Protein AF-A0A1Y4HUT2-F1 (afdb_monomer_lite)

Structure (mmCIF, N/CA/C/O backbone):
data_AF-A0A1Y4HUT2-F1
#
_entry.id   AF-A0A1Y4HUT2-F1
#
loop_
_atom_site.group_PDB
_atom_site.id
_atom_site.type_symbol
_atom_site.label_atom_id
_atom_site.label_alt_id
_atom_site.label_comp_id
_atom_site.label_asym_id
_atom_site.label_entity_id
_atom_site.label_seq_id
_atom_site.pdbx_PDB_ins_code
_atom_site.Cartn_x
_atom_site.Cartn_y
_atom_site.Cartn_z
_atom_site.occupancy
_atom_site.B_iso_or_equiv
_atom_site.auth_seq_id
_atom_site.auth_comp_id
_atom_site.auth_asym_id
_atom_site.auth_atom_id
_atom_site.pdbx_PDB_model_num
ATOM 1 N N . MET A 1 1 ? 17.834 -13.101 -10.497 1.00 25.61 1 MET A N 1
ATOM 2 C CA . MET A 1 1 ? 18.180 -12.150 -9.428 1.00 25.61 1 MET A CA 1
ATOM 3 C C . MET A 1 1 ? 16.867 -11.781 -8.777 1.00 25.61 1 MET A C 1
ATOM 5 O O . MET A 1 1 ? 16.123 -10.978 -9.315 1.00 25.61 1 MET A O 1
ATOM 9 N N . GLN A 1 2 ? 16.482 -12.537 -7.757 1.00 24.77 2 GLN A N 1
ATOM 10 C CA . GLN A 1 2 ? 15.304 -12.237 -6.957 1.00 24.77 2 GLN A CA 1
ATOM 11 C C . GLN A 1 2 ? 15.896 -11.644 -5.687 1.00 24.77 2 GLN A C 1
ATOM 13 O O . GLN A 1 2 ? 16.557 -12.371 -4.952 1.00 24.77 2 GLN A O 1
ATOM 18 N N . LEU A 1 3 ? 15.750 -10.333 -5.500 1.00 26.56 3 LEU A N 1
ATOM 19 C CA . LEU A 1 3 ? 16.031 -9.687 -4.223 1.00 26.56 3 LEU A CA 1
ATOM 20 C C . LEU A 1 3 ? 15.040 -10.287 -3.221 1.00 26.56 3 LEU A C 1
ATOM 22 O O . LEU A 1 3 ? 13.863 -9.916 -3.184 1.00 26.56 3 LEU A O 1
ATOM 26 N N . SER A 1 4 ? 15.479 -11.312 -2.495 1.00 36.34 4 SER A N 1
ATOM 27 C CA . SER A 1 4 ? 14.809 -11.744 -1.278 1.00 36.34 4 SER A CA 1
ATOM 28 C C . SER A 1 4 ? 14.797 -10.556 -0.323 1.00 36.34 4 SER A C 1
ATOM 30 O O . SER A 1 4 ? 15.809 -9.887 -0.209 1.00 36.34 4 SER A O 1
ATOM 32 N N . HIS A 1 5 ? 13.668 -10.321 0.351 1.00 37.75 5 HIS A N 1
ATOM 33 C CA . HIS A 1 5 ? 13.479 -9.338 1.439 1.00 37.75 5 HIS A CA 1
ATOM 34 C C . HIS A 1 5 ? 12.772 -8.011 1.106 1.00 37.75 5 HIS A C 1
ATOM 36 O O . HIS A 1 5 ? 12.715 -7.122 1.947 1.00 37.75 5 HIS A O 1
ATOM 42 N N . ARG A 1 6 ? 12.054 -7.915 -0.023 1.00 39.50 6 ARG A N 1
ATOM 43 C CA . ARG A 1 6 ? 10.987 -6.900 -0.171 1.00 39.50 6 ARG A CA 1
ATOM 44 C C . ARG A 1 6 ? 9.661 -7.387 0.423 1.00 39.50 6 ARG A C 1
ATOM 46 O O . ARG A 1 6 ? 9.277 -8.543 0.241 1.00 39.50 6 ARG A O 1
ATOM 53 N N . ALA A 1 7 ? 8.973 -6.500 1.140 1.00 28.34 7 ALA A N 1
ATOM 54 C CA . ALA A 1 7 ? 7.736 -6.771 1.875 1.00 28.34 7 ALA A CA 1
ATOM 55 C C . ALA A 1 7 ? 6.661 -7.510 1.052 1.00 28.34 7 ALA A C 1
ATOM 57 O O . ALA A 1 7 ? 6.226 -7.020 0.009 1.00 28.34 7 ALA A O 1
ATOM 58 N N . VAL A 1 8 ? 6.165 -8.640 1.568 1.00 28.67 8 VAL A N 1
ATOM 59 C CA . VAL A 1 8 ? 4.956 -9.315 1.073 1.00 28.67 8 VAL A CA 1
ATOM 60 C C . VAL A 1 8 ? 3.809 -9.043 2.051 1.00 28.67 8 VAL A C 1
ATOM 62 O O . VAL A 1 8 ? 3.862 -9.433 3.215 1.00 28.67 8 VAL A O 1
ATOM 65 N N . VAL A 1 9 ? 2.751 -8.395 1.559 1.00 27.23 9 VAL A N 1
ATOM 66 C CA . VAL A 1 9 ? 1.479 -8.165 2.266 1.00 27.23 9 VAL A CA 1
ATOM 67 C C . VAL A 1 9 ? 0.695 -9.486 2.306 1.00 27.23 9 VAL A C 1
ATOM 69 O O . VAL A 1 9 ? 0.026 -9.820 1.333 1.00 27.23 9 VAL A O 1
ATOM 72 N N . VAL A 1 10 ? 0.788 -10.271 3.388 1.00 28.12 10 VAL A N 1
ATOM 73 C CA . VAL A 1 10 ? 0.080 -11.565 3.528 1.00 28.12 10 VAL A CA 1
ATOM 74 C C . VAL A 1 10 ? -1.111 -11.431 4.487 1.00 28.12 10 VAL A C 1
ATOM 76 O O . VAL A 1 10 ? -0.903 -11.340 5.693 1.00 28.12 10 VAL A O 1
ATOM 79 N N . GLY A 1 11 ? -2.356 -11.541 4.012 1.00 28.66 11 GLY A N 1
ATOM 80 C CA . GLY A 1 11 ? -3.557 -11.725 4.851 1.00 28.66 11 GLY A CA 1
ATOM 81 C C . GLY A 1 11 ? -3.939 -13.209 5.013 1.00 28.66 11 GLY A C 1
ATOM 82 O O . GLY A 1 11 ? -3.971 -13.935 4.025 1.00 28.66 11 GLY A O 1
ATOM 83 N N . CYS A 1 12 ? -4.217 -13.682 6.237 1.00 27.45 12 CYS A N 1
ATOM 84 C CA . CYS A 1 12 ? -4.906 -14.966 6.488 1.00 27.45 12 CYS A CA 1
ATOM 85 C C . CYS A 1 12 ? -6.101 -14.757 7.422 1.00 27.45 12 CYS A C 1
ATOM 87 O O . CYS A 1 12 ? -6.011 -13.982 8.370 1.00 27.45 12 CYS A O 1
ATOM 89 N N . ALA A 1 13 ? -7.099 -15.619 7.233 1.00 28.33 13 ALA A N 1
ATOM 90 C CA . ALA A 1 13 ? -8.134 -16.080 8.163 1.00 28.33 13 ALA A CA 1
ATOM 91 C C . ALA A 1 13 ? -8.248 -17.619 7.954 1.00 28.33 13 ALA A C 1
ATOM 93 O O . ALA A 1 13 ? -7.832 -18.094 6.899 1.00 28.33 13 ALA A O 1
ATOM 94 N N . LEU A 1 14 ? -8.751 -18.520 8.807 1.00 27.50 14 LEU A N 1
ATOM 95 C CA . LEU A 1 14 ? -9.272 -18.583 10.182 1.00 27.50 14 LEU A CA 1
ATOM 96 C C . LEU A 1 14 ? -9.327 -20.103 10.516 1.00 27.50 14 LEU A C 1
ATOM 98 O O . LEU A 1 14 ? -9.553 -20.902 9.605 1.00 27.50 14 LEU A O 1
ATOM 102 N N . ALA A 1 15 ? -9.180 -20.537 11.775 1.00 25.48 15 ALA A N 1
ATOM 103 C CA . ALA A 1 15 ? -9.504 -21.918 12.174 1.00 25.48 15 ALA A CA 1
ATOM 104 C C . ALA A 1 15 ? -10.110 -21.999 13.587 1.00 25.48 15 ALA A C 1
ATOM 106 O O . ALA A 1 15 ? -9.739 -21.260 14.494 1.00 25.48 15 ALA A O 1
ATOM 107 N N . VAL A 1 16 ? -11.075 -22.913 13.717 1.00 27.19 16 VAL A N 1
ATOM 108 C CA . VAL A 1 16 ? -12.040 -23.108 14.812 1.00 27.19 16 VAL A CA 1
ATOM 109 C C . VAL A 1 16 ? -11.444 -23.865 16.013 1.00 27.19 16 VAL A C 1
ATOM 111 O O . VAL A 1 16 ? -10.549 -24.693 15.871 1.00 27.19 16 VAL A O 1
ATOM 114 N N . SER A 1 17 ? -11.979 -23.570 17.201 1.00 32.59 17 SER A N 1
ATOM 115 C CA . SER A 1 17 ? -11.564 -24.014 18.537 1.00 32.59 17 SER A CA 1
ATOM 116 C C . SER A 1 17 ? -11.907 -25.468 18.906 1.00 32.59 17 SER A C 1
ATOM 118 O O . SER A 1 17 ? -12.881 -26.027 18.412 1.00 32.59 17 SER A O 1
ATOM 120 N N . LEU A 1 18 ? -11.160 -26.030 19.874 1.00 25.08 18 LEU A N 1
ATOM 121 C CA . LEU A 1 18 ? -11.608 -27.007 20.891 1.00 25.08 18 LEU A CA 1
ATOM 122 C C . LEU A 1 18 ? -10.559 -27.081 22.026 1.00 25.08 18 LEU A C 1
ATOM 124 O O . LEU A 1 18 ? -9.363 -27.154 21.761 1.00 25.08 18 LEU A O 1
ATOM 128 N N . GLY A 1 19 ? -10.998 -26.993 23.289 1.00 29.31 19 GLY A N 1
ATOM 129 C CA . GLY A 1 19 ? -10.130 -26.751 24.454 1.00 29.31 19 GLY A CA 1
ATOM 130 C C . GLY A 1 19 ? -9.732 -27.967 25.300 1.00 29.31 19 GLY A C 1
ATOM 131 O O . GLY A 1 19 ? -10.271 -29.054 25.124 1.00 29.31 19 GLY A O 1
ATOM 132 N N . ALA A 1 20 ? -8.828 -27.731 26.264 1.00 24.36 20 ALA A N 1
ATOM 133 C CA . ALA A 1 20 ? -8.750 -28.349 27.601 1.00 24.36 20 ALA A CA 1
ATOM 134 C C . ALA A 1 20 ? -7.567 -27.750 28.408 1.00 24.36 20 ALA A C 1
ATOM 136 O O . ALA A 1 20 ? -6.464 -27.628 27.886 1.00 24.36 20 ALA A O 1
ATOM 137 N N . ALA A 1 21 ? -7.785 -27.412 29.686 1.00 30.42 21 ALA A N 1
ATOM 138 C CA . ALA A 1 21 ? -6.740 -27.153 30.699 1.00 30.42 21 ALA A CA 1
ATOM 139 C C . ALA A 1 21 ? -6.359 -28.486 31.398 1.00 30.42 21 ALA A C 1
ATOM 141 O O . ALA A 1 21 ? -7.206 -29.388 31.363 1.00 30.42 21 ALA A O 1
ATOM 142 N N . PRO A 1 22 ? -5.180 -28.664 32.061 1.00 34.25 22 PRO A N 1
ATOM 143 C CA . PRO A 1 22 ? -4.940 -28.060 33.393 1.00 34.25 22 PRO A CA 1
ATOM 144 C C . PRO A 1 22 ? -3.466 -27.835 33.883 1.00 34.25 22 PRO A C 1
ATOM 146 O O . PRO A 1 22 ? -2.511 -28.414 33.386 1.00 34.25 22 PRO A O 1
ATOM 149 N N . GLN A 1 23 ? -3.374 -27.049 34.974 1.00 24.48 23 GLN A N 1
ATOM 150 C CA . GLN A 1 23 ? -2.530 -27.144 36.198 1.00 24.48 23 GLN A CA 1
ATOM 151 C C . GLN A 1 23 ? -1.000 -26.864 36.262 1.00 24.48 23 GLN A C 1
ATOM 153 O O . GLN A 1 23 ? -0.159 -27.696 35.955 1.00 24.48 23 GLN A O 1
ATOM 158 N N . VAL A 1 24 ? -0.708 -25.689 36.854 1.00 30.91 24 VAL A N 1
ATOM 159 C CA . VAL A 1 24 ? 0.171 -25.322 38.003 1.00 30.91 24 VAL A CA 1
ATOM 160 C C . VAL A 1 24 ? 1.192 -26.339 38.549 1.00 30.91 24 VAL A C 1
ATOM 162 O O . VAL A 1 24 ? 0.812 -27.394 39.049 1.00 30.91 24 VAL A O 1
ATOM 165 N N . VAL A 1 25 ? 2.450 -25.885 38.698 1.00 25.12 25 VAL A N 1
ATOM 166 C CA . VAL A 1 25 ? 3.366 -26.299 39.782 1.00 25.12 25 VAL A CA 1
ATOM 167 C C . VAL A 1 25 ? 4.079 -25.071 40.377 1.00 25.12 25 VAL A C 1
ATOM 169 O O . VAL A 1 25 ? 4.685 -24.280 39.661 1.00 25.12 25 VAL A O 1
ATOM 172 N N . LEU A 1 26 ? 3.973 -24.942 41.703 1.00 29.33 26 LEU A N 1
ATOM 173 C CA . LEU A 1 26 ? 4.619 -23.980 42.610 1.00 29.33 26 LEU A CA 1
ATOM 174 C C . LEU A 1 26 ? 5.878 -24.597 43.252 1.00 29.33 26 LEU A C 1
ATOM 176 O O . LEU A 1 26 ? 5.838 -25.776 43.597 1.00 29.33 26 LEU A O 1
ATOM 180 N N . ALA A 1 27 ? 6.910 -23.784 43.523 1.00 25.78 27 ALA A N 1
ATOM 181 C CA . ALA A 1 27 ? 7.812 -23.867 44.697 1.00 25.78 27 ALA A CA 1
ATOM 182 C C . ALA A 1 27 ? 8.773 -22.647 44.687 1.00 25.78 27 ALA A C 1
ATOM 184 O O . ALA A 1 27 ? 9.523 -22.490 43.729 1.00 25.78 27 ALA A O 1
ATOM 185 N N . ALA A 1 28 ? 8.605 -21.647 45.568 1.00 27.11 28 ALA A N 1
ATOM 186 C CA . ALA A 1 28 ? 9.080 -21.523 46.971 1.00 27.11 28 ALA A CA 1
ATOM 187 C C . ALA A 1 28 ? 10.530 -20.970 47.047 1.00 27.11 28 ALA A C 1
ATOM 189 O O . ALA A 1 28 ? 11.456 -21.647 46.618 1.00 27.11 28 ALA A O 1
ATOM 190 N N . GLU A 1 29 ? 10.775 -19.680 47.329 1.00 31.41 29 GLU A N 1
ATOM 191 C CA . GLU A 1 29 ? 10.650 -18.870 48.577 1.00 31.41 29 GLU A CA 1
ATOM 192 C C . GLU A 1 29 ? 11.920 -18.850 49.461 1.00 31.41 29 GLU A C 1
ATOM 194 O O . GLU A 1 29 ? 12.423 -19.905 49.838 1.00 31.41 29 GLU A O 1
ATOM 199 N N . ALA A 1 30 ? 12.389 -17.635 49.809 1.00 29.50 30 ALA A N 1
ATOM 200 C CA . ALA A 1 30 ? 12.899 -17.201 51.132 1.00 29.50 30 ALA A CA 1
ATOM 201 C C . ALA A 1 30 ? 13.419 -15.736 51.032 1.00 29.50 30 ALA A C 1
ATOM 203 O O . ALA A 1 30 ? 14.393 -15.477 50.331 1.00 29.50 30 ALA A O 1
ATOM 204 N N . ASP A 1 31 ? 12.672 -14.715 51.468 1.00 28.00 31 ASP A N 1
ATOM 205 C CA . ASP A 1 31 ? 12.528 -14.135 52.826 1.00 28.00 31 ASP A CA 1
ATOM 206 C C . ASP A 1 31 ? 13.682 -13.226 53.311 1.00 28.00 31 ASP A C 1
ATOM 208 O O . ASP A 1 31 ? 14.716 -13.713 53.765 1.00 28.00 31 ASP A O 1
ATOM 212 N N . VAL A 1 32 ? 13.436 -11.902 53.343 1.00 29.91 32 VAL A N 1
ATOM 213 C CA . VAL A 1 32 ? 13.848 -11.009 54.449 1.00 29.91 32 VAL A CA 1
ATOM 214 C C . VAL A 1 32 ? 12.791 -9.908 54.630 1.00 29.91 32 VAL A C 1
ATOM 216 O O . VAL A 1 32 ? 12.411 -9.216 53.688 1.00 29.91 32 VAL A O 1
ATOM 219 N N . ALA A 1 33 ? 12.307 -9.779 55.863 1.00 29.16 33 ALA A N 1
ATOM 220 C CA . ALA A 1 33 ? 11.096 -9.070 56.249 1.00 29.16 33 ALA A CA 1
ATOM 221 C C . ALA A 1 33 ? 11.241 -7.553 56.501 1.00 29.16 33 ALA A C 1
ATOM 223 O O . ALA A 1 33 ? 12.286 -7.061 56.923 1.00 29.16 33 ALA A O 1
ATOM 224 N N . ALA A 1 34 ? 10.070 -6.905 56.410 1.00 29.66 34 ALA A N 1
ATOM 225 C CA . ALA A 1 34 ? 9.607 -5.720 57.145 1.00 29.66 34 ALA A CA 1
ATOM 226 C C . ALA A 1 34 ? 10.001 -4.316 56.636 1.00 29.66 34 ALA A C 1
ATOM 228 O O . ALA A 1 34 ? 10.805 -3.628 57.257 1.00 29.66 34 ALA A O 1
ATOM 229 N N . ALA A 1 35 ? 9.316 -3.858 55.575 1.00 30.78 35 ALA A N 1
ATOM 230 C CA . ALA A 1 35 ? 8.480 -2.639 55.558 1.00 30.78 35 ALA A CA 1
ATOM 231 C C . ALA A 1 35 ? 8.067 -2.279 54.113 1.00 30.78 35 ALA A C 1
ATOM 233 O O . ALA A 1 35 ? 8.762 -1.514 53.460 1.00 30.78 35 ALA A O 1
ATOM 234 N N . ALA A 1 36 ? 6.949 -2.815 53.614 1.00 31.30 36 ALA A N 1
ATOM 235 C CA . ALA A 1 36 ? 6.174 -2.240 52.504 1.00 31.30 36 ALA A CA 1
ATOM 236 C C . ALA A 1 36 ? 4.910 -3.086 52.303 1.00 31.30 36 ALA A C 1
ATOM 238 O O . ALA A 1 36 ? 4.941 -4.128 51.652 1.00 31.30 36 ALA A O 1
ATOM 239 N N . GLN A 1 37 ? 3.794 -2.670 52.896 1.00 34.47 37 GLN A N 1
ATOM 240 C CA . GLN A 1 37 ? 2.512 -3.010 52.291 1.00 34.47 37 GLN A CA 1
ATOM 241 C C . GLN A 1 37 ? 2.370 -2.117 51.050 1.00 34.47 37 GLN A C 1
ATOM 243 O O . GLN A 1 37 ? 2.613 -0.918 51.147 1.00 34.47 37 GLN A O 1
ATOM 248 N N . ASP A 1 38 ? 1.966 -2.729 49.935 1.00 38.62 38 ASP A N 1
ATOM 249 C CA . ASP A 1 38 ? 1.354 -2.085 48.761 1.00 38.62 38 ASP A CA 1
ATOM 250 C C . ASP A 1 38 ? 2.267 -1.554 47.629 1.00 38.62 38 ASP A C 1
ATOM 252 O O . ASP A 1 38 ? 2.276 -0.367 47.323 1.00 38.62 38 ASP A O 1
ATOM 256 N N . GLN A 1 39 ? 3.010 -2.435 46.940 1.00 48.25 39 GLN A N 1
ATOM 257 C CA . GLN A 1 39 ? 3.573 -2.121 45.605 1.00 48.25 39 GLN A CA 1
ATOM 258 C C . GLN A 1 39 ? 3.443 -3.266 44.580 1.00 48.25 39 GLN A C 1
ATOM 260 O O . GLN A 1 39 ? 4.261 -3.406 43.676 1.00 48.25 39 GLN A O 1
ATOM 265 N N . ALA A 1 40 ? 2.401 -4.094 44.677 1.00 52.31 40 ALA A N 1
ATOM 266 C CA . ALA A 1 40 ? 2.046 -5.008 43.590 1.00 52.31 40 ALA A CA 1
ATOM 267 C C . ALA A 1 40 ? 1.025 -4.308 42.675 1.00 52.31 40 ALA A C 1
ATOM 269 O O . ALA A 1 40 ? -0.161 -4.280 42.987 1.00 52.31 40 ALA A O 1
ATOM 270 N N . GLY A 1 41 ? 1.495 -3.704 41.576 1.00 66.19 41 GLY A N 1
ATOM 271 C CA . GLY A 1 41 ? 0.633 -3.081 40.555 1.00 66.19 41 GLY A CA 1
ATOM 272 C C . GLY A 1 41 ? 0.763 -1.563 40.381 1.00 66.19 41 GLY A C 1
ATOM 273 O O . GLY A 1 41 ? -0.117 -0.962 39.770 1.00 66.19 41 GLY A O 1
ATOM 274 N N . ARG A 1 42 ? 1.827 -0.937 40.908 1.00 87.06 42 ARG A N 1
ATOM 275 C CA . ARG A 1 42 ? 2.159 0.468 40.621 1.00 87.06 42 ARG A CA 1
ATOM 276 C C . ARG A 1 42 ? 2.942 0.553 39.306 1.00 87.06 42 ARG A C 1
ATOM 278 O O . ARG A 1 42 ? 3.944 -0.144 39.150 1.00 87.06 42 ARG A O 1
ATOM 285 N N . LEU A 1 43 ? 2.495 1.398 38.386 1.00 87.94 43 LEU A N 1
ATOM 286 C CA . LEU A 1 43 ? 3.197 1.716 37.148 1.00 87.94 43 LEU A CA 1
ATOM 287 C C . LEU A 1 43 ? 4.408 2.635 37.418 1.00 87.94 43 LEU A C 1
ATOM 289 O O . LEU A 1 43 ? 4.403 3.379 38.405 1.00 87.94 43 LEU A O 1
ATOM 293 N N . PRO A 1 44 ? 5.454 2.602 36.569 1.00 88.56 44 PRO A N 1
ATOM 294 C CA . PRO A 1 44 ? 6.577 3.534 36.657 1.00 88.56 44 PRO A CA 1
ATOM 295 C C . PRO A 1 44 ? 6.128 4.997 36.577 1.00 88.56 44 PRO A C 1
ATOM 297 O O . PRO A 1 44 ? 5.175 5.322 35.870 1.00 88.56 44 PRO A O 1
ATOM 300 N N . GLU A 1 45 ? 6.844 5.901 37.244 1.00 86.56 45 GLU A N 1
ATOM 301 C CA . GLU A 1 45 ? 6.579 7.328 37.054 1.00 86.56 45 GLU A CA 1
ATOM 302 C C . GLU A 1 45 ? 6.881 7.756 35.604 1.00 86.56 45 GLU A C 1
ATOM 304 O O . GLU A 1 45 ? 7.844 7.256 35.010 1.00 86.56 45 GLU A O 1
ATOM 309 N N . PRO A 1 46 ? 6.072 8.671 35.034 1.00 84.06 46 PRO A N 1
ATOM 310 C CA . PRO A 1 46 ? 6.296 9.236 33.713 1.00 84.06 46 PRO A CA 1
ATOM 311 C C . PRO A 1 46 ? 7.720 9.770 33.587 1.00 84.06 46 PRO A C 1
ATOM 313 O O . PRO A 1 46 ? 8.189 10.535 34.436 1.00 84.06 46 PRO A O 1
ATOM 316 N N . ALA A 1 47 ? 8.411 9.402 32.511 1.00 75.38 47 ALA A N 1
ATOM 317 C CA . ALA A 1 47 ? 9.642 10.085 32.166 1.00 75.38 47 ALA A CA 1
ATOM 318 C C . ALA A 1 47 ? 9.329 11.560 31.873 1.00 75.38 47 ALA A C 1
ATOM 320 O O . ALA A 1 47 ? 8.282 11.891 31.324 1.00 75.38 47 ALA A O 1
ATOM 321 N N . ALA A 1 48 ? 10.272 12.456 32.168 1.00 61.31 48 ALA A N 1
ATOM 322 C CA . ALA A 1 48 ? 10.150 13.879 31.833 1.00 61.31 48 ALA A CA 1
ATOM 323 C C . ALA A 1 48 ? 10.209 14.160 30.312 1.00 61.31 48 ALA A C 1
ATOM 325 O O . ALA A 1 48 ? 10.388 15.305 29.908 1.00 61.31 48 ALA A O 1
ATOM 326 N N . TYR A 1 49 ? 10.155 13.118 29.479 1.00 54.28 49 TYR A N 1
ATOM 327 C CA . TYR A 1 49 ? 10.209 13.195 28.028 1.00 54.28 49 TYR A CA 1
ATOM 328 C C . TYR A 1 49 ? 8.803 13.276 27.450 1.00 54.28 49 TYR A C 1
ATOM 330 O O . TYR A 1 49 ? 7.996 12.368 27.625 1.00 54.28 49 TYR A O 1
ATOM 338 N N . ASP A 1 50 ? 8.540 14.385 26.761 1.00 60.03 50 ASP A N 1
ATOM 339 C CA . ASP A 1 50 ? 7.299 14.642 26.052 1.00 60.03 50 ASP A CA 1
ATOM 340 C C . ASP A 1 50 ? 7.602 14.901 24.564 1.00 60.03 50 ASP A C 1
ATOM 342 O O . ASP A 1 50 ? 8.359 15.808 24.223 1.00 60.03 50 ASP A O 1
ATOM 346 N N . LYS A 1 51 ? 7.013 14.091 23.675 1.00 57.72 51 LYS A N 1
ATOM 347 C CA . LYS A 1 51 ? 7.120 14.225 22.213 1.00 57.72 51 LYS A CA 1
ATOM 348 C C . LYS A 1 51 ? 6.254 15.363 21.626 1.00 57.72 51 LYS A C 1
ATOM 350 O O . LYS A 1 51 ? 6.247 15.523 20.408 1.00 57.72 51 LYS A O 1
ATOM 355 N N . ALA A 1 52 ? 5.542 16.153 22.440 1.00 51.03 52 ALA A N 1
ATOM 356 C CA . ALA A 1 52 ? 4.642 17.222 21.968 1.00 51.03 52 ALA A CA 1
ATOM 357 C C . ALA A 1 52 ? 5.317 18.205 21.000 1.00 51.03 52 ALA A C 1
ATOM 359 O O . ALA A 1 52 ? 4.729 18.590 19.991 1.00 51.03 52 ALA A O 1
ATOM 360 N N . ASP A 1 53 ? 6.572 18.558 21.291 1.00 46.38 53 ASP A N 1
ATOM 361 C CA . ASP A 1 53 ? 7.343 19.579 20.575 1.00 46.38 53 ASP A CA 1
ATOM 362 C C . ASP A 1 53 ? 7.590 19.250 19.082 1.00 46.38 53 ASP A C 1
ATOM 364 O O . ASP A 1 53 ? 8.015 20.123 18.331 1.00 46.38 53 ASP A O 1
ATOM 368 N N . PHE A 1 54 ? 7.350 18.011 18.624 1.00 47.22 54 PHE A N 1
ATOM 369 C CA . PHE A 1 54 ? 7.653 17.570 17.247 1.00 47.22 54 PHE A CA 1
ATOM 370 C C . PHE A 1 54 ? 6.448 17.563 16.295 1.00 47.22 54 PHE A C 1
ATOM 372 O O . PHE A 1 54 ? 6.618 17.424 15.082 1.00 47.22 54 PHE A O 1
ATOM 379 N N . TYR A 1 55 ? 5.227 17.701 16.815 1.00 45.97 55 TYR A N 1
ATOM 380 C CA . TYR A 1 55 ? 3.990 17.508 16.047 1.00 45.97 55 TYR A CA 1
ATOM 381 C C . TYR A 1 55 ? 3.251 18.810 15.700 1.00 45.97 55 TYR A C 1
ATOM 383 O O . TYR A 1 55 ? 2.141 18.735 15.175 1.00 45.97 55 TYR A O 1
ATOM 391 N N . GLU A 1 56 ? 3.843 19.992 15.926 1.00 40.22 56 GLU A N 1
ATOM 392 C CA . GLU A 1 56 ? 3.152 21.291 15.766 1.00 40.22 56 GLU A CA 1
ATOM 393 C C . GLU A 1 56 ? 2.550 21.546 14.361 1.00 40.22 56 GLU A C 1
ATOM 395 O O . GLU A 1 56 ? 1.621 22.340 14.247 1.00 40.22 56 GLU A O 1
ATOM 400 N N . ASP A 1 57 ? 2.965 20.809 13.320 1.00 39.62 57 ASP A N 1
ATOM 401 C CA . ASP A 1 57 ? 2.415 20.906 11.953 1.00 39.62 57 ASP A CA 1
ATOM 402 C C . ASP A 1 57 ? 1.610 19.672 11.480 1.00 39.62 57 ASP A C 1
ATOM 404 O O . ASP A 1 57 ? 1.155 19.613 10.332 1.00 39.62 57 ASP A O 1
ATOM 408 N N . ALA A 1 58 ? 1.420 18.658 12.327 1.00 39.19 58 ALA A N 1
ATOM 409 C CA . ALA A 1 58 ? 0.727 17.420 11.965 1.00 39.19 58 ALA A CA 1
ATOM 410 C C . ALA A 1 58 ? -0.783 17.492 12.245 1.00 39.19 58 ALA A C 1
ATOM 412 O O . ALA A 1 58 ? -1.315 16.666 12.973 1.00 39.19 58 ALA A O 1
ATOM 413 N N . ALA A 1 59 ? -1.457 18.496 11.680 1.00 36.19 59 ALA A N 1
ATOM 414 C CA . ALA A 1 59 ? -2.856 18.463 11.238 1.00 36.19 59 ALA A CA 1
ATOM 415 C C . ALA A 1 59 ? -3.312 19.902 10.985 1.00 36.19 59 ALA A C 1
ATOM 417 O O . ALA A 1 59 ? -3.820 20.580 11.877 1.00 36.19 59 ALA A O 1
ATOM 418 N N . ASP A 1 60 ? -3.218 20.355 9.735 1.00 31.09 60 ASP A N 1
ATOM 419 C CA . ASP A 1 60 ? -4.198 21.330 9.272 1.00 31.09 60 ASP A CA 1
ATOM 420 C C . ASP A 1 60 ? -5.552 20.617 9.384 1.00 31.09 60 ASP A C 1
ATOM 422 O O . ASP A 1 60 ? -5.835 19.669 8.644 1.00 31.09 60 ASP A O 1
ATOM 426 N N . GLY A 1 61 ? -6.302 20.976 10.427 1.00 32.09 61 GLY A N 1
ATOM 427 C CA . GLY A 1 61 ? -7.543 20.347 10.840 1.00 32.09 61 GLY A CA 1
ATOM 428 C C . GLY A 1 61 ? -8.589 20.429 9.741 1.00 32.09 61 GLY A C 1
ATOM 429 O O . GLY A 1 61 ? -9.465 21.291 9.752 1.00 32.09 61 GLY A O 1
ATOM 430 N N . ARG A 1 62 ? -8.539 19.493 8.798 1.00 28.69 62 ARG A N 1
ATOM 431 C CA . ARG A 1 62 ? -9.713 19.111 8.033 1.00 28.69 62 ARG A CA 1
ATOM 432 C C . ARG A 1 62 ? -10.419 18.028 8.818 1.00 28.69 62 ARG A C 1
ATOM 434 O O . ARG A 1 62 ? -10.110 16.848 8.708 1.00 28.69 62 ARG A O 1
ATOM 441 N N . SER A 1 63 ? -11.420 18.467 9.567 1.00 29.02 63 SER A N 1
ATOM 442 C CA . SER A 1 63 ? -12.661 17.724 9.709 1.00 29.02 63 SER A CA 1
ATOM 443 C C . SER A 1 63 ? -13.160 17.342 8.311 1.00 29.02 63 SER A C 1
ATOM 445 O O . SER A 1 63 ? -13.876 18.093 7.652 1.00 29.02 63 SER A O 1
ATOM 447 N N . ILE A 1 64 ? -12.730 16.182 7.818 1.00 28.56 64 ILE A N 1
ATOM 448 C CA . ILE A 1 64 ? -13.422 15.525 6.720 1.00 28.56 64 ILE A CA 1
ATOM 449 C C . ILE A 1 64 ? -14.589 14.786 7.365 1.00 28.56 64 ILE A C 1
ATOM 451 O O . ILE A 1 64 ? -14.424 13.774 8.041 1.00 28.56 64 ILE A O 1
ATOM 455 N N . GLU A 1 65 ? -15.763 15.395 7.220 1.00 24.77 65 GLU A N 1
ATOM 456 C CA . GLU A 1 65 ? -17.074 14.787 7.417 1.00 24.77 65 GLU A CA 1
ATOM 457 C C . GLU A 1 65 ? -17.088 13.331 6.936 1.00 24.77 65 GLU A C 1
ATOM 459 O O . GLU A 1 65 ? -16.539 13.055 5.873 1.00 24.77 65 GLU A O 1
ATOM 464 N N . LEU A 1 66 ? -17.747 12.451 7.708 1.00 29.19 66 LEU A N 1
ATOM 465 C CA . LEU A 1 66 ? -18.180 11.086 7.364 1.00 29.19 66 LEU A CA 1
ATOM 466 C C . LEU A 1 66 ? -17.961 10.703 5.882 1.00 29.19 66 LEU A C 1
ATOM 468 O O . LEU A 1 66 ? -18.878 10.717 5.061 1.00 29.19 66 LEU A O 1
ATOM 472 N N . LEU A 1 67 ? -16.737 10.315 5.547 1.00 26.67 67 LEU A N 1
ATOM 473 C CA . LEU A 1 67 ? -16.409 9.581 4.337 1.00 26.67 67 LEU A CA 1
ATOM 474 C C . LEU A 1 67 ? -15.819 8.276 4.845 1.00 26.67 67 LEU A C 1
ATOM 476 O O . LEU A 1 67 ? -14.826 8.295 5.566 1.00 26.67 67 LEU A O 1
ATOM 480 N N . ALA A 1 68 ? -16.506 7.170 4.556 1.00 29.45 68 ALA A N 1
ATOM 481 C CA . ALA A 1 68 ? -16.135 5.831 4.996 1.00 29.45 68 ALA A CA 1
ATOM 482 C C . ALA A 1 68 ? -14.619 5.611 4.848 1.00 29.45 68 ALA A C 1
ATOM 484 O O . ALA A 1 68 ? -14.066 5.785 3.760 1.00 29.45 68 ALA A O 1
ATOM 485 N N . SER A 1 69 ? -13.953 5.289 5.958 1.00 38.62 69 SER A N 1
ATOM 486 C CA . SER A 1 69 ? -12.508 5.084 6.023 1.00 38.62 69 SER A CA 1
ATOM 487 C C . SER A 1 69 ? -12.075 4.000 5.036 1.00 38.62 69 SER A C 1
ATOM 489 O O . SER A 1 69 ? -12.509 2.855 5.128 1.00 38.62 69 SER A O 1
ATOM 491 N N . SER A 1 70 ? -11.177 4.348 4.115 1.00 53.12 70 SER A N 1
ATOM 492 C CA . SER A 1 70 ? -10.530 3.428 3.173 1.00 53.12 70 SER A CA 1
ATOM 493 C C . SER A 1 70 ? -9.319 2.709 3.789 1.00 53.12 70 SER A C 1
ATOM 495 O O . SER A 1 70 ? -8.348 2.433 3.082 1.00 53.12 70 SER A O 1
ATOM 497 N N . LEU A 1 71 ? -9.311 2.497 5.113 1.00 69.19 71 LEU A N 1
ATOM 498 C CA . LEU A 1 71 ? -8.220 1.794 5.786 1.00 69.19 71 LEU A CA 1
ATOM 499 C C . LEU A 1 71 ? -8.251 0.331 5.330 1.00 69.19 71 LEU A C 1
ATOM 501 O O . LEU A 1 71 ? -9.310 -0.285 5.263 1.00 69.19 71 LEU A O 1
ATOM 505 N N . SER A 1 72 ? -7.104 -0.217 4.949 1.00 64.81 72 SER A N 1
ATOM 506 C CA . SER A 1 72 ? -6.984 -1.618 4.540 1.00 64.81 72 SER A CA 1
ATOM 507 C C . SER A 1 72 ? -5.670 -2.177 5.073 1.00 64.81 72 SER A C 1
ATOM 509 O O . SER A 1 72 ? -4.672 -1.455 5.010 1.00 64.81 72 SER A O 1
ATOM 511 N N . PRO A 1 73 ? -5.640 -3.419 5.588 1.00 61.84 73 PRO A N 1
ATOM 512 C CA . PRO A 1 73 ? -4.435 -4.026 6.144 1.00 61.84 73 PRO A CA 1
ATOM 513 C C . PRO A 1 73 ? -3.236 -3.993 5.181 1.00 61.84 73 PRO A C 1
ATOM 515 O O . PRO A 1 73 ? -3.348 -4.348 4.005 1.00 61.84 73 PRO A O 1
ATOM 518 N N . VAL A 1 74 ? -2.064 -3.613 5.692 1.00 58.16 74 VAL A N 1
ATOM 519 C CA . VAL A 1 74 ? -0.781 -3.642 4.971 1.00 58.16 74 VAL A CA 1
ATOM 520 C C . VAL A 1 74 ? 0.208 -4.447 5.808 1.00 58.16 74 VAL A C 1
ATOM 522 O O . VAL A 1 74 ? 0.267 -4.260 7.013 1.00 58.16 74 VAL A O 1
ATOM 525 N N . TYR A 1 75 ? 1.005 -5.323 5.189 1.00 67.56 75 TYR A N 1
ATOM 526 C CA . TYR A 1 75 ? 2.133 -5.968 5.868 1.00 67.56 75 TYR A CA 1
ATOM 527 C C . TYR A 1 75 ? 3.438 -5.515 5.237 1.00 67.56 75 TYR A C 1
ATOM 529 O O . TYR A 1 75 ? 3.674 -5.687 4.040 1.00 67.56 75 TYR A O 1
ATOM 537 N N . LEU A 1 76 ? 4.272 -4.906 6.065 1.00 74.62 76 LEU A N 1
ATOM 538 C CA . LEU A 1 76 ? 5.551 -4.343 5.667 1.00 74.62 76 LEU A CA 1
ATOM 539 C C . LEU A 1 76 ? 6.682 -5.308 6.026 1.00 74.62 76 LEU A C 1
ATOM 541 O O . LEU A 1 76 ? 6.556 -6.096 6.963 1.00 74.62 76 LEU A O 1
ATOM 545 N N . SER A 1 77 ? 7.797 -5.223 5.303 1.00 78.81 77 SER A N 1
ATOM 546 C CA . SER A 1 77 ? 9.011 -5.993 5.583 1.00 78.81 77 SER A CA 1
ATOM 547 C C . SER A 1 77 ? 9.578 -5.608 6.943 1.00 78.81 77 SER A C 1
ATOM 549 O O . SER A 1 77 ? 9.449 -4.451 7.360 1.00 78.81 77 SER A O 1
ATOM 551 N N . ASP A 1 78 ? 10.318 -6.524 7.552 1.00 78.25 78 ASP A N 1
ATOM 552 C CA . ASP A 1 78 ? 11.074 -6.238 8.769 1.00 78.25 78 ASP A CA 1
ATOM 553 C C . ASP A 1 78 ? 12.126 -5.136 8.547 1.00 78.25 78 ASP A C 1
ATOM 555 O O . ASP A 1 78 ? 12.360 -4.329 9.442 1.00 78.25 78 ASP A O 1
ATOM 559 N N . GLU A 1 79 ? 12.683 -5.020 7.336 1.00 85.19 79 GLU A N 1
ATOM 560 C CA . GLU A 1 79 ? 13.617 -3.948 6.965 1.00 85.19 79 GLU A CA 1
ATOM 561 C C . GLU A 1 79 ? 12.974 -2.568 6.984 1.00 85.19 79 GLU A C 1
ATOM 563 O O . GLU A 1 79 ? 13.511 -1.657 7.591 1.00 85.19 79 GLU A O 1
ATOM 568 N N . MET A 1 80 ? 11.796 -2.406 6.383 1.00 86.44 80 MET A N 1
ATOM 569 C CA . MET A 1 80 ? 11.022 -1.159 6.446 1.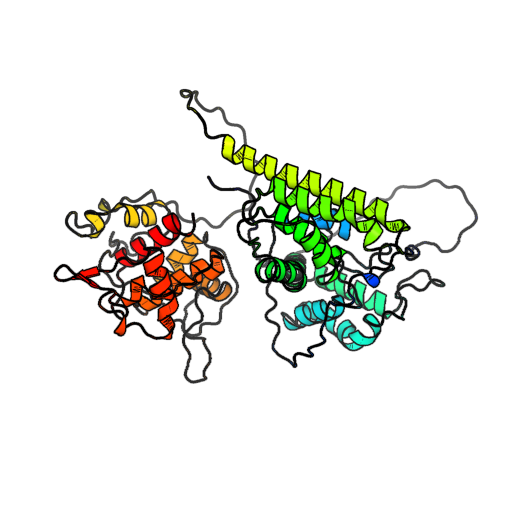00 86.44 80 MET A CA 1
ATOM 570 C C . MET A 1 80 ? 10.672 -0.755 7.887 1.00 86.44 80 MET A C 1
ATOM 572 O O . MET A 1 80 ? 10.539 0.430 8.193 1.00 86.44 80 MET A O 1
ATOM 576 N N . LYS A 1 81 ? 10.504 -1.739 8.776 1.00 88.12 81 LYS A N 1
ATOM 577 C CA . LYS A 1 81 ? 10.059 -1.540 10.161 1.00 88.12 81 LYS A CA 1
ATOM 578 C C . LYS A 1 81 ? 11.187 -1.600 11.188 1.00 88.12 81 LYS A C 1
ATOM 580 O O . LYS A 1 81 ? 10.921 -1.437 12.370 1.00 88.12 81 LYS A O 1
ATOM 585 N N . TYR A 1 82 ? 12.445 -1.783 10.787 1.00 87.12 82 TYR A N 1
ATOM 586 C CA . TYR A 1 82 ? 13.541 -2.073 11.723 1.00 87.12 82 TYR A CA 1
ATOM 587 C C . TYR A 1 82 ? 13.698 -1.041 12.852 1.00 87.12 82 TYR A C 1
ATOM 589 O O . TYR A 1 82 ? 14.141 -1.381 13.952 1.00 87.12 82 TYR A O 1
ATOM 597 N N . PHE A 1 83 ? 13.319 0.212 12.593 1.00 93.25 83 PHE A N 1
ATOM 598 C CA . PHE A 1 83 ? 13.391 1.309 13.548 1.00 93.25 83 PHE A CA 1
ATOM 599 C C . PHE A 1 83 ? 12.453 1.137 14.750 1.00 93.25 83 PHE A C 1
ATOM 601 O O . PHE A 1 83 ? 12.726 1.685 15.818 1.00 93.25 83 PHE A O 1
ATOM 608 N N . THR A 1 84 ? 11.385 0.339 14.641 1.00 90.50 84 THR A N 1
ATOM 609 C CA . THR A 1 84 ? 10.404 0.164 15.725 1.00 90.50 84 THR A CA 1
ATOM 610 C C . THR A 1 84 ? 10.976 -0.555 16.940 1.00 90.50 84 THR A C 1
ATOM 612 O O . THR A 1 84 ? 10.407 -0.463 18.030 1.00 90.50 84 THR A O 1
ATOM 615 N N . LYS A 1 85 ? 12.155 -1.183 16.817 1.00 85.94 85 LYS A N 1
ATOM 616 C CA . LYS A 1 85 ? 12.919 -1.678 17.972 1.00 85.94 85 LYS A CA 1
ATOM 617 C C . LYS A 1 85 ? 13.328 -0.558 18.940 1.00 85.94 85 LYS A C 1
ATOM 619 O O . LYS A 1 85 ? 13.580 -0.838 20.107 1.00 85.94 85 LYS A O 1
ATOM 624 N N . TYR A 1 86 ? 13.380 0.689 18.463 1.00 82.06 86 TYR A N 1
ATOM 625 C CA . TYR A 1 86 ? 13.646 1.891 19.258 1.00 82.06 86 TYR A CA 1
ATOM 626 C C . TYR A 1 86 ? 12.381 2.646 19.684 1.00 82.06 86 TYR A C 1
ATOM 628 O O . TYR A 1 86 ? 12.500 3.598 20.450 1.00 82.06 86 TYR A O 1
ATOM 636 N N . GLU A 1 87 ? 11.203 2.242 19.198 1.00 79.94 87 GLU A N 1
ATOM 637 C CA . GLU A 1 87 ? 9.917 2.859 19.548 1.00 79.94 87 GLU A CA 1
ATOM 638 C C . GLU A 1 87 ? 9.154 1.994 20.554 1.00 79.94 87 GLU A C 1
ATOM 640 O O . GLU A 1 87 ? 8.942 2.391 21.693 1.00 79.94 87 GLU A O 1
ATOM 645 N N . SER A 1 88 ? 8.787 0.777 20.156 1.00 86.25 88 SER A N 1
ATOM 646 C CA . SER A 1 88 ? 7.948 -0.142 20.938 1.00 86.25 88 SER A CA 1
ATOM 647 C C . SER A 1 88 ? 8.652 -1.455 21.273 1.00 86.25 88 SER A C 1
ATOM 649 O O . SER A 1 88 ? 8.014 -2.391 21.742 1.00 86.25 88 SER A O 1
ATOM 651 N N . HIS A 1 89 ? 9.957 -1.566 20.996 1.00 85.00 89 HIS A N 1
ATOM 652 C CA . HIS A 1 89 ? 10.668 -2.852 20.962 1.00 85.00 89 HIS A CA 1
ATOM 653 C C . HIS A 1 89 ? 10.020 -3.843 19.978 1.00 85.00 89 HIS A C 1
ATOM 655 O O . HIS A 1 89 ? 10.049 -5.054 20.191 1.00 85.00 89 HIS A O 1
ATOM 661 N N . SER A 1 90 ? 9.431 -3.310 18.900 1.00 86.75 90 SER A N 1
ATOM 662 C CA . SER A 1 90 ? 8.678 -4.062 17.893 1.00 86.75 90 SER A CA 1
ATOM 663 C C . SER A 1 90 ? 7.485 -4.841 18.468 1.00 86.75 90 SER A C 1
ATOM 665 O O . SER A 1 90 ? 7.206 -5.960 18.039 1.00 86.75 90 SER A O 1
ATOM 667 N N . ASN A 1 91 ? 6.770 -4.251 19.430 1.00 91.19 91 ASN A N 1
ATOM 668 C CA . ASN A 1 91 ? 5.606 -4.856 20.073 1.00 91.19 91 ASN A CA 1
ATOM 669 C C . ASN A 1 91 ? 4.294 -4.201 19.603 1.00 91.19 91 ASN A C 1
ATOM 671 O O . ASN A 1 91 ? 4.019 -3.043 19.913 1.00 91.19 91 ASN A O 1
ATOM 675 N N . TYR A 1 92 ? 3.464 -4.953 18.873 1.00 93.00 92 TYR A N 1
ATOM 676 C CA . TYR A 1 92 ? 2.163 -4.470 18.382 1.00 93.00 92 TYR A CA 1
ATOM 677 C C . TYR A 1 92 ? 1.116 -4.311 19.486 1.00 93.00 92 TYR A C 1
ATOM 679 O O . TYR A 1 92 ? 0.198 -3.499 19.353 1.00 93.00 92 TYR A O 1
ATOM 687 N N . ASP A 1 93 ? 1.289 -5.037 20.586 1.00 96.81 93 ASP A N 1
ATOM 688 C CA . ASP A 1 93 ? 0.429 -4.999 21.765 1.00 96.81 93 ASP A CA 1
ATOM 689 C C . ASP A 1 93 ? 1.025 -4.118 22.873 1.00 96.81 93 ASP A C 1
ATOM 691 O O . ASP A 1 93 ? 0.842 -4.351 24.064 1.00 96.81 93 ASP A O 1
ATOM 695 N N . GLN A 1 94 ? 1.842 -3.133 22.496 1.00 94.62 94 GLN A N 1
ATOM 696 C CA . GLN A 1 94 ? 2.460 -2.219 23.446 1.00 94.62 94 GLN A CA 1
ATOM 697 C C . GLN A 1 94 ? 1.404 -1.275 24.036 1.00 94.62 94 GLN A C 1
ATOM 699 O O . GLN A 1 94 ? 0.832 -0.464 23.309 1.00 94.62 94 GLN A O 1
ATOM 704 N N . GLY A 1 95 ? 1.197 -1.346 25.354 1.00 95.38 95 GLY A N 1
ATOM 705 C CA . GLY A 1 95 ? 0.426 -0.357 26.116 1.00 95.38 95 GLY A CA 1
ATOM 706 C C . GLY A 1 95 ? 1.130 1.003 26.194 1.00 95.38 95 GLY A C 1
ATOM 707 O O . GLY A 1 95 ? 2.181 1.209 25.571 1.00 95.38 95 GLY A O 1
ATOM 708 N N . PHE A 1 96 ? 0.582 1.936 26.970 1.00 95.12 96 PHE A N 1
ATOM 709 C CA . PHE A 1 96 ? 1.139 3.281 27.075 1.00 95.12 96 PHE A CA 1
ATOM 710 C C . PHE A 1 96 ? 2.588 3.263 27.580 1.00 95.12 96 PHE A C 1
ATOM 712 O O . PHE A 1 96 ? 2.927 2.672 28.607 1.00 95.12 96 PHE A O 1
ATOM 719 N N . SER A 1 97 ? 3.463 3.955 26.855 1.00 90.12 97 SER A N 1
ATOM 720 C CA . SER A 1 97 ? 4.883 4.047 27.183 1.00 90.12 97 SER A CA 1
ATOM 721 C C . SER A 1 97 ? 5.128 5.067 28.292 1.00 90.12 97 SER A C 1
ATOM 723 O O . SER A 1 97 ? 4.918 6.268 28.111 1.00 90.12 97 SER A O 1
ATOM 725 N N . TYR A 1 98 ? 5.659 4.611 29.432 1.00 86.12 98 TYR A N 1
ATOM 726 C CA . TYR A 1 98 ? 6.127 5.504 30.502 1.00 86.12 98 TYR A CA 1
ATOM 727 C C . TYR A 1 98 ? 7.240 6.449 30.017 1.00 86.12 98 TYR A C 1
ATOM 729 O O . TYR A 1 98 ? 7.381 7.558 30.534 1.00 86.12 98 TYR A O 1
ATOM 737 N N . GLY A 1 99 ? 8.023 6.010 29.022 1.00 82.12 99 GLY A N 1
ATOM 738 C CA . GLY A 1 99 ? 9.094 6.785 28.403 1.00 82.12 99 GLY A CA 1
ATOM 739 C C . GLY A 1 99 ? 8.575 8.016 27.670 1.00 82.12 99 GLY A C 1
ATOM 740 O O . GLY A 1 99 ? 9.256 9.029 27.670 1.00 82.12 99 GLY A O 1
ATOM 741 N N . ASP A 1 100 ? 7.357 7.955 27.136 1.00 80.69 100 ASP A N 1
ATOM 742 C CA . ASP A 1 100 ? 6.679 9.063 26.453 1.00 80.69 100 ASP A CA 1
ATOM 743 C C . ASP A 1 100 ? 5.688 9.787 27.381 1.00 80.69 100 ASP A C 1
ATOM 745 O O . ASP A 1 100 ? 4.734 10.423 26.933 1.00 80.69 100 ASP A O 1
ATOM 749 N N . GLY A 1 101 ? 5.849 9.624 28.696 1.00 88.50 101 GLY A N 1
ATOM 750 C CA . GLY A 1 101 ? 4.958 10.202 29.697 1.00 88.50 101 GLY A CA 1
ATOM 751 C C . GLY A 1 101 ? 3.537 9.626 29.675 1.00 88.50 101 GLY A C 1
ATOM 752 O O . GLY A 1 101 ? 2.594 10.308 30.068 1.00 88.50 101 GLY A O 1
ATOM 753 N N . TYR A 1 102 ? 3.384 8.386 29.201 1.00 92.38 102 TYR A N 1
ATOM 754 C CA . TYR A 1 102 ? 2.105 7.737 28.893 1.00 92.38 102 TYR A CA 1
ATOM 755 C C . TYR A 1 102 ? 1.304 8.452 27.796 1.00 92.38 102 TYR A C 1
ATOM 757 O O . TYR A 1 102 ? 0.078 8.416 27.797 1.00 92.38 102 TYR A O 1
ATOM 765 N N . ASN A 1 103 ? 1.979 9.103 26.842 1.00 92.56 103 ASN A N 1
ATOM 766 C CA . ASN A 1 103 ? 1.313 9.730 25.696 1.00 92.56 103 ASN A CA 1
ATOM 767 C C . ASN A 1 103 ? 1.235 8.848 24.454 1.00 92.56 103 ASN A C 1
ATOM 769 O O . ASN A 1 103 ? 0.432 9.141 23.574 1.00 92.56 103 ASN A O 1
ATOM 773 N N . ALA A 1 104 ? 2.039 7.792 24.369 1.00 92.25 104 ALA A N 1
ATOM 774 C CA . ALA A 1 104 ? 2.183 7.009 23.152 1.00 92.25 104 ALA A CA 1
ATOM 775 C C . ALA A 1 104 ? 1.888 5.528 23.381 1.00 92.25 104 ALA A C 1
ATOM 777 O O . ALA A 1 104 ? 2.229 4.980 24.431 1.00 92.25 104 ALA A O 1
ATOM 778 N N . LEU A 1 105 ? 1.242 4.898 22.399 1.00 93.81 105 LEU A N 1
ATOM 779 C CA . LEU A 1 105 ? 0.713 3.542 22.511 1.00 93.81 105 LEU A CA 1
ATOM 780 C C . LEU A 1 105 ? 0.879 2.771 21.184 1.00 93.81 105 LEU A C 1
ATOM 782 O O . LEU A 1 105 ? 0.817 3.360 20.104 1.00 93.81 105 LEU A O 1
ATOM 786 N N . GLY A 1 106 ? 1.102 1.456 21.243 1.00 95.44 106 GLY A N 1
ATOM 787 C CA . GLY A 1 106 ? 1.177 0.589 20.061 1.00 95.44 106 GLY A CA 1
ATOM 788 C C . GLY A 1 106 ? 2.539 0.511 19.363 1.00 95.44 106 GLY A C 1
ATOM 789 O O . GLY A 1 106 ? 3.521 1.118 19.798 1.00 95.44 106 GLY A O 1
ATOM 790 N N . TYR A 1 107 ? 2.601 -0.225 18.245 1.00 94.12 107 TYR A N 1
ATOM 791 C CA . TYR A 1 107 ? 3.850 -0.553 17.536 1.00 94.12 107 TYR A CA 1
ATOM 792 C C . TYR A 1 107 ? 4.644 0.679 17.097 1.00 94.12 107 TYR A C 1
ATOM 794 O O . TYR A 1 107 ? 5.869 0.718 17.224 1.00 94.12 107 TYR A O 1
ATOM 802 N N . TYR A 1 108 ? 3.926 1.693 16.616 1.00 93.94 108 TYR A N 1
ATOM 803 C CA . TYR A 1 108 ? 4.481 2.947 16.108 1.00 93.94 108 TYR A CA 1
ATOM 804 C C . TYR A 1 108 ? 4.455 4.081 17.133 1.00 93.94 108 TYR A C 1
ATOM 806 O O . TYR A 1 108 ? 4.842 5.199 16.797 1.00 93.94 108 TYR A O 1
ATOM 814 N N . GLN A 1 109 ? 4.027 3.795 18.371 1.00 92.44 109 GLN A N 1
ATOM 815 C CA . GLN A 1 109 ? 3.907 4.785 19.442 1.00 92.44 109 GLN A CA 1
ATOM 816 C C . GLN A 1 109 ? 2.975 5.943 19.035 1.00 92.44 109 GLN A C 1
ATOM 818 O O . GLN A 1 109 ? 3.363 7.109 19.043 1.00 92.44 109 GLN A O 1
ATOM 823 N N . PHE A 1 110 ? 1.731 5.606 18.670 1.00 94.12 110 PHE A N 1
ATOM 824 C CA . PHE A 1 110 ? 0.690 6.568 18.308 1.00 94.12 110 PHE A CA 1
ATOM 825 C C . PHE A 1 110 ? 0.424 7.522 19.472 1.00 94.12 110 PHE A C 1
ATOM 827 O O . PHE A 1 110 ? -0.094 7.120 20.516 1.00 94.12 110 PHE A O 1
ATOM 834 N N . ASP A 1 111 ? 0.788 8.790 19.289 1.00 92.62 111 ASP A N 1
ATOM 835 C CA . ASP A 1 111 ? 0.578 9.826 20.289 1.00 92.62 111 ASP A CA 1
ATOM 836 C C . ASP A 1 111 ? -0.912 10.153 20.426 1.00 92.62 111 ASP A C 1
ATOM 838 O O . ASP A 1 111 ? -1.607 10.418 19.434 1.00 92.62 111 ASP A O 1
ATOM 842 N N . ARG A 1 112 ? -1.399 10.160 21.667 1.00 94.06 112 ARG A N 1
ATOM 843 C CA . ARG A 1 112 ? -2.801 10.402 22.013 1.00 94.06 112 ARG A CA 1
ATOM 844 C C . ARG A 1 112 ? -3.336 11.764 21.583 1.00 94.06 112 ARG A C 1
ATOM 846 O O . ARG A 1 112 ? -4.530 11.879 21.324 1.00 94.06 112 ARG A O 1
ATOM 853 N N . ARG A 1 113 ? -2.475 12.775 21.475 1.00 91.06 113 ARG A N 1
ATOM 854 C CA . ARG A 1 113 ? -2.857 14.153 21.133 1.00 91.06 113 ARG A CA 1
ATOM 855 C C . ARG A 1 113 ? -3.054 14.352 19.637 1.00 91.06 113 ARG A C 1
ATOM 857 O O . ARG A 1 113 ? -3.799 15.243 19.245 1.00 91.06 113 ARG A O 1
ATOM 864 N N . TYR A 1 114 ? -2.403 13.525 18.816 1.00 87.31 114 TYR A N 1
ATOM 865 C CA . TYR A 1 114 ? -2.306 13.760 17.372 1.00 87.31 114 TYR A CA 1
ATOM 866 C C . TYR A 1 114 ? -2.836 12.606 16.519 1.00 87.31 114 TYR A C 1
ATOM 868 O O . TYR A 1 114 ? -3.431 12.844 15.473 1.00 87.31 114 TYR A O 1
ATOM 876 N N . SER A 1 115 ? -2.631 11.354 16.938 1.00 91.44 115 SER A N 1
ATOM 877 C CA . SER A 1 115 ? -2.797 10.194 16.047 1.00 91.44 115 SER A CA 1
ATOM 878 C C . SER A 1 115 ? -3.659 9.071 16.614 1.00 91.44 115 SER A C 1
ATOM 880 O O . SER A 1 115 ? -4.423 8.471 15.863 1.00 91.44 115 SER A O 1
ATOM 882 N N . LEU A 1 116 ? -3.604 8.807 17.924 1.00 95.81 116 LEU A N 1
ATOM 883 C CA . LEU A 1 116 ? -4.240 7.626 18.520 1.00 95.81 116 LEU A CA 1
ATOM 884 C C . LEU A 1 116 ? -5.758 7.596 18.310 1.00 95.81 116 LEU A C 1
ATOM 886 O O . LEU A 1 116 ? -6.306 6.569 17.921 1.00 95.81 116 LEU A O 1
ATOM 890 N N . VAL A 1 117 ? -6.437 8.725 18.543 1.00 95.56 117 VAL A N 1
ATOM 891 C CA . VAL A 1 117 ? -7.899 8.818 18.394 1.00 95.56 117 VAL A CA 1
ATOM 892 C C . VAL A 1 117 ? -8.306 8.633 16.931 1.00 95.56 117 VAL A C 1
ATOM 894 O O . VAL A 1 117 ? -9.274 7.924 16.653 1.00 95.56 117 VAL A O 1
ATOM 897 N N . GLY A 1 118 ? -7.552 9.221 15.995 1.00 92.44 118 GLY A N 1
ATOM 898 C CA . GLY A 1 118 ? -7.768 9.042 14.557 1.00 92.44 118 GLY A CA 1
ATOM 899 C C . GLY A 1 118 ? -7.585 7.584 14.136 1.00 92.44 118 GLY A C 1
ATOM 900 O O . GLY A 1 118 ? -8.483 7.006 13.532 1.00 92.44 118 GLY A O 1
ATOM 901 N N . PHE A 1 119 ? -6.482 6.960 14.557 1.00 95.88 119 PHE A N 1
ATOM 902 C CA . PHE A 1 119 ? -6.212 5.543 14.327 1.00 95.88 119 PHE A CA 1
ATOM 903 C C . PHE A 1 119 ? -7.336 4.638 14.852 1.00 95.88 119 PHE A C 1
ATOM 905 O O . PHE A 1 119 ? -7.885 3.839 14.096 1.00 95.88 119 PHE A O 1
ATOM 912 N N . MET A 1 120 ? -7.724 4.784 16.124 1.00 97.88 120 MET A N 1
ATOM 913 C CA . MET A 1 120 ? -8.791 3.974 16.726 1.00 97.88 120 MET A CA 1
ATOM 914 C C . MET A 1 120 ? -10.127 4.167 16.003 1.00 97.88 120 MET A C 1
ATOM 916 O O . MET A 1 120 ? -10.874 3.207 15.826 1.00 97.88 120 MET A O 1
ATOM 920 N N . THR A 1 121 ? -10.412 5.392 15.552 1.00 96.12 121 THR A N 1
ATOM 921 C CA . THR A 1 121 ? -11.616 5.708 14.773 1.00 96.12 121 THR A CA 1
ATOM 922 C C . THR A 1 121 ? -11.611 5.002 13.420 1.00 96.12 121 THR A C 1
ATOM 924 O O . THR A 1 121 ? -12.614 4.391 13.055 1.00 96.12 121 THR A O 1
ATOM 927 N N . ASP A 1 122 ? -10.494 5.032 12.692 1.00 86.56 122 ASP A N 1
ATOM 928 C CA . ASP A 1 122 ? -10.387 4.380 11.383 1.00 86.56 122 ASP A CA 1
ATOM 929 C C . ASP A 1 122 ? -10.434 2.850 11.491 1.00 86.56 122 ASP A C 1
ATOM 931 O O . ASP A 1 122 ? -11.066 2.198 10.662 1.00 86.56 122 ASP A O 1
ATOM 935 N N . VAL A 1 123 ? -9.833 2.265 12.533 1.00 93.06 123 VAL A N 1
ATOM 936 C CA . VAL A 1 123 ? -9.922 0.819 12.799 1.00 93.06 123 VAL A CA 1
ATOM 937 C C . VAL A 1 123 ? -11.342 0.404 13.184 1.00 93.06 123 VAL A C 1
ATOM 939 O O . VAL A 1 123 ? -11.853 -0.591 12.673 1.00 93.06 123 VAL A O 1
ATOM 942 N N . TYR A 1 124 ? -12.010 1.183 14.039 1.00 94.25 124 TYR A N 1
ATOM 943 C CA . TYR A 1 124 ? -13.414 0.948 14.371 1.00 94.25 124 TYR A CA 1
ATOM 944 C C . TYR A 1 124 ? -14.311 1.033 13.131 1.00 94.25 124 TYR A C 1
ATOM 946 O O . TYR A 1 124 ? -15.189 0.199 12.962 1.00 94.25 124 TYR A O 1
ATOM 954 N N . ASN A 1 125 ? -14.093 2.010 12.250 1.00 86.44 125 ASN A N 1
ATOM 955 C CA . ASN A 1 125 ? -14.895 2.167 11.036 1.00 86.44 125 ASN A CA 1
ATOM 956 C C . ASN A 1 125 ? -14.611 1.089 9.976 1.00 86.44 125 ASN A C 1
ATOM 958 O O . ASN A 1 125 ? -15.505 0.788 9.185 1.00 86.44 125 ASN A O 1
ATOM 962 N N . TYR A 1 126 ? -13.402 0.518 9.958 1.00 86.38 126 TYR A N 1
ATOM 963 C CA . TYR A 1 126 ? -13.033 -0.604 9.089 1.00 86.38 126 TYR A CA 1
ATOM 964 C C . TYR A 1 126 ? -13.854 -1.864 9.404 1.00 86.38 126 TYR A C 1
ATOM 966 O O . TYR A 1 126 ? -14.475 -2.426 8.504 1.00 86.38 126 TYR A O 1
ATOM 974 N N . ASP A 1 127 ? -13.915 -2.269 10.677 1.00 89.25 127 ASP A N 1
ATOM 975 C CA . ASP A 1 127 ? -14.772 -3.367 11.139 1.00 89.25 127 ASP A CA 1
ATOM 976 C C . ASP A 1 127 ? -15.326 -3.069 12.547 1.00 89.25 127 ASP A C 1
ATOM 978 O O . ASP A 1 127 ? -14.716 -3.432 13.562 1.00 89.25 127 ASP A O 1
ATOM 982 N N . PRO A 1 128 ? -16.515 -2.440 12.634 1.00 91.50 128 PRO A N 1
ATOM 983 C CA . PRO A 1 128 ? -17.125 -2.096 13.914 1.00 91.50 128 PRO A CA 1
ATOM 984 C C . PRO A 1 128 ? -17.520 -3.310 14.756 1.00 91.50 128 PRO A C 1
ATOM 986 O O . PRO A 1 128 ? -17.716 -3.170 15.964 1.00 91.50 128 PRO A O 1
ATOM 989 N N . ALA A 1 129 ? -17.697 -4.486 14.141 1.00 91.81 129 ALA A N 1
ATOM 990 C CA . ALA A 1 129 ? -18.079 -5.695 14.860 1.00 91.81 129 ALA A CA 1
ATOM 991 C C . ALA A 1 129 ? -16.876 -6.256 15.623 1.00 91.81 129 ALA A C 1
ATOM 993 O O . ALA A 1 129 ? -16.969 -6.483 16.833 1.00 91.81 129 ALA A O 1
ATOM 994 N N . THR A 1 130 ? -15.741 -6.409 14.938 1.00 92.62 130 THR A N 1
ATOM 995 C CA . THR A 1 130 ? -14.494 -6.898 15.541 1.00 92.62 130 THR A CA 1
ATOM 996 C C . THR A 1 130 ? -13.898 -5.871 16.501 1.00 92.62 130 THR A C 1
ATOM 998 O O . THR A 1 130 ? -13.535 -6.222 17.623 1.00 92.62 130 THR A O 1
ATOM 1001 N N . TYR A 1 131 ? -13.869 -4.591 16.114 1.00 97.12 131 TYR A N 1
ATOM 1002 C CA . TYR A 1 131 ? -13.184 -3.531 16.862 1.00 97.12 131 TYR A CA 1
ATOM 1003 C C . TYR A 1 131 ? -14.101 -2.668 17.739 1.00 97.12 131 TYR A C 1
ATOM 1005 O O . TYR A 1 131 ? -13.783 -1.527 18.087 1.00 97.12 131 TYR A O 1
ATOM 1013 N N . SER A 1 132 ? -15.245 -3.221 18.147 1.00 97.69 132 SER A N 1
ATOM 1014 C CA . SER A 1 132 ? -16.251 -2.529 18.967 1.00 97.69 132 SER A CA 1
ATOM 1015 C C . SER A 1 132 ? -15.723 -1.977 20.300 1.00 97.69 132 SER A C 1
ATOM 1017 O O . SER A 1 132 ? -16.280 -1.006 20.817 1.00 97.69 132 SER A O 1
ATOM 1019 N N . MET A 1 133 ? -14.632 -2.531 20.846 1.00 98.38 133 MET A N 1
ATOM 1020 C CA . MET A 1 133 ? -13.999 -2.047 22.080 1.00 98.38 133 MET A CA 1
ATOM 1021 C C . MET A 1 133 ? -13.512 -0.593 21.985 1.00 98.38 133 MET A C 1
ATOM 1023 O O . MET A 1 133 ? -13.480 0.101 23.001 1.00 98.38 133 MET A O 1
ATOM 1027 N N . PHE A 1 134 ? -13.212 -0.086 20.784 1.00 98.56 134 PHE A N 1
ATOM 1028 C CA . PHE A 1 134 ? -12.820 1.314 20.612 1.00 98.56 134 PHE A CA 1
ATOM 1029 C C . PHE A 1 134 ? -13.982 2.300 20.724 1.00 98.56 134 PHE A C 1
ATOM 1031 O O . PHE A 1 134 ? -13.739 3.477 20.978 1.00 98.56 134 PHE A O 1
ATOM 1038 N N . ALA A 1 135 ? -15.241 1.862 20.618 1.00 97.75 135 ALA A N 1
ATOM 1039 C CA . ALA A 1 135 ? -16.392 2.767 20.629 1.00 97.75 135 ALA A CA 1
ATOM 1040 C C . ALA A 1 135 ? -16.448 3.649 21.894 1.00 97.75 135 ALA A C 1
ATOM 1042 O O . ALA A 1 135 ? -16.713 4.850 21.809 1.00 97.75 135 ALA A O 1
ATOM 1043 N N . ALA A 1 136 ? -16.154 3.072 23.066 1.00 97.62 136 ALA A N 1
ATOM 1044 C CA . ALA A 1 136 ? -16.145 3.804 24.334 1.00 97.62 136 ALA A CA 1
ATOM 1045 C C . ALA A 1 136 ? -14.975 4.798 24.436 1.00 97.62 136 ALA A C 1
ATOM 1047 O O . ALA A 1 136 ? -15.141 5.884 24.994 1.00 97.62 136 ALA A O 1
ATOM 1048 N N . VAL A 1 137 ? -13.817 4.445 23.869 1.00 98.25 137 VAL A N 1
ATOM 1049 C CA . VAL A 1 137 ? -12.640 5.322 23.812 1.00 98.25 137 VAL A CA 1
ATOM 1050 C C . VAL A 1 137 ? -12.911 6.502 22.879 1.00 98.25 137 VAL A C 1
ATOM 1052 O O . VAL A 1 137 ? -12.730 7.650 23.273 1.00 98.25 137 VAL A O 1
ATOM 1055 N N . ILE A 1 138 ? -13.430 6.234 21.674 1.00 97.75 138 ILE A N 1
ATOM 1056 C CA . ILE A 1 138 ? -13.749 7.243 20.651 1.00 97.75 138 ILE A CA 1
ATOM 1057 C C . ILE A 1 138 ? -14.775 8.252 21.180 1.00 97.75 138 ILE A C 1
ATOM 1059 O O . ILE A 1 138 ? -14.613 9.457 20.989 1.00 97.75 138 ILE A O 1
ATOM 1063 N N . ALA A 1 139 ? -15.797 7.795 21.911 1.00 97.56 139 ALA A N 1
ATOM 1064 C CA . ALA A 1 139 ? -16.790 8.679 22.525 1.00 97.56 139 ALA A CA 1
ATOM 1065 C C . ALA A 1 139 ? -16.179 9.684 23.525 1.00 97.56 139 ALA A C 1
ATOM 1067 O O . ALA A 1 139 ? -16.726 10.770 23.720 1.00 97.56 139 ALA A O 1
ATOM 1068 N N . ARG A 1 140 ? -15.037 9.338 24.134 1.00 97.75 140 ARG A N 1
ATOM 1069 C CA . ARG A 1 140 ? -14.243 10.190 25.035 1.00 97.75 140 ARG A CA 1
ATOM 1070 C C . ARG A 1 140 ? -12.959 10.702 24.371 1.00 97.75 140 ARG A C 1
ATOM 1072 O O . ARG A 1 140 ? -12.053 11.159 25.062 1.00 97.75 140 ARG A O 1
ATOM 1079 N N . GLY A 1 141 ? -12.886 10.680 23.038 1.00 96.00 141 GLY A N 1
ATOM 1080 C CA . GLY A 1 141 ? -11.677 11.018 22.283 1.00 96.00 141 GLY A CA 1
ATOM 1081 C C . GLY A 1 141 ? -11.105 12.392 22.635 1.00 96.00 141 GLY A C 1
ATOM 1082 O O . GLY A 1 141 ? -9.902 12.506 22.822 1.00 96.00 141 GLY A O 1
ATOM 1083 N N . ASN A 1 142 ? -11.962 13.401 22.839 1.00 95.00 142 ASN A N 1
ATOM 1084 C CA . ASN A 1 142 ? -11.529 14.751 23.225 1.00 95.00 142 ASN A CA 1
ATOM 1085 C C . ASN A 1 142 ? -10.820 14.795 24.589 1.00 95.00 142 ASN A C 1
ATOM 1087 O O . ASN A 1 142 ? -9.890 15.574 24.761 1.00 95.00 142 ASN A O 1
ATOM 1091 N N . GLU A 1 143 ? -11.261 13.982 25.554 1.00 96.44 143 GLU A N 1
ATOM 1092 C CA . GLU A 1 143 ? -10.619 13.867 26.871 1.00 96.44 143 GLU A CA 1
ATOM 1093 C C . GLU A 1 143 ? -9.266 13.162 26.741 1.00 96.44 143 GLU A C 1
ATOM 1095 O O . GLU A 1 143 ? -8.271 13.616 27.301 1.00 96.44 143 GLU A O 1
ATOM 1100 N N . LEU A 1 144 ? -9.214 12.084 25.950 1.00 96.06 144 LEU A N 1
ATOM 1101 C CA . LEU A 1 144 ? -7.982 11.342 25.695 1.00 96.06 144 LEU A CA 1
ATOM 1102 C C . LEU A 1 144 ? -6.931 12.203 24.975 1.00 96.06 144 LEU A C 1
ATOM 1104 O O . LEU A 1 144 ? -5.751 12.141 25.318 1.00 96.06 144 LEU A O 1
ATOM 1108 N N . SER A 1 145 ? -7.340 13.025 24.005 1.00 94.75 145 SER A N 1
ATOM 1109 C CA . SER A 1 145 ? -6.430 13.865 23.217 1.00 94.75 145 SER A CA 1
ATOM 1110 C C . SER A 1 145 ? -6.016 15.172 23.897 1.00 94.75 145 SER A C 1
ATOM 1112 O O . SER A 1 145 ? -5.129 15.858 23.394 1.00 94.75 145 SER A O 1
ATOM 1114 N N . ASP A 1 146 ? -6.635 15.553 25.018 1.00 92.38 146 ASP A N 1
ATOM 1115 C CA . ASP A 1 146 ? -6.309 16.801 25.714 1.00 92.38 146 ASP A CA 1
ATOM 1116 C C . ASP A 1 146 ? -4.939 16.699 26.394 1.00 92.38 146 ASP A C 1
ATOM 1118 O O . ASP A 1 146 ? -4.807 16.111 27.465 1.00 92.38 146 ASP A O 1
ATOM 1122 N N . GLY A 1 147 ? -3.910 17.298 25.789 1.00 87.44 147 GLY A N 1
ATOM 1123 C CA . GLY A 1 147 ? -2.536 17.284 26.302 1.00 87.44 147 GLY A CA 1
ATOM 1124 C C . GLY A 1 147 ? -2.344 17.941 27.674 1.00 87.44 147 GLY A C 1
ATOM 1125 O O . GLY A 1 147 ? -1.287 17.770 28.275 1.00 87.44 147 GLY A O 1
ATOM 1126 N N . THR A 1 148 ? -3.340 18.661 28.200 1.00 88.00 148 THR A N 1
ATOM 1127 C CA . THR A 1 148 ? -3.291 19.227 29.558 1.00 88.00 148 THR A CA 1
ATOM 1128 C C . THR A 1 148 ? -3.666 18.216 30.645 1.00 88.00 148 THR A C 1
ATOM 1130 O O . THR A 1 148 ? -3.399 18.448 31.826 1.00 88.00 148 THR A O 1
ATOM 1133 N N . VAL A 1 149 ? -4.245 17.075 30.260 1.00 86.25 149 VAL A N 1
ATOM 1134 C CA . VAL A 1 149 ? -4.633 15.989 31.166 1.00 86.25 149 VAL A CA 1
ATOM 1135 C C . VAL A 1 149 ? -3.483 14.983 31.292 1.00 86.25 149 VAL A C 1
ATOM 1137 O O . VAL A 1 149 ? -2.922 14.535 30.295 1.00 86.25 149 VAL A O 1
ATOM 1140 N N . SER A 1 150 ? -3.106 14.592 32.510 1.00 90.94 150 SER A N 1
ATOM 1141 C CA . SER A 1 150 ? -2.154 13.486 32.710 1.00 90.94 150 SER A CA 1
ATOM 1142 C C . SER A 1 150 ? -2.881 12.150 32.597 1.00 90.94 150 SER A C 1
ATOM 1144 O O . SER A 1 150 ? -3.903 11.969 33.255 1.00 90.94 150 SER A O 1
ATOM 1146 N N . LEU A 1 151 ? -2.341 11.193 31.831 1.00 94.44 151 LEU A N 1
ATOM 1147 C CA . LEU A 1 151 ? -2.848 9.816 31.859 1.00 94.44 151 LEU A CA 1
ATOM 1148 C C . LEU A 1 151 ? -2.341 9.015 33.055 1.00 94.44 151 LEU A C 1
ATOM 1150 O O . LEU A 1 151 ? -2.922 7.978 33.346 1.00 94.44 151 LEU A O 1
ATOM 1154 N N . TYR A 1 152 ? -1.325 9.498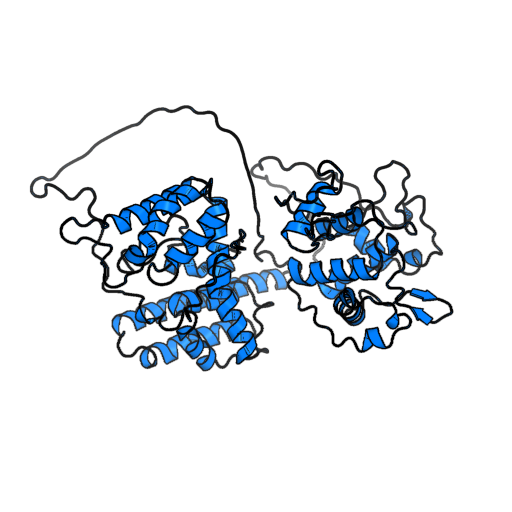 33.766 1.00 94.56 152 TYR A N 1
ATOM 1155 C CA . TYR A 1 152 ? -0.796 8.868 34.970 1.00 94.56 152 TYR A CA 1
ATOM 1156 C C . TYR A 1 152 ? -1.247 9.621 36.222 1.00 94.56 152 TYR A C 1
ATOM 1158 O O . TYR A 1 152 ? -1.052 10.835 36.338 1.00 94.56 152 TYR A O 1
ATOM 1166 N N . ASP A 1 153 ? -1.816 8.888 37.170 1.00 93.19 153 ASP A N 1
ATOM 1167 C CA . ASP A 1 153 ? -2.136 9.364 38.509 1.00 93.19 153 ASP A CA 1
ATOM 1168 C C . ASP A 1 153 ? -0.953 9.070 39.441 1.00 93.19 153 ASP A C 1
ATOM 1170 O O . ASP A 1 153 ? -0.626 7.915 39.707 1.00 93.19 153 ASP A O 1
ATOM 1174 N N . SER A 1 154 ? -0.297 10.117 39.945 1.00 90.38 154 SER A N 1
ATOM 1175 C CA . SER A 1 154 ? 0.884 9.993 40.805 1.00 90.38 154 SER A CA 1
ATOM 1176 C C . SER A 1 154 ? 0.574 9.546 42.234 1.00 90.38 154 SER A C 1
ATOM 1178 O O . SER A 1 154 ? 1.454 8.982 42.900 1.00 90.38 154 SER A O 1
ATOM 1180 N N . GLU A 1 155 ? -0.659 9.747 42.704 1.00 90.50 155 GLU A N 1
ATOM 1181 C CA . GLU A 1 155 ? -1.091 9.317 44.031 1.00 90.50 155 GLU A CA 1
ATOM 1182 C C . GLU A 1 155 ? -1.253 7.798 44.048 1.00 90.50 155 GLU A C 1
ATOM 1184 O O . GLU A 1 155 ? -0.657 7.110 44.883 1.00 90.50 155 GLU A O 1
ATOM 1189 N N . THR A 1 156 ? -1.991 7.265 43.073 1.00 91.88 156 THR A N 1
ATOM 1190 C CA . THR A 1 156 ? -2.252 5.822 42.965 1.00 91.88 156 THR A CA 1
ATOM 1191 C C . THR A 1 156 ? -1.156 5.065 42.212 1.00 91.88 156 THR A C 1
ATOM 1193 O O . THR A 1 156 ? -1.001 3.857 42.395 1.00 91.88 156 THR A O 1
ATOM 1196 N N . GLY A 1 157 ? -0.364 5.772 41.403 1.00 93.25 157 GLY A N 1
ATOM 1197 C CA . GLY A 1 157 ? 0.631 5.223 40.487 1.00 93.25 157 GLY A CA 1
ATOM 1198 C C . GLY A 1 157 ? 0.020 4.293 39.442 1.00 93.25 157 GLY A C 1
ATOM 1199 O O . GLY A 1 157 ? 0.552 3.215 39.186 1.00 93.25 157 GLY A O 1
ATOM 1200 N N . LYS A 1 158 ? -1.130 4.680 38.889 1.00 95.31 158 LYS A N 1
ATOM 1201 C CA . LYS A 1 158 ? -1.882 3.934 37.871 1.00 95.31 158 LYS A CA 1
ATOM 1202 C C . LYS A 1 158 ? -2.234 4.843 36.702 1.00 95.31 158 LYS A C 1
ATOM 1204 O O . LYS A 1 158 ? -2.113 6.064 36.800 1.00 95.31 158 LYS A O 1
ATOM 1209 N N . LEU A 1 159 ? -2.704 4.246 35.610 1.00 96.06 159 LEU A N 1
ATOM 1210 C CA . LEU A 1 159 ? -3.392 5.020 34.590 1.00 96.06 159 LEU A CA 1
ATOM 1211 C C . LEU A 1 159 ? -4.690 5.596 35.168 1.00 96.06 159 LEU A C 1
ATOM 1213 O O . LEU A 1 159 ? -5.386 4.958 35.961 1.00 96.06 159 LEU A O 1
ATOM 1217 N N . THR A 1 160 ? -5.014 6.813 34.751 1.00 96.12 160 THR A N 1
ATOM 1218 C CA . THR A 1 160 ? -6.341 7.404 34.929 1.00 96.12 160 THR A CA 1
ATOM 1219 C C . THR A 1 160 ? -7.401 6.549 34.242 1.00 96.12 160 THR A C 1
ATOM 1221 O O . THR A 1 160 ? -7.094 5.717 33.391 1.00 96.12 160 THR A O 1
ATOM 1224 N N . GLU A 1 161 ? -8.673 6.779 34.565 1.00 96.62 161 GLU A N 1
ATOM 1225 C CA . GLU A 1 161 ? -9.782 6.012 33.991 1.00 96.62 161 GLU A CA 1
ATOM 1226 C C . GLU A 1 161 ? -9.782 6.020 32.451 1.00 96.62 161 GLU A C 1
ATOM 1228 O O . GLU A 1 161 ? -9.944 4.971 31.834 1.00 96.62 161 GLU A O 1
ATOM 1233 N N . ILE A 1 162 ? -9.556 7.182 31.825 1.00 97.06 162 ILE A N 1
ATOM 1234 C CA . ILE A 1 162 ? -9.498 7.292 30.361 1.00 97.06 162 ILE A CA 1
ATOM 1235 C C . ILE A 1 162 ? -8.253 6.609 29.776 1.00 97.06 162 ILE A C 1
ATOM 1237 O O . ILE A 1 162 ? -8.344 5.982 28.722 1.00 97.06 162 ILE A O 1
ATOM 1241 N N . GLY A 1 163 ? -7.114 6.666 30.477 1.00 96.94 163 GLY A N 1
ATOM 1242 C CA . GLY A 1 163 ? -5.898 5.957 30.077 1.00 96.94 163 GLY A CA 1
ATOM 1243 C C . GLY A 1 163 ? -6.075 4.441 30.138 1.00 96.94 163 GLY A C 1
ATOM 1244 O O . GLY A 1 163 ? -5.774 3.752 29.168 1.00 96.94 163 GLY A O 1
ATOM 1245 N N . GLN A 1 164 ? -6.642 3.928 31.233 1.00 98.00 164 GLN A N 1
ATOM 1246 C CA . GLN A 1 164 ? -6.907 2.498 31.387 1.00 98.00 164 GLN A CA 1
ATOM 1247 C C . GLN A 1 164 ? -7.929 2.007 30.357 1.00 98.00 164 GLN A C 1
ATOM 1249 O O . GLN A 1 164 ? -7.727 0.961 29.755 1.00 98.00 164 GLN A O 1
ATOM 1254 N N . LEU A 1 165 ? -8.989 2.780 30.095 1.00 98.38 165 LEU A N 1
ATOM 1255 C CA . LEU A 1 165 ? -9.983 2.443 29.074 1.00 98.38 165 LEU A CA 1
ATOM 1256 C C . LEU A 1 165 ? -9.350 2.299 27.680 1.00 98.38 165 LEU A C 1
ATOM 1258 O O . LEU A 1 165 ? -9.692 1.374 26.946 1.00 98.38 165 LEU A O 1
ATOM 1262 N N . ALA A 1 166 ? -8.445 3.209 27.311 1.00 98.31 166 ALA A N 1
ATOM 1263 C CA . ALA A 1 166 ? -7.755 3.165 26.026 1.00 98.31 166 ALA A CA 1
ATOM 1264 C C . ALA A 1 166 ? -6.754 1.999 25.935 1.00 98.31 166 ALA A C 1
ATOM 1266 O O . ALA A 1 166 ? -6.706 1.327 24.904 1.00 98.31 166 ALA A O 1
ATOM 1267 N N . GLU A 1 167 ? -5.999 1.730 27.003 1.00 98.31 167 GLU A N 1
ATOM 1268 C CA . GLU A 1 167 ? -5.055 0.607 27.064 1.00 98.31 167 GLU A CA 1
ATOM 1269 C C . GLU A 1 167 ? -5.774 -0.750 27.026 1.00 98.31 167 GLU A C 1
ATOM 1271 O O . GLU A 1 167 ? -5.433 -1.609 26.213 1.00 98.31 167 GLU A O 1
ATOM 1276 N N . ASP A 1 168 ? -6.842 -0.917 27.809 1.00 98.50 168 ASP A N 1
ATOM 1277 C CA . ASP A 1 168 ? -7.662 -2.133 27.809 1.00 98.50 168 ASP A CA 1
ATOM 1278 C C . ASP A 1 168 ? -8.294 -2.381 26.433 1.00 98.50 168 ASP A C 1
ATOM 1280 O O . ASP A 1 168 ? -8.300 -3.512 25.941 1.00 98.50 168 ASP A O 1
ATOM 1284 N N . ALA A 1 169 ? -8.810 -1.330 25.785 1.00 98.69 169 ALA A N 1
ATOM 1285 C CA . ALA A 1 169 ? -9.368 -1.433 24.441 1.00 98.69 169 ALA A CA 1
ATOM 1286 C C . ALA A 1 169 ? -8.303 -1.823 23.408 1.00 98.69 169 ALA A C 1
ATOM 1288 O O . ALA A 1 169 ? -8.597 -2.603 22.504 1.00 98.69 169 ALA A O 1
ATOM 1289 N N . TRP A 1 170 ? -7.070 -1.330 23.548 1.00 98.75 170 TRP A N 1
ATOM 1290 C CA . TRP A 1 170 ? -5.970 -1.716 22.669 1.00 98.75 170 TRP A CA 1
ATOM 1291 C C . TRP A 1 170 ? -5.623 -3.195 22.788 1.00 98.75 170 TRP A C 1
ATOM 1293 O O . TRP A 1 170 ? -5.607 -3.908 21.784 1.00 98.75 170 TRP A O 1
ATOM 1303 N N . HIS A 1 171 ? -5.417 -3.670 24.017 1.00 98.62 171 HIS A N 1
ATOM 1304 C CA . HIS A 1 171 ? -5.125 -5.075 24.281 1.00 98.62 171 HIS A CA 1
ATOM 1305 C C . HIS A 1 171 ? -6.273 -5.981 23.835 1.00 98.62 171 HIS A C 1
ATOM 1307 O O . HIS A 1 171 ? -6.046 -7.047 23.263 1.00 98.62 171 HIS A O 1
ATOM 1313 N N . ALA A 1 172 ? -7.522 -5.551 24.030 1.00 98.50 172 ALA A N 1
ATOM 1314 C CA . ALA A 1 172 ? -8.685 -6.275 23.536 1.00 98.50 172 ALA A CA 1
ATOM 1315 C C . ALA A 1 172 ? -8.730 -6.325 21.998 1.00 98.50 172 ALA A C 1
ATOM 1317 O O . ALA A 1 172 ? -9.047 -7.376 21.442 1.00 98.50 172 ALA A O 1
ATOM 1318 N N . ALA A 1 173 ? -8.393 -5.232 21.305 1.00 98.31 173 ALA A N 1
ATOM 1319 C CA . ALA A 1 173 ? -8.330 -5.194 19.844 1.00 98.31 173 ALA A CA 1
ATOM 1320 C C . ALA A 1 173 ? -7.221 -6.102 19.295 1.00 98.31 173 ALA A C 1
ATOM 1322 O O . ALA A 1 173 ? -7.460 -6.873 18.361 1.00 98.31 173 ALA A O 1
ATOM 1323 N N . TYR A 1 174 ? -6.033 -6.075 19.910 1.00 97.94 174 TYR A N 1
ATOM 1324 C CA . TYR A 1 174 ? -4.951 -6.991 19.560 1.00 97.94 174 TYR A CA 1
ATOM 1325 C C . TYR A 1 174 ? -5.351 -8.443 19.828 1.00 97.94 174 TYR A C 1
ATOM 1327 O O . TYR A 1 174 ? -5.184 -9.284 18.955 1.00 97.94 174 TYR A O 1
ATOM 1335 N N . ALA A 1 175 ? -5.956 -8.750 20.978 1.00 97.75 175 ALA A N 1
ATOM 1336 C CA . ALA A 1 175 ? -6.411 -10.101 21.301 1.00 97.75 175 ALA A CA 1
ATOM 1337 C C . ALA A 1 175 ? -7.525 -10.615 20.368 1.00 97.75 175 ALA A C 1
ATOM 1339 O O . ALA A 1 175 ? -7.591 -11.819 20.117 1.00 97.75 175 ALA A O 1
ATOM 1340 N N . ALA A 1 176 ? -8.388 -9.732 19.853 1.00 95.25 176 ALA A N 1
ATOM 1341 C CA . ALA A 1 176 ? -9.475 -10.098 18.946 1.00 95.25 176 ALA A CA 1
ATOM 1342 C C . ALA A 1 176 ? -8.954 -10.603 17.592 1.00 95.25 176 ALA A C 1
ATOM 1344 O O . ALA A 1 176 ? -9.415 -11.636 17.103 1.00 95.25 176 ALA A O 1
ATOM 1345 N N . ASN A 1 177 ? -7.977 -9.90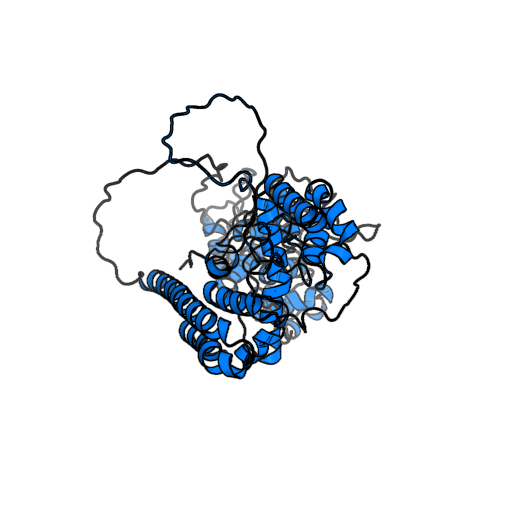5 17.002 1.00 92.88 177 ASN A N 1
ATOM 1346 C CA . ASN A 1 177 ? -7.321 -10.335 15.767 1.00 92.88 177 ASN A CA 1
ATOM 1347 C C . ASN A 1 177 ? -5.879 -9.793 15.683 1.00 92.88 177 ASN A C 1
ATOM 1349 O O . ASN A 1 177 ? -5.653 -8.759 15.046 1.00 92.88 177 ASN A O 1
ATOM 1353 N N . PRO A 1 178 ? -4.880 -10.484 16.275 1.00 89.44 178 PRO A N 1
ATOM 1354 C CA . PRO A 1 178 ? -3.515 -9.961 16.388 1.00 89.44 178 PRO A CA 1
ATOM 1355 C C . PRO A 1 178 ? -2.891 -9.623 15.038 1.00 89.44 178 PRO A C 1
ATOM 1357 O O . PRO A 1 178 ? -2.220 -8.604 14.881 1.00 89.44 178 PRO A O 1
ATOM 1360 N N . ARG A 1 179 ? -3.130 -10.472 14.034 1.00 83.44 179 ARG A N 1
ATOM 1361 C CA . ARG A 1 179 ? -2.545 -10.325 12.702 1.00 83.44 179 ARG A CA 1
ATOM 1362 C C . ARG A 1 179 ? -3.136 -9.142 11.947 1.00 83.44 179 ARG A C 1
ATOM 1364 O O . ARG A 1 179 ? -2.390 -8.384 11.336 1.00 83.44 179 ARG A O 1
ATOM 1371 N N . GLU A 1 180 ? -4.458 -9.022 11.940 1.00 90.75 180 GLU A N 1
ATOM 1372 C CA . GLU A 1 180 ? -5.135 -7.926 11.249 1.00 90.75 180 GLU A CA 1
ATOM 1373 C C . GLU A 1 180 ? -4.893 -6.604 11.961 1.00 90.75 180 GLU A C 1
ATOM 1375 O O . GLU A 1 180 ? -4.512 -5.635 11.316 1.00 90.75 180 GLU A O 1
ATOM 1380 N N . PHE A 1 181 ? -5.003 -6.576 13.291 1.00 94.94 181 PHE A N 1
ATOM 1381 C CA . PHE A 1 181 ? -4.786 -5.351 14.045 1.00 94.94 181 PHE A CA 1
ATOM 1382 C C . PHE A 1 181 ? -3.348 -4.837 13.887 1.00 94.94 181 PHE A C 1
ATOM 1384 O O . PHE A 1 181 ? -3.148 -3.641 13.690 1.00 94.94 181 PHE A O 1
ATOM 1391 N N . SER A 1 182 ? -2.351 -5.731 13.855 1.00 90.56 182 SER A N 1
ATOM 1392 C CA . SER A 1 182 ? -0.965 -5.362 13.520 1.00 90.56 182 SER A CA 1
ATOM 1393 C C . SER A 1 182 ? -0.853 -4.757 12.115 1.00 90.56 182 SER A C 1
ATOM 1395 O O . SER A 1 182 ? -0.211 -3.730 11.921 1.00 90.56 182 SER A O 1
ATOM 1397 N N . ALA A 1 183 ? -1.525 -5.350 11.128 1.00 73.69 183 ALA A N 1
ATOM 1398 C CA . ALA A 1 183 ? -1.509 -4.871 9.747 1.00 73.69 183 ALA A CA 1
ATOM 1399 C C . ALA A 1 183 ? -2.289 -3.560 9.538 1.00 73.69 183 ALA A C 1
ATOM 1401 O O . ALA A 1 183 ? -1.977 -2.781 8.637 1.00 73.69 183 ALA A O 1
ATOM 1402 N N . LEU A 1 184 ? -3.299 -3.294 10.367 1.00 87.12 184 LEU A N 1
ATOM 1403 C CA . LEU A 1 184 ? -4.003 -2.015 10.404 1.00 87.12 184 LEU A CA 1
ATOM 1404 C C . LEU A 1 184 ? -3.129 -0.925 11.035 1.00 87.12 184 LEU A C 1
ATOM 1406 O O . LEU A 1 184 ? -3.127 0.200 10.535 1.00 87.12 184 LEU A O 1
ATOM 1410 N N . GLN A 1 185 ? -2.338 -1.253 12.067 1.00 96.56 185 GLN A N 1
ATOM 1411 C CA . GLN A 1 185 ? -1.303 -0.349 12.586 1.00 96.56 185 GLN A CA 1
ATOM 1412 C C . GLN A 1 185 ? -0.275 -0.012 11.496 1.00 96.56 185 GLN A C 1
ATOM 1414 O O . GLN A 1 185 ? -0.017 1.169 11.260 1.00 96.56 185 GLN A O 1
ATOM 1419 N N . ASP A 1 186 ? 0.250 -1.024 10.794 1.00 85.19 186 ASP A N 1
ATOM 1420 C CA . ASP A 1 186 ? 1.179 -0.863 9.662 1.00 85.19 186 ASP A CA 1
ATOM 1421 C C . ASP A 1 186 ? 0.587 0.055 8.584 1.00 85.19 186 ASP A C 1
ATOM 1423 O O . ASP A 1 186 ? 1.221 1.027 8.169 1.00 85.19 186 ASP A O 1
ATOM 1427 N N . ALA A 1 187 ? -0.649 -0.217 8.158 1.00 76.00 187 ALA A N 1
ATOM 1428 C CA . ALA A 1 187 ? -1.335 0.548 7.123 1.00 76.00 187 ALA A CA 1
ATOM 1429 C C . ALA A 1 187 ? -1.535 2.012 7.510 1.00 76.00 187 ALA A C 1
ATOM 1431 O O . ALA A 1 187 ? -1.259 2.919 6.720 1.00 76.00 187 ALA A O 1
ATOM 1432 N N . TRP A 1 188 ? -2.028 2.252 8.723 1.00 89.94 188 TRP A N 1
ATOM 1433 C CA . TRP A 1 188 ? -2.338 3.600 9.165 1.00 89.94 188 TRP A CA 1
ATOM 1434 C C . TRP A 1 188 ? -1.064 4.426 9.328 1.00 89.94 188 TRP A C 1
ATOM 1436 O O . TRP A 1 188 ? -0.986 5.537 8.801 1.00 89.94 188 TRP A O 1
ATOM 1446 N N . ALA A 1 189 ? -0.045 3.878 9.994 1.00 88.31 189 ALA A N 1
ATOM 1447 C CA . ALA A 1 189 ? 1.222 4.568 10.203 1.00 88.31 189 ALA A CA 1
ATOM 1448 C C . ALA A 1 189 ? 1.970 4.794 8.876 1.00 88.31 189 ALA A C 1
ATOM 1450 O O . ALA A 1 189 ? 2.523 5.872 8.657 1.00 88.31 189 ALA A O 1
ATOM 1451 N N . TYR A 1 190 ? 1.919 3.841 7.940 1.00 82.88 190 TYR A N 1
ATOM 1452 C CA . TYR A 1 190 ? 2.469 4.032 6.597 1.00 82.88 190 TYR A CA 1
ATOM 1453 C C . TYR A 1 190 ? 1.798 5.209 5.875 1.00 82.88 190 TYR A C 1
ATOM 1455 O O . TYR A 1 190 ? 2.483 6.092 5.357 1.00 82.88 190 TYR A O 1
ATOM 1463 N N . ASN A 1 191 ? 0.462 5.249 5.861 1.00 79.75 191 ASN A N 1
ATOM 1464 C CA . ASN A 1 191 ? -0.302 6.260 5.127 1.00 79.75 191 ASN A CA 1
ATOM 1465 C C . ASN A 1 191 ? -0.177 7.663 5.731 1.00 79.75 191 ASN A C 1
ATOM 1467 O O . ASN A 1 191 ? -0.112 8.640 4.982 1.00 79.75 191 ASN A O 1
ATOM 1471 N N . ASN A 1 192 ? -0.137 7.764 7.060 1.00 81.81 192 ASN A N 1
ATOM 1472 C CA . ASN A 1 192 ? -0.146 9.046 7.763 1.00 81.81 192 ASN A CA 1
ATOM 1473 C C . ASN A 1 192 ? 1.257 9.580 8.079 1.00 81.81 192 ASN A C 1
ATOM 1475 O O . ASN A 1 192 ? 1.407 10.785 8.270 1.00 81.81 192 ASN A O 1
ATOM 1479 N N . TYR A 1 193 ? 2.289 8.728 8.083 1.00 85.19 193 TYR A N 1
ATOM 1480 C CA . TYR A 1 193 ? 3.670 9.140 8.353 1.00 85.19 193 TYR A CA 1
ATOM 1481 C C . TYR A 1 193 ? 4.553 8.975 7.120 1.00 85.19 193 TYR A C 1
ATOM 1483 O O . TYR A 1 193 ? 4.885 9.960 6.456 1.00 85.19 193 TYR A O 1
ATOM 1491 N N . TYR A 1 194 ? 4.914 7.738 6.772 1.00 87.75 194 TYR A N 1
ATOM 1492 C CA . TYR A 1 194 ? 5.903 7.484 5.724 1.00 87.75 194 TYR A CA 1
ATOM 1493 C C . TYR A 1 194 ? 5.483 8.057 4.363 1.00 87.75 194 TYR A C 1
ATOM 1495 O O . TYR A 1 194 ? 6.242 8.806 3.749 1.00 87.75 194 TYR A O 1
ATOM 1503 N N . ALA A 1 195 ? 4.262 7.769 3.903 1.00 78.69 195 ALA A N 1
ATOM 1504 C CA . ALA A 1 195 ? 3.773 8.207 2.596 1.00 78.69 195 ALA A CA 1
ATOM 1505 C C . ALA A 1 195 ? 3.648 9.739 2.490 1.00 78.69 195 ALA A C 1
ATOM 1507 O O . ALA A 1 195 ? 3.724 10.301 1.391 1.00 78.69 195 ALA A O 1
ATOM 1508 N N . VAL A 1 196 ? 3.468 10.431 3.622 1.00 80.88 196 VAL A N 1
ATOM 1509 C CA . VAL A 1 196 ? 3.463 11.899 3.687 1.00 80.88 196 VAL A CA 1
ATOM 1510 C C . VAL A 1 196 ? 4.876 12.437 3.456 1.00 80.88 196 VAL A C 1
ATOM 1512 O O . VAL A 1 196 ? 5.062 13.309 2.601 1.00 80.88 196 VAL A O 1
ATOM 1515 N N . SER A 1 197 ? 5.874 11.880 4.143 1.00 86.81 197 SER A N 1
ATOM 1516 C CA . SER A 1 197 ? 7.284 12.261 3.984 1.00 86.81 197 SER A CA 1
ATOM 1517 C C . SER A 1 197 ? 7.852 11.887 2.616 1.00 86.81 197 SER A C 1
ATOM 1519 O O . SER A 1 197 ? 8.501 12.718 1.983 1.00 86.81 197 SER A O 1
ATOM 1521 N N . GLU A 1 198 ? 7.548 10.694 2.097 1.00 87.50 198 GLU A N 1
ATOM 1522 C CA . GLU A 1 198 ? 7.923 10.278 0.739 1.00 87.50 198 GLU A CA 1
ATOM 1523 C C . GLU A 1 198 ? 7.372 11.257 -0.308 1.00 87.50 198 GLU A C 1
ATOM 1525 O O . GLU A 1 198 ? 8.089 11.722 -1.199 1.00 87.50 198 GLU A O 1
ATOM 1530 N N . ARG A 1 199 ? 6.090 11.621 -0.190 1.00 83.62 199 ARG A N 1
ATOM 1531 C CA . ARG A 1 199 ? 5.462 12.588 -1.095 1.00 83.62 199 ARG A CA 1
ATOM 1532 C C . ARG A 1 199 ? 6.121 13.957 -0.999 1.00 83.62 199 ARG A C 1
ATOM 1534 O O . ARG A 1 199 ? 6.275 14.621 -2.024 1.00 83.62 199 ARG A O 1
ATOM 1541 N N . TRP A 1 200 ? 6.498 14.384 0.204 1.00 91.06 200 TRP A N 1
ATOM 1542 C CA . TRP A 1 200 ? 7.191 15.650 0.399 1.00 91.06 200 TRP A CA 1
ATOM 1543 C C . TRP A 1 200 ? 8.585 15.638 -0.242 1.00 91.06 200 TRP A C 1
ATOM 1545 O O . TRP A 1 200 ? 8.891 16.565 -0.993 1.00 91.06 200 TRP A O 1
ATOM 1555 N N . LEU A 1 201 ? 9.375 14.577 -0.032 1.00 91.31 201 LEU A N 1
ATOM 1556 C CA . LEU A 1 201 ? 10.691 14.371 -0.651 1.00 91.31 201 LEU A CA 1
ATOM 1557 C C . LEU A 1 201 ? 10.608 14.447 -2.180 1.00 91.31 201 LEU A C 1
ATOM 1559 O O . LEU A 1 201 ? 11.363 15.191 -2.811 1.00 91.31 201 LEU A O 1
ATOM 1563 N N . ARG A 1 202 ? 9.629 13.759 -2.776 1.00 86.56 202 ARG A N 1
ATOM 1564 C CA . ARG A 1 202 ? 9.401 13.792 -4.225 1.00 86.56 202 ARG A CA 1
ATOM 1565 C C . ARG A 1 202 ? 9.020 15.185 -4.717 1.00 86.56 202 ARG A C 1
ATOM 1567 O O . ARG A 1 202 ? 9.591 15.671 -5.687 1.00 86.56 202 ARG A O 1
ATOM 1574 N N . ASN A 1 203 ? 8.056 15.832 -4.065 1.00 77.88 203 ASN A N 1
ATOM 1575 C CA . ASN A 1 203 ? 7.481 17.082 -4.563 1.00 77.88 203 ASN A CA 1
ATOM 1576 C C . ASN A 1 203 ? 8.377 18.308 -4.330 1.00 77.88 203 ASN A C 1
ATOM 1578 O O . ASN A 1 203 ? 8.289 19.260 -5.100 1.00 77.88 203 ASN A O 1
ATOM 1582 N N . ASN A 1 204 ? 9.202 18.306 -3.279 1.00 90.69 204 ASN A N 1
ATOM 1583 C CA . ASN A 1 204 ? 9.994 19.476 -2.885 1.00 90.69 204 ASN A CA 1
ATOM 1584 C C . ASN A 1 204 ? 11.480 19.321 -3.202 1.00 90.69 204 ASN A C 1
ATOM 1586 O O . ASN A 1 204 ? 12.124 20.311 -3.538 1.00 90.69 204 ASN A O 1
ATOM 1590 N N . LEU A 1 205 ? 12.016 18.098 -3.131 1.00 91.12 205 LEU A N 1
ATOM 1591 C CA . LEU A 1 205 ? 13.432 17.825 -3.397 1.00 91.12 205 LEU A CA 1
ATOM 1592 C C . LEU A 1 205 ? 13.662 17.015 -4.681 1.00 91.12 205 LEU A C 1
ATOM 1594 O O . LEU A 1 205 ? 14.807 16.816 -5.075 1.00 91.12 205 LEU A O 1
ATOM 1598 N N . GLY A 1 206 ? 12.602 16.544 -5.349 1.00 87.44 206 GLY A N 1
ATOM 1599 C CA . GLY A 1 206 ? 12.732 15.690 -6.534 1.00 87.44 206 GLY A CA 1
ATOM 1600 C C . GLY A 1 206 ? 13.323 14.310 -6.226 1.00 87.44 206 GLY A C 1
ATOM 1601 O O . GLY A 1 206 ? 13.849 13.661 -7.128 1.00 87.44 206 GLY A O 1
ATOM 1602 N N . ILE A 1 207 ? 13.273 13.871 -4.964 1.00 92.25 207 ILE A N 1
ATOM 1603 C CA . ILE A 1 207 ? 13.838 12.594 -4.522 1.00 92.25 207 ILE A CA 1
ATOM 1604 C C . ILE A 1 207 ? 12.772 11.506 -4.609 1.00 92.25 207 ILE A C 1
ATOM 1606 O O . ILE A 1 207 ? 11.767 11.545 -3.899 1.00 92.25 207 ILE A O 1
ATOM 1610 N N . ASP A 1 208 ? 13.002 10.533 -5.486 1.00 82.94 208 ASP A N 1
ATOM 1611 C CA . ASP A 1 208 ? 12.169 9.342 -5.611 1.00 82.94 208 ASP A CA 1
ATOM 1612 C C . ASP A 1 208 ? 12.679 8.231 -4.683 1.00 82.94 208 ASP A C 1
ATOM 1614 O O . ASP A 1 208 ? 13.818 7.768 -4.806 1.00 82.94 208 ASP A O 1
ATOM 1618 N N . MET A 1 209 ? 11.823 7.814 -3.749 1.00 86.06 209 MET A N 1
ATOM 1619 C CA . MET A 1 209 ? 12.115 6.745 -2.795 1.00 86.06 209 MET A CA 1
ATOM 1620 C C . MET A 1 209 ? 11.592 5.379 -3.248 1.00 86.06 209 MET A C 1
ATOM 1622 O O . MET A 1 209 ? 11.923 4.377 -2.619 1.00 86.06 209 MET A O 1
ATOM 1626 N N . THR A 1 210 ? 10.806 5.302 -4.329 1.00 76.06 210 THR A N 1
ATOM 1627 C CA . THR A 1 210 ? 10.068 4.081 -4.699 1.00 76.06 210 THR A CA 1
ATOM 1628 C C . THR A 1 210 ? 10.988 2.885 -4.952 1.00 76.06 210 THR A C 1
ATOM 1630 O O . THR A 1 210 ? 10.703 1.778 -4.491 1.00 76.06 210 THR A O 1
ATOM 1633 N N . GLN A 1 211 ? 12.123 3.118 -5.620 1.00 78.06 211 GLN A N 1
ATOM 1634 C CA . GLN A 1 211 ? 13.113 2.091 -5.970 1.00 78.06 211 GLN A CA 1
ATOM 1635 C C . GLN A 1 211 ? 14.208 1.879 -4.917 1.00 78.06 211 GLN A C 1
ATOM 1637 O O . GLN A 1 211 ? 15.046 0.996 -5.092 1.00 78.06 211 GLN A O 1
ATOM 1642 N N . ARG A 1 212 ? 14.212 2.666 -3.836 1.00 85.81 212 ARG A N 1
ATOM 1643 C CA . ARG A 1 212 ? 15.205 2.557 -2.758 1.00 85.81 212 ARG A CA 1
ATOM 1644 C C . ARG A 1 212 ? 14.971 1.295 -1.929 1.00 85.81 212 ARG A C 1
ATOM 1646 O O . ARG A 1 212 ? 13.830 0.830 -1.841 1.00 85.81 212 ARG A O 1
ATOM 1653 N N . ALA A 1 213 ? 16.028 0.755 -1.325 1.00 86.50 213 ALA A N 1
ATOM 1654 C CA . ALA A 1 213 ? 15.915 -0.374 -0.406 1.00 86.50 213 ALA A CA 1
ATOM 1655 C C . ALA A 1 213 ? 14.963 -0.053 0.757 1.00 86.50 213 ALA A C 1
ATOM 1657 O O . ALA A 1 213 ? 14.847 1.099 1.199 1.00 86.50 213 ALA A O 1
ATOM 1658 N N . ASP A 1 214 ? 14.269 -1.074 1.260 1.00 86.31 214 ASP A N 1
ATOM 1659 C CA . ASP A 1 214 ? 13.249 -0.888 2.290 1.00 86.31 214 ASP A CA 1
ATOM 1660 C C . ASP A 1 214 ? 13.870 -0.397 3.608 1.00 86.31 214 ASP A C 1
ATOM 1662 O O . ASP A 1 214 ? 13.245 0.411 4.289 1.00 86.31 214 ASP A O 1
ATOM 1666 N N . CYS A 1 215 ? 15.134 -0.723 3.915 1.00 93.31 215 CYS A N 1
ATOM 1667 C CA . CYS A 1 215 ? 15.824 -0.120 5.062 1.00 93.31 215 CYS A CA 1
ATOM 1668 C C . CYS A 1 215 ? 16.026 1.402 4.919 1.00 93.31 215 CYS A C 1
ATOM 1670 O O . CYS A 1 215 ? 15.933 2.131 5.906 1.00 93.31 215 CYS A O 1
ATOM 1672 N N . VAL A 1 216 ? 16.250 1.919 3.701 1.00 97.38 216 VAL A N 1
ATOM 1673 C CA . VAL A 1 216 ? 16.416 3.368 3.460 1.00 97.38 216 VAL A CA 1
ATOM 1674 C C . VAL A 1 216 ? 15.081 4.076 3.660 1.00 97.38 216 VAL A C 1
ATOM 1676 O O . VAL A 1 216 ? 15.003 5.135 4.286 1.00 97.38 216 VAL A O 1
ATOM 1679 N N . LYS A 1 217 ? 14.003 3.465 3.165 1.00 95.00 217 LYS A N 1
ATOM 1680 C CA . LYS A 1 217 ? 12.638 3.930 3.410 1.00 95.00 217 LYS A CA 1
ATOM 1681 C C . LYS A 1 217 ? 12.283 3.851 4.902 1.00 95.00 217 LYS A C 1
ATOM 1683 O O . LYS A 1 217 ? 11.679 4.785 5.425 1.00 95.00 217 LYS A O 1
ATOM 1688 N N . GLY A 1 218 ? 12.720 2.797 5.589 1.00 95.25 218 GLY A N 1
ATOM 1689 C CA . GLY A 1 218 ? 12.595 2.621 7.033 1.00 95.25 218 GLY A CA 1
ATOM 1690 C C . GLY A 1 218 ? 13.329 3.702 7.827 1.00 95.25 218 GLY A C 1
ATOM 1691 O O . GLY A 1 218 ? 12.781 4.204 8.802 1.00 95.25 218 GLY A O 1
ATOM 1692 N N . LEU A 1 219 ? 14.505 4.150 7.376 1.00 98.19 219 LEU A N 1
ATOM 1693 C CA . LEU A 1 219 ? 15.219 5.276 7.987 1.00 98.19 219 LEU A CA 1
ATOM 1694 C C . LEU A 1 219 ? 14.442 6.592 7.822 1.00 98.19 219 LEU A C 1
ATOM 1696 O O . LEU A 1 219 ? 14.260 7.327 8.790 1.00 98.19 219 LEU A O 1
ATOM 1700 N N . VAL A 1 220 ? 13.922 6.876 6.621 1.00 97.81 220 VAL A N 1
ATOM 1701 C CA . VAL A 1 220 ? 13.048 8.043 6.376 1.00 97.81 220 VAL A CA 1
ATOM 1702 C C . VAL A 1 220 ? 11.796 7.984 7.255 1.00 97.81 220 VAL A C 1
ATOM 1704 O O . VAL A 1 220 ? 11.358 9.008 7.792 1.00 97.81 220 VAL A O 1
ATOM 1707 N N . TRP A 1 221 ? 11.224 6.793 7.435 1.00 96.12 221 TRP A N 1
ATOM 1708 C CA . TRP A 1 221 ? 10.102 6.598 8.342 1.00 96.12 221 TRP A CA 1
ATOM 1709 C C . TRP A 1 221 ? 10.508 6.857 9.789 1.00 96.12 221 TRP A C 1
ATOM 1711 O O . TRP A 1 221 ? 9.866 7.672 10.436 1.00 96.12 221 TRP A O 1
ATOM 1721 N N . SER A 1 222 ? 11.596 6.268 10.277 1.00 95.88 222 SER A N 1
ATOM 1722 C CA . SER A 1 222 ? 12.115 6.503 11.629 1.00 95.88 222 SER A CA 1
ATOM 1723 C C . SER A 1 222 ? 12.271 7.989 11.939 1.00 95.88 222 SER A C 1
ATOM 1725 O O . SER A 1 222 ? 11.747 8.482 12.939 1.00 95.88 222 SER A O 1
ATOM 1727 N N . MET A 1 223 ? 12.888 8.727 11.011 1.00 95.31 223 MET A N 1
ATOM 1728 C CA . MET A 1 223 ? 13.021 10.180 11.089 1.00 95.31 223 MET A CA 1
ATOM 1729 C C . MET A 1 223 ? 11.666 10.877 11.199 1.00 95.31 223 MET A C 1
ATOM 1731 O O . MET A 1 223 ? 11.478 11.748 12.043 1.00 95.31 223 MET A O 1
ATOM 1735 N N . THR A 1 224 ? 10.703 10.467 10.377 1.00 93.38 224 THR A N 1
ATOM 1736 C CA . THR A 1 224 ? 9.339 11.009 10.405 1.00 93.38 224 THR A CA 1
ATOM 1737 C C . THR A 1 224 ? 8.617 10.678 11.711 1.00 93.38 224 THR A C 1
ATOM 1739 O O . THR A 1 224 ? 7.893 11.515 12.236 1.00 93.38 224 THR A O 1
ATOM 1742 N N . ASN A 1 225 ? 8.812 9.473 12.245 1.00 88.12 225 ASN A N 1
ATOM 1743 C CA . ASN A 1 225 ? 8.151 9.005 13.459 1.00 88.12 225 ASN A CA 1
ATOM 1744 C C . ASN A 1 225 ? 8.664 9.751 14.698 1.00 88.1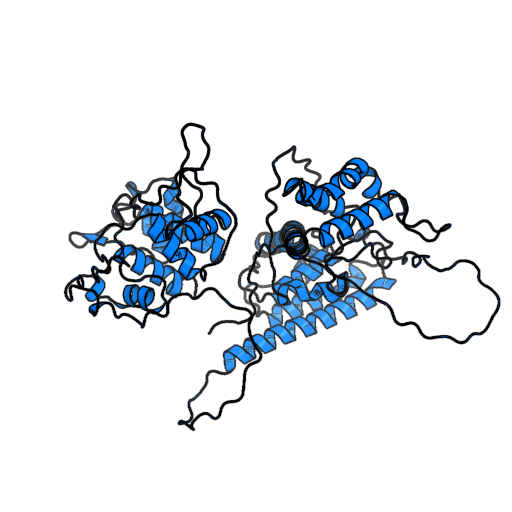2 225 ASN A C 1
ATOM 1746 O O . ASN A 1 225 ? 7.904 9.994 15.630 1.00 88.12 225 ASN A O 1
ATOM 1750 N N . LEU A 1 226 ? 9.945 10.138 14.700 1.00 86.31 226 LEU A N 1
ATOM 1751 C CA . LEU A 1 226 ? 10.535 10.896 15.799 1.00 86.31 226 LEU A CA 1
ATOM 1752 C C . LEU A 1 226 ? 10.301 12.408 15.681 1.00 86.31 226 LEU A C 1
ATOM 1754 O O . LEU A 1 226 ? 9.975 13.044 16.676 1.00 86.31 226 LEU A O 1
ATOM 1758 N N . PHE A 1 227 ? 10.500 12.984 14.492 1.00 87.19 227 PHE A N 1
ATOM 1759 C CA . PHE A 1 227 ? 10.486 14.440 14.282 1.00 87.19 227 PHE A CA 1
ATOM 1760 C C . PHE A 1 227 ? 9.165 14.974 13.714 1.00 87.19 227 PHE A C 1
ATOM 1762 O O . PHE A 1 227 ? 9.056 16.167 13.428 1.00 87.19 227 PHE A O 1
ATOM 1769 N N . GLY A 1 228 ? 8.178 14.102 13.507 1.00 84.25 228 GLY A N 1
ATOM 1770 C CA . GLY A 1 228 ? 6.926 14.434 12.838 1.00 84.25 228 GLY A CA 1
ATOM 1771 C C . GLY A 1 228 ? 7.105 14.727 11.343 1.00 84.25 228 GLY A C 1
ATOM 1772 O O . GLY A 1 228 ? 8.205 14.913 10.823 1.00 84.25 228 GLY A O 1
ATOM 1773 N N . THR A 1 229 ? 5.992 14.819 10.613 1.00 83.75 229 THR A N 1
ATOM 1774 C CA . THR A 1 229 ? 5.995 15.098 9.161 1.00 83.75 229 THR A CA 1
ATOM 1775 C C . THR A 1 229 ? 6.415 16.528 8.803 1.00 83.75 229 THR A C 1
ATOM 1777 O O . THR A 1 229 ? 6.686 16.813 7.633 1.00 83.75 229 THR A O 1
ATOM 1780 N N . GLY A 1 230 ? 6.394 17.439 9.782 1.00 84.31 230 GLY A N 1
ATOM 1781 C CA . GLY A 1 230 ? 6.846 18.829 9.667 1.00 84.31 230 GLY A CA 1
ATOM 1782 C C . GLY A 1 230 ? 8.334 18.965 9.973 1.00 84.31 230 GLY A C 1
ATOM 1783 O O . GLY A 1 230 ? 9.105 19.288 9.073 1.00 84.31 230 GLY A O 1
ATOM 1784 N N . GLY A 1 231 ? 8.740 18.637 11.204 1.00 86.31 231 GLY A N 1
ATOM 1785 C CA . GLY A 1 231 ? 10.119 18.813 11.678 1.00 86.31 231 GLY A CA 1
ATOM 1786 C C . GLY A 1 231 ? 11.157 17.978 10.925 1.00 86.31 231 GLY A C 1
ATOM 1787 O O . GLY A 1 231 ? 12.295 18.404 10.747 1.00 86.31 231 GLY A O 1
ATOM 1788 N N . VAL A 1 232 ? 10.772 16.822 10.371 1.00 93.50 232 VAL A N 1
ATOM 1789 C CA . VAL A 1 232 ? 11.694 16.005 9.563 1.00 93.50 232 VAL A CA 1
ATOM 1790 C C . VAL A 1 232 ? 12.207 16.720 8.299 1.00 93.50 232 VAL A C 1
ATOM 1792 O O . VAL A 1 232 ? 13.274 16.391 7.774 1.00 93.50 232 VAL A O 1
ATOM 1795 N N . ARG A 1 233 ? 11.468 17.719 7.800 1.00 94.12 233 ARG A N 1
ATOM 1796 C CA . ARG A 1 233 ? 11.765 18.411 6.536 1.00 94.12 233 ARG A CA 1
ATOM 1797 C C . ARG A 1 233 ? 13.070 19.193 6.593 1.00 94.12 233 ARG A C 1
ATOM 1799 O O . ARG A 1 233 ? 13.785 19.226 5.592 1.00 94.12 233 ARG A O 1
ATOM 1806 N N . ASP A 1 234 ? 13.409 19.772 7.741 1.00 93.00 234 ASP A N 1
ATOM 1807 C CA . ASP A 1 234 ? 14.659 20.518 7.903 1.00 93.00 234 ASP A CA 1
ATOM 1808 C C . ASP A 1 234 ? 15.865 19.589 7.773 1.00 93.00 234 ASP A C 1
ATOM 1810 O O . ASP A 1 234 ? 16.791 19.880 7.016 1.00 93.00 234 ASP A O 1
ATOM 1814 N N . PHE A 1 235 ? 15.799 18.389 8.355 1.00 96.81 235 PHE A N 1
ATOM 1815 C CA . PHE A 1 235 ? 16.835 17.372 8.168 1.00 96.81 235 PHE A CA 1
ATOM 1816 C C . PHE A 1 235 ? 16.944 16.890 6.720 1.00 96.81 235 PHE A C 1
ATOM 1818 O O . PHE A 1 235 ? 18.057 16.708 6.226 1.00 96.81 235 PHE A O 1
ATOM 1825 N N . PHE A 1 236 ? 15.828 16.741 6.002 1.00 97.00 236 PHE A N 1
ATOM 1826 C CA . PHE A 1 236 ? 15.878 16.437 4.569 1.00 97.00 236 PHE A CA 1
ATOM 1827 C C . PHE A 1 236 ? 16.548 17.556 3.760 1.00 97.00 236 PHE A C 1
ATOM 1829 O O . PHE A 1 236 ? 17.338 17.265 2.860 1.00 97.00 236 PHE A O 1
ATOM 1836 N N . ASN A 1 237 ? 16.290 18.822 4.101 1.00 95.19 237 ASN A N 1
ATOM 1837 C CA . ASN A 1 237 ? 16.961 19.964 3.479 1.00 95.19 237 ASN A CA 1
ATOM 1838 C C . ASN A 1 237 ? 18.466 19.976 3.792 1.00 95.19 237 ASN A C 1
ATOM 1840 O O . ASN A 1 237 ? 19.282 20.155 2.885 1.00 95.19 237 ASN A O 1
ATOM 1844 N N . TYR A 1 238 ? 18.854 19.734 5.047 1.00 96.94 238 TYR A N 1
ATOM 1845 C CA . TYR A 1 238 ? 20.258 19.671 5.461 1.00 96.94 238 TYR A CA 1
ATOM 1846 C C . TYR A 1 238 ? 21.019 18.522 4.788 1.00 96.94 238 TYR A C 1
ATOM 1848 O O . TYR A 1 238 ? 22.185 18.688 4.426 1.00 96.94 238 TYR A O 1
ATOM 1856 N N . ALA A 1 239 ? 20.356 17.385 4.552 1.00 97.25 239 ALA A N 1
ATOM 1857 C CA . ALA A 1 239 ? 20.957 16.209 3.926 1.00 97.25 239 ALA A CA 1
ATOM 1858 C C . ALA A 1 239 ? 21.407 16.444 2.477 1.00 97.25 239 ALA A C 1
ATOM 1860 O O . ALA A 1 239 ? 22.216 15.673 1.963 1.00 97.25 239 ALA A O 1
ATOM 1861 N N . SER A 1 240 ? 20.932 17.510 1.814 1.00 92.38 240 SER A N 1
ATOM 1862 C CA . SER A 1 240 ? 21.340 17.862 0.444 1.00 92.38 240 SER A CA 1
ATOM 1863 C C . SER A 1 240 ? 21.235 16.673 -0.523 1.00 92.38 240 SER A C 1
ATOM 1865 O O . SER A 1 240 ? 22.150 16.393 -1.307 1.00 92.38 240 SER A O 1
ATOM 1867 N N . LEU A 1 241 ? 20.123 15.941 -0.413 1.00 95.75 241 LEU A N 1
ATOM 1868 C CA . LEU A 1 241 ? 19.876 14.711 -1.156 1.00 95.75 241 LEU A CA 1
ATOM 1869 C C . LEU A 1 241 ? 19.913 14.957 -2.665 1.00 95.75 241 LEU A C 1
ATOM 1871 O O . LEU A 1 241 ? 19.491 16.004 -3.157 1.00 95.75 241 LEU A O 1
ATOM 1875 N N . ARG A 1 242 ? 20.385 13.955 -3.409 1.00 92.69 242 ARG A N 1
ATOM 1876 C CA . ARG A 1 242 ? 20.361 13.954 -4.873 1.00 92.69 242 ARG A CA 1
ATOM 1877 C C . ARG A 1 242 ? 19.836 12.625 -5.386 1.00 92.69 242 ARG A C 1
ATOM 1879 O O . ARG A 1 242 ? 20.089 11.578 -4.794 1.00 92.69 242 ARG A O 1
ATOM 1886 N N . SER A 1 243 ? 19.138 12.665 -6.517 1.00 87.75 243 SER A N 1
ATOM 1887 C CA . SER A 1 243 ? 18.567 11.471 -7.145 1.00 87.75 243 SER A CA 1
ATOM 1888 C C . SER A 1 243 ? 19.625 10.451 -7.581 1.00 87.75 243 SER A C 1
ATOM 1890 O O . SER A 1 243 ? 19.302 9.277 -7.718 1.00 87.75 243 SER A O 1
ATOM 1892 N N . ASP A 1 244 ? 20.869 10.889 -7.797 1.00 89.19 244 ASP A N 1
ATOM 1893 C CA . ASP A 1 244 ? 21.996 10.062 -8.238 1.00 89.19 244 ASP A CA 1
ATOM 1894 C C . ASP A 1 244 ? 22.792 9.413 -7.096 1.00 89.19 244 ASP A C 1
ATOM 1896 O O . ASP A 1 244 ? 23.701 8.633 -7.368 1.00 89.19 244 ASP A O 1
ATOM 1900 N N . MET A 1 245 ? 22.455 9.700 -5.833 1.00 95.81 245 MET A N 1
ATOM 1901 C CA . MET A 1 245 ? 23.070 9.027 -4.689 1.00 95.81 245 MET A CA 1
ATOM 1902 C C . MET A 1 245 ? 22.734 7.535 -4.700 1.00 95.81 245 MET A C 1
ATOM 1904 O O . MET A 1 245 ? 21.595 7.142 -4.966 1.00 95.81 245 MET A O 1
ATOM 1908 N N . THR A 1 246 ? 23.710 6.708 -4.345 1.00 96.00 246 THR A N 1
ATOM 1909 C CA . THR A 1 246 ? 23.498 5.318 -3.927 1.00 96.00 246 THR A CA 1
ATOM 1910 C C . THR A 1 246 ? 22.737 5.258 -2.600 1.00 96.00 246 THR A C 1
ATOM 1912 O O . THR A 1 246 ? 22.682 6.237 -1.851 1.00 96.00 246 THR A O 1
ATOM 1915 N N . ASP A 1 247 ? 22.184 4.092 -2.268 1.00 95.81 247 ASP A N 1
ATOM 1916 C CA . ASP A 1 247 ? 21.484 3.888 -0.993 1.00 95.81 247 ASP A CA 1
ATOM 1917 C C . ASP A 1 247 ? 22.428 4.102 0.204 1.00 95.81 247 ASP A C 1
ATOM 1919 O O . ASP A 1 247 ? 22.062 4.776 1.169 1.00 95.81 247 ASP A O 1
ATOM 1923 N N . ARG A 1 248 ? 23.694 3.665 0.099 1.00 97.12 248 ARG A N 1
ATOM 1924 C CA . ARG A 1 248 ? 24.731 3.928 1.115 1.00 97.12 248 ARG A CA 1
ATOM 1925 C C . ARG A 1 248 ? 25.008 5.422 1.291 1.00 97.12 248 ARG A C 1
ATOM 1927 O O . ARG A 1 248 ? 25.157 5.889 2.419 1.00 97.12 248 ARG A O 1
ATOM 1934 N N . GLU A 1 249 ? 25.104 6.184 0.202 1.00 97.88 249 GLU A N 1
ATOM 1935 C CA . GLU A 1 249 ? 25.322 7.636 0.272 1.00 97.88 249 GLU A CA 1
ATOM 1936 C C . GLU A 1 249 ? 24.121 8.358 0.883 1.00 97.88 249 GLU A C 1
ATOM 1938 O O . GLU A 1 249 ? 24.307 9.235 1.725 1.00 97.88 249 GLU A O 1
ATOM 1943 N N . MET A 1 250 ? 22.902 7.962 0.513 1.00 98.25 250 MET A N 1
ATOM 1944 C CA . MET A 1 250 ? 21.672 8.557 1.032 1.00 98.25 250 MET A CA 1
ATOM 1945 C C . MET A 1 250 ? 21.506 8.312 2.535 1.00 98.25 250 MET A C 1
ATOM 1947 O O . MET A 1 250 ? 21.227 9.254 3.273 1.00 98.25 250 MET A O 1
ATOM 1951 N N . VAL A 1 251 ? 21.738 7.081 3.005 1.00 98.50 251 VAL A N 1
ATOM 1952 C CA . VAL A 1 251 ? 21.708 6.743 4.440 1.00 98.50 251 VAL A CA 1
ATOM 1953 C C . VAL A 1 251 ? 22.698 7.600 5.221 1.00 98.50 251 VAL A C 1
ATOM 1955 O O . VAL A 1 251 ? 22.340 8.189 6.240 1.00 98.50 251 VAL A O 1
ATOM 1958 N N . ASN A 1 252 ? 23.932 7.721 4.724 1.00 98.12 252 ASN A N 1
ATOM 1959 C CA . ASN A 1 252 ? 24.938 8.549 5.379 1.00 98.12 252 ASN A CA 1
ATOM 1960 C C . ASN A 1 252 ? 24.541 10.028 5.399 1.00 98.12 252 ASN A C 1
ATOM 1962 O O . ASN A 1 252 ? 24.625 10.653 6.451 1.00 98.12 252 ASN A O 1
ATOM 1966 N N . ALA A 1 253 ? 24.050 10.568 4.282 1.00 98.50 253 ALA A N 1
ATOM 1967 C CA . ALA A 1 253 ? 23.622 11.961 4.192 1.00 98.50 253 ALA A CA 1
ATOM 1968 C C . ALA A 1 253 ? 22.462 12.286 5.150 1.00 98.50 253 ALA A C 1
ATOM 1970 O O . ALA A 1 253 ? 22.488 13.318 5.819 1.00 98.50 253 ALA A O 1
ATOM 1971 N N . LEU A 1 254 ? 21.467 11.398 5.249 1.00 98.50 254 LEU A N 1
ATOM 1972 C CA . LEU A 1 254 ? 20.327 11.551 6.158 1.00 98.50 254 LEU A CA 1
ATOM 1973 C C . LEU A 1 254 ? 20.760 11.539 7.627 1.00 98.50 254 LEU A C 1
ATOM 1975 O O . LEU A 1 254 ? 20.340 12.396 8.403 1.00 98.50 254 LEU A O 1
ATOM 1979 N N . VAL A 1 255 ? 21.625 10.600 8.020 1.00 98.38 255 VAL A N 1
ATOM 1980 C CA . VAL A 1 255 ? 22.078 10.515 9.416 1.00 98.38 255 VAL A CA 1
ATOM 1981 C C . VAL A 1 255 ? 23.044 11.648 9.756 1.00 98.38 255 VAL A C 1
ATOM 1983 O O . VAL A 1 255 ? 22.909 12.254 10.817 1.00 98.38 255 VAL A O 1
ATOM 1986 N N . ASP A 1 256 ? 23.956 12.012 8.851 1.00 97.50 256 ASP A N 1
ATOM 1987 C CA . ASP A 1 256 ? 24.846 13.165 9.032 1.00 97.50 256 ASP A CA 1
ATOM 1988 C C . ASP A 1 256 ? 24.046 14.462 9.198 1.00 97.50 256 ASP A C 1
ATOM 1990 O O . ASP A 1 256 ? 24.399 15.301 10.028 1.00 97.50 256 ASP A O 1
ATOM 1994 N N . ALA A 1 257 ? 22.945 14.625 8.458 1.00 98.00 257 ALA A N 1
ATOM 1995 C CA . ALA A 1 257 ? 22.056 15.770 8.611 1.00 98.00 257 ALA A CA 1
ATOM 1996 C C . ALA A 1 257 ? 21.485 15.869 10.028 1.00 98.00 257 ALA A C 1
ATOM 1998 O O . ALA A 1 257 ? 21.447 16.962 10.591 1.00 98.00 257 ALA A O 1
ATOM 1999 N N . ILE A 1 258 ? 21.100 14.748 10.636 1.00 95.75 258 ILE A N 1
ATOM 2000 C CA . ILE A 1 258 ? 20.631 14.728 12.024 1.00 95.75 258 ILE A CA 1
ATOM 2001 C C . ILE A 1 258 ? 21.789 15.041 12.965 1.00 95.75 258 ILE A C 1
ATOM 2003 O O . ILE A 1 258 ? 21.731 16.008 13.721 1.00 95.75 258 ILE A O 1
ATOM 2007 N N . VAL A 1 259 ? 22.864 14.255 12.905 1.00 94.44 259 VAL A N 1
ATOM 2008 C CA . VAL A 1 259 ? 23.979 14.328 13.860 1.00 94.44 259 VAL A CA 1
ATOM 2009 C C . VAL A 1 259 ? 24.610 15.719 13.895 1.00 94.44 259 VAL A C 1
ATOM 2011 O O . VAL A 1 259 ? 24.934 16.217 14.974 1.00 94.44 259 VAL A O 1
ATOM 2014 N N . ASN A 1 260 ? 24.729 16.371 12.739 1.00 95.25 260 ASN A N 1
ATOM 2015 C CA . ASN A 1 260 ? 25.366 17.679 12.636 1.00 95.25 260 ASN A CA 1
ATOM 2016 C C . ASN A 1 260 ? 24.446 18.848 13.014 1.00 95.25 260 ASN A C 1
ATOM 2018 O O . ASN A 1 260 ? 24.958 19.897 13.402 1.00 95.25 260 ASN A O 1
ATOM 2022 N N . ASN A 1 261 ? 23.118 18.695 12.923 1.00 95.56 261 ASN A N 1
ATOM 2023 C CA . ASN A 1 261 ? 22.185 19.822 13.076 1.00 95.56 261 ASN A CA 1
ATOM 2024 C C . ASN A 1 261 ? 21.268 19.719 14.303 1.00 95.56 261 ASN A C 1
ATOM 2026 O O . ASN A 1 261 ? 20.728 20.735 14.728 1.00 95.56 261 ASN A O 1
ATOM 2030 N N . ILE A 1 262 ? 21.148 18.552 14.946 1.00 91.25 262 ILE A N 1
ATOM 2031 C CA . ILE A 1 262 ? 20.198 18.319 16.050 1.00 91.25 262 ILE A CA 1
ATOM 2032 C C . ILE A 1 262 ? 20.344 19.300 17.226 1.00 91.25 262 ILE A C 1
ATOM 2034 O O . ILE A 1 262 ? 19.356 19.695 17.840 1.00 91.25 262 ILE A O 1
ATOM 2038 N N . VAL A 1 263 ? 21.577 19.718 17.533 1.00 88.94 263 VAL A N 1
ATOM 2039 C CA . VAL A 1 263 ? 21.863 20.656 18.631 1.00 88.94 263 VAL A CA 1
ATOM 2040 C C . VAL A 1 263 ? 21.370 22.062 18.298 1.00 88.94 263 VAL A C 1
ATOM 2042 O O . VAL A 1 263 ? 20.892 22.769 19.183 1.00 88.94 263 VAL A O 1
ATOM 2045 N N . ALA A 1 264 ? 21.509 22.465 17.034 1.00 90.06 264 ALA A N 1
ATOM 2046 C CA . ALA A 1 264 ? 21.083 23.773 16.555 1.00 90.06 264 ALA A CA 1
ATOM 2047 C C . ALA A 1 264 ? 19.565 23.830 16.351 1.00 90.06 264 ALA A C 1
ATOM 2049 O O . ALA A 1 264 ? 18.963 24.849 16.675 1.00 90.06 264 ALA A O 1
ATOM 2050 N N . GLU A 1 265 ? 18.973 22.737 15.867 1.00 88.06 265 GLU A N 1
ATOM 2051 C CA . GLU A 1 265 ? 17.535 22.620 15.618 1.00 88.06 265 GLU A CA 1
ATOM 2052 C C . GLU A 1 265 ? 16.736 22.603 16.928 1.00 88.06 265 GLU A C 1
ATOM 2054 O O . GLU A 1 265 ? 15.719 23.276 17.061 1.00 88.06 265 GLU A O 1
ATOM 2059 N N . TYR A 1 266 ? 17.247 21.909 17.952 1.00 85.06 266 TYR A N 1
ATOM 2060 C CA . TYR A 1 266 ? 16.549 21.749 19.230 1.00 85.06 266 TYR A CA 1
ATOM 2061 C C . TYR A 1 266 ? 17.360 22.268 20.427 1.00 85.06 266 TYR A C 1
ATOM 2063 O O . TYR A 1 266 ? 17.664 21.503 21.349 1.00 85.06 266 TYR A O 1
ATOM 2071 N N . PRO A 1 267 ? 17.695 23.569 20.497 1.00 85.50 267 PRO A N 1
ATOM 2072 C CA . PRO A 1 267 ? 18.628 24.108 21.492 1.00 85.50 267 PRO A CA 1
ATOM 2073 C C . PRO A 1 267 ? 18.129 23.976 22.939 1.00 85.50 267 PRO A C 1
ATOM 2075 O O . PRO A 1 267 ? 18.933 23.939 23.869 1.00 85.50 267 PRO A O 1
ATOM 2078 N N . ASN A 1 268 ? 16.814 23.858 23.140 1.00 85.19 268 ASN A N 1
ATOM 2079 C CA . ASN A 1 268 ? 16.192 23.743 24.462 1.00 85.19 268 ASN A CA 1
ATOM 2080 C C . ASN A 1 268 ? 16.050 22.292 24.950 1.00 85.19 268 ASN A C 1
ATOM 2082 O O . ASN A 1 268 ? 15.693 22.063 26.101 1.00 85.19 268 ASN A O 1
ATOM 2086 N N . GLN A 1 269 ? 16.378 21.309 24.110 1.00 81.81 269 GLN A N 1
ATOM 2087 C CA . GLN A 1 269 ? 16.179 19.883 24.384 1.00 81.81 269 GLN A CA 1
ATOM 2088 C C . GLN A 1 269 ? 17.502 19.129 24.599 1.00 81.81 269 GLN A C 1
ATOM 2090 O O . GLN A 1 269 ? 17.666 17.964 24.233 1.00 81.81 269 GLN A O 1
ATOM 2095 N N . THR A 1 270 ? 18.468 19.804 25.226 1.00 80.50 270 THR A N 1
ATOM 2096 C CA . THR A 1 270 ? 19.852 19.317 25.404 1.00 80.50 270 THR A CA 1
ATOM 2097 C C . THR A 1 270 ? 19.969 17.925 26.027 1.00 80.50 270 THR A C 1
ATOM 2099 O O . THR A 1 270 ? 20.893 17.175 25.709 1.00 80.50 270 THR A O 1
ATOM 2102 N N . GLN A 1 271 ? 19.014 17.542 26.874 1.00 78.81 271 GLN A N 1
ATOM 2103 C CA . GLN A 1 271 ? 18.973 16.228 27.512 1.00 78.81 271 GLN A CA 1
ATOM 2104 C C . GLN A 1 271 ? 18.768 15.058 26.531 1.00 78.81 271 GLN A C 1
ATOM 2106 O O . GLN A 1 271 ? 19.183 13.942 26.845 1.00 78.81 271 GLN A O 1
ATOM 2111 N N . TYR A 1 272 ? 18.202 15.292 25.340 1.00 78.69 272 TYR A N 1
ATOM 2112 C CA . TYR A 1 272 ? 17.896 14.232 24.367 1.00 78.69 272 TYR A CA 1
ATOM 2113 C C . TYR A 1 272 ? 18.918 14.103 23.240 1.00 78.69 272 TYR A C 1
ATOM 2115 O O . TYR A 1 272 ? 19.056 13.020 22.669 1.00 78.69 272 TYR A O 1
ATOM 2123 N N . HIS A 1 273 ? 19.697 15.154 22.961 1.00 83.38 273 HIS A N 1
ATOM 2124 C CA . HIS A 1 273 ? 20.623 15.206 21.819 1.00 83.38 273 HIS A CA 1
ATOM 2125 C C . HIS A 1 273 ? 21.529 13.979 21.733 1.00 83.38 273 HIS A C 1
ATOM 2127 O O . HIS A 1 273 ? 21.606 13.322 20.697 1.00 83.38 273 HIS A O 1
ATOM 2133 N N . LYS A 1 274 ? 22.178 13.616 22.847 1.00 82.44 274 LYS A N 1
ATOM 2134 C CA . LYS A 1 274 ? 23.082 12.458 22.895 1.00 82.44 274 LYS A CA 1
ATOM 2135 C C . LYS A 1 274 ? 22.352 11.147 22.585 1.00 82.44 274 LYS A C 1
ATOM 2137 O O . LYS A 1 274 ? 22.916 10.279 21.917 1.00 82.44 274 LYS A O 1
ATOM 2142 N N . GLY A 1 275 ? 21.127 10.998 23.088 1.00 80.38 275 GLY A N 1
ATOM 2143 C CA . GLY A 1 275 ? 20.288 9.824 22.863 1.00 80.38 275 GLY A CA 1
ATOM 2144 C C . GLY A 1 275 ? 19.919 9.672 21.392 1.00 80.38 275 GLY A C 1
ATOM 2145 O O . GLY A 1 275 ? 20.141 8.604 20.824 1.00 80.38 275 GLY A O 1
ATOM 2146 N N . TRP A 1 276 ? 19.452 10.751 20.762 1.00 86.50 276 TRP A N 1
ATOM 2147 C CA . TRP A 1 276 ? 19.078 10.749 19.347 1.00 86.50 276 TRP A CA 1
ATOM 2148 C C . TRP A 1 276 ? 20.270 10.530 18.419 1.00 86.50 276 TRP A C 1
ATOM 2150 O O . TRP A 1 276 ? 20.190 9.668 17.552 1.00 86.50 276 TRP A O 1
ATOM 2160 N N . ILE A 1 277 ? 21.399 11.210 18.647 1.00 84.94 277 ILE A N 1
ATOM 2161 C CA . ILE A 1 277 ? 22.637 10.974 17.882 1.00 84.94 277 ILE A CA 1
ATOM 2162 C C . ILE A 1 277 ? 23.022 9.495 17.959 1.00 84.94 277 ILE A C 1
ATOM 2164 O O . ILE A 1 277 ? 23.237 8.842 16.943 1.00 84.94 277 ILE A O 1
ATOM 2168 N N . SER A 1 278 ? 23.043 8.935 19.172 1.00 83.62 278 SER A N 1
ATOM 2169 C CA . SER A 1 278 ? 23.405 7.528 19.365 1.00 83.62 278 SER A CA 1
ATOM 2170 C C . SER A 1 278 ? 22.404 6.572 18.710 1.00 83.62 278 SER A C 1
ATOM 2172 O O . SER A 1 278 ? 22.798 5.495 18.273 1.00 83.62 278 SER A O 1
ATOM 2174 N N . ARG A 1 279 ? 21.112 6.922 18.681 1.00 89.94 279 ARG A N 1
ATOM 2175 C CA . ARG A 1 279 ? 20.067 6.144 18.006 1.00 89.94 279 ARG A CA 1
ATOM 2176 C C . ARG A 1 279 ? 20.288 6.138 16.499 1.00 89.94 279 ARG A C 1
ATOM 2178 O O . ARG A 1 279 ? 20.413 5.053 15.944 1.00 89.94 279 ARG A O 1
ATOM 2185 N N . TYR A 1 280 ? 20.405 7.302 15.866 1.00 95.56 280 TYR A N 1
ATOM 2186 C CA . TYR A 1 280 ? 20.538 7.365 14.412 1.00 95.56 280 TYR A CA 1
ATOM 2187 C C . TYR A 1 280 ? 21.873 6.829 13.901 1.00 95.56 280 TYR A C 1
ATOM 2189 O O . TYR A 1 280 ? 21.904 6.263 12.818 1.00 95.56 280 TYR A O 1
ATOM 2197 N N . GLU A 1 281 ? 22.951 6.881 14.690 1.00 92.50 281 GLU A N 1
ATOM 2198 C CA . GLU A 1 281 ? 24.186 6.164 14.339 1.00 92.50 281 GLU A CA 1
ATOM 2199 C C . GLU A 1 281 ? 24.019 4.637 14.368 1.00 92.50 281 GLU A C 1
ATOM 2201 O O . GLU A 1 281 ? 24.594 3.932 13.539 1.00 92.50 281 GLU A O 1
ATOM 2206 N N . ARG A 1 282 ? 23.200 4.097 15.282 1.00 89.06 282 ARG A N 1
ATOM 2207 C CA . ARG A 1 282 ? 22.862 2.664 15.250 1.00 89.06 282 ARG A CA 1
ATOM 2208 C C . ARG A 1 282 ? 21.956 2.334 14.073 1.00 89.06 282 ARG A C 1
ATOM 2210 O O . ARG A 1 282 ? 22.219 1.360 13.380 1.00 89.06 282 ARG A O 1
ATOM 2217 N N . GLU A 1 283 ? 20.956 3.168 13.805 1.00 96.44 283 GLU A N 1
ATOM 2218 C CA . GLU A 1 283 ? 20.071 2.968 12.658 1.00 96.44 283 GLU A CA 1
ATOM 2219 C C . GLU A 1 283 ? 20.804 3.072 11.317 1.00 96.44 283 GLU A C 1
ATOM 2221 O O . GLU A 1 283 ? 20.472 2.331 10.390 1.00 96.44 283 GLU A O 1
ATOM 2226 N N . ARG A 1 284 ? 21.830 3.933 11.228 1.00 97.62 284 ARG A N 1
ATOM 2227 C CA . ARG A 1 284 ? 22.778 3.980 10.109 1.00 97.62 284 ARG A CA 1
ATOM 2228 C C . ARG A 1 284 ? 23.440 2.621 9.922 1.00 97.62 284 ARG A C 1
ATOM 2230 O O . ARG A 1 284 ? 23.425 2.082 8.821 1.00 97.62 284 ARG A O 1
ATOM 2237 N N . ALA A 1 285 ? 24.022 2.079 10.992 1.00 93.19 285 ALA A N 1
ATOM 2238 C CA . ALA A 1 285 ? 24.730 0.805 10.953 1.00 93.19 285 ALA A CA 1
ATOM 2239 C C . ALA A 1 285 ? 23.801 -0.351 10.555 1.00 93.19 285 ALA A C 1
ATOM 2241 O O . ALA A 1 285 ? 24.182 -1.170 9.726 1.00 93.19 285 ALA A O 1
ATOM 2242 N N . ASP A 1 286 ? 22.579 -0.378 11.088 1.00 91.25 286 ASP A N 1
ATOM 2243 C CA . ASP A 1 286 ? 21.576 -1.386 10.743 1.00 91.25 286 ASP A CA 1
ATOM 2244 C C . ASP A 1 286 ? 21.203 -1.339 9.252 1.00 91.25 286 ASP A C 1
ATOM 2246 O O . ASP A 1 286 ? 21.252 -2.363 8.578 1.00 91.25 286 ASP A O 1
ATOM 2250 N N . CYS A 1 287 ? 20.870 -0.162 8.705 1.00 96.00 287 CYS A N 1
ATOM 2251 C CA . CYS A 1 287 ? 20.502 -0.067 7.288 1.00 96.00 287 CYS A CA 1
ATOM 2252 C C . CYS A 1 287 ? 21.696 -0.329 6.361 1.00 96.00 287 CYS A C 1
ATOM 2254 O O . CYS A 1 287 ? 21.552 -1.006 5.348 1.00 96.00 287 CYS A O 1
ATOM 2256 N N . LEU A 1 288 ? 22.906 0.107 6.723 1.00 96.00 288 LEU A N 1
ATOM 2257 C CA . LEU A 1 288 ? 24.103 -0.249 5.956 1.00 96.00 288 LEU A CA 1
ATOM 2258 C C . LEU A 1 288 ? 24.381 -1.760 5.961 1.00 96.00 288 LEU A C 1
ATOM 2260 O O . LEU A 1 288 ? 24.896 -2.261 4.964 1.00 96.00 288 LEU A O 1
ATOM 2264 N N . ALA A 1 289 ? 24.035 -2.472 7.039 1.00 92.56 289 ALA A N 1
ATOM 2265 C CA . ALA A 1 289 ? 24.140 -3.927 7.099 1.00 92.56 289 ALA A CA 1
ATOM 2266 C C . ALA A 1 289 ? 23.100 -4.624 6.206 1.00 92.56 289 ALA A C 1
ATOM 2268 O O . ALA A 1 289 ? 23.449 -5.601 5.548 1.00 92.56 289 ALA A O 1
ATOM 2269 N N . TYR A 1 290 ? 21.867 -4.107 6.125 1.00 90.75 290 TYR A N 1
ATOM 2270 C CA . TYR A 1 290 ? 20.878 -4.592 5.151 1.00 90.75 290 TYR A CA 1
ATOM 2271 C C . TYR A 1 290 ? 21.362 -4.386 3.713 1.00 90.75 290 TYR A C 1
ATOM 2273 O O . TYR A 1 290 ? 21.426 -5.342 2.949 1.00 90.75 290 TYR A O 1
ATOM 2281 N N . ILE A 1 291 ? 21.843 -3.183 3.382 1.00 91.38 291 ILE A N 1
ATOM 2282 C CA . ILE A 1 291 ? 22.394 -2.894 2.049 1.00 91.38 291 ILE A CA 1
ATOM 2283 C C . ILE A 1 291 ? 23.581 -3.816 1.720 1.00 91.38 291 ILE A C 1
ATOM 2285 O O . ILE A 1 291 ? 23.713 -4.287 0.595 1.00 91.38 291 ILE A O 1
ATOM 2289 N N . GLU A 1 292 ? 24.458 -4.096 2.688 1.00 91.81 292 GLU A N 1
ATOM 2290 C CA . GLU A 1 292 ? 25.569 -5.035 2.491 1.00 91.81 292 GLU A CA 1
ATOM 2291 C C . GLU A 1 292 ? 25.095 -6.471 2.246 1.00 91.81 292 GLU A C 1
ATOM 2293 O O . GLU A 1 292 ? 25.657 -7.159 1.393 1.00 91.81 292 GLU A O 1
ATOM 2298 N N . ALA A 1 293 ? 24.065 -6.920 2.965 1.00 84.38 293 ALA A N 1
ATOM 2299 C CA . ALA A 1 293 ? 23.475 -8.235 2.754 1.00 84.38 293 ALA A CA 1
ATOM 2300 C C . ALA A 1 293 ? 22.864 -8.358 1.349 1.00 84.38 293 ALA A C 1
ATOM 2302 O O . ALA A 1 293 ? 23.119 -9.357 0.671 1.00 84.38 293 ALA A O 1
ATOM 2303 N N . ASP A 1 294 ? 22.149 -7.330 0.890 1.00 79.56 294 ASP A N 1
ATOM 2304 C CA . ASP A 1 294 ? 21.551 -7.278 -0.449 1.00 79.56 294 ASP A CA 1
ATOM 2305 C C . ASP A 1 294 ? 22.627 -7.337 -1.544 1.00 79.56 294 ASP A C 1
ATOM 2307 O O . ASP A 1 294 ? 22.581 -8.175 -2.447 1.00 79.56 294 ASP A O 1
ATOM 2311 N N . GLU A 1 295 ? 23.667 -6.507 -1.423 1.00 84.00 295 GLU A N 1
ATOM 2312 C CA . GLU A 1 295 ? 24.791 -6.480 -2.365 1.00 84.00 295 GLU A CA 1
ATOM 2313 C C . GLU A 1 295 ? 25.553 -7.820 -2.404 1.00 84.00 295 GLU A C 1
ATOM 2315 O O . GLU A 1 295 ? 26.012 -8.253 -3.467 1.00 84.00 295 GLU A O 1
ATOM 2320 N N . ALA A 1 296 ? 25.690 -8.504 -1.263 1.00 75.62 296 ALA A N 1
ATOM 2321 C CA . ALA A 1 296 ? 26.350 -9.806 -1.182 1.00 75.62 296 ALA A CA 1
ATOM 2322 C C . ALA A 1 296 ? 25.532 -10.927 -1.846 1.00 75.62 296 ALA A C 1
ATOM 2324 O O . ALA A 1 296 ? 26.114 -11.830 -2.458 1.00 75.62 296 ALA A O 1
ATOM 2325 N N . GLN A 1 297 ? 24.200 -10.869 -1.760 1.00 67.00 297 GLN A N 1
ATOM 2326 C CA . GLN A 1 297 ? 23.311 -11.797 -2.464 1.00 67.00 297 GLN A CA 1
ATOM 2327 C C . GLN A 1 297 ? 23.373 -11.590 -3.986 1.00 67.00 297 GLN A C 1
ATOM 2329 O O . GLN A 1 297 ? 23.377 -12.564 -4.743 1.00 67.00 297 GLN A O 1
ATOM 2334 N N . ASP A 1 298 ? 23.536 -10.345 -4.433 1.00 57.28 298 ASP A N 1
ATOM 2335 C CA . ASP A 1 298 ? 23.653 -9.993 -5.849 1.00 57.28 298 ASP A CA 1
ATOM 2336 C C . ASP A 1 298 ? 25.043 -10.300 -6.451 1.00 57.28 298 ASP A C 1
ATOM 2338 O O . ASP A 1 298 ? 25.162 -10.686 -7.619 1.00 57.28 298 ASP A O 1
ATOM 2342 N N . GLY A 1 299 ? 26.112 -10.202 -5.654 1.00 41.88 299 GLY A N 1
ATOM 2343 C CA . GLY A 1 299 ? 27.498 -10.460 -6.070 1.00 41.88 299 GLY A CA 1
ATOM 2344 C C . GLY A 1 299 ? 27.926 -11.937 -6.127 1.00 41.88 299 GLY A C 1
ATOM 2345 O O . GLY A 1 299 ? 29.017 -12.237 -6.616 1.00 41.88 299 GLY A O 1
ATOM 2346 N N . GLY A 1 300 ? 27.095 -12.875 -5.655 1.00 37.19 300 GLY A N 1
ATOM 2347 C CA . GLY A 1 300 ? 27.415 -14.311 -5.561 1.00 37.19 300 GLY A CA 1
ATOM 2348 C C . GLY A 1 300 ? 27.336 -15.115 -6.872 1.00 37.19 300 GLY A C 1
ATOM 2349 O O . GLY A 1 300 ? 27.715 -16.286 -6.906 1.00 37.19 300 GLY A O 1
ATOM 2350 N N . SER A 1 301 ? 26.876 -14.515 -7.974 1.00 38.94 301 SER A N 1
ATOM 2351 C CA . SER A 1 301 ? 26.735 -15.168 -9.285 1.00 38.94 301 SER A CA 1
ATOM 2352 C C . SER A 1 301 ? 27.934 -14.869 -10.204 1.00 38.94 301 SER A C 1
ATOM 2354 O O . SER A 1 301 ? 27.833 -14.062 -11.131 1.00 38.94 301 SER A O 1
ATOM 2356 N N . GLY A 1 302 ? 29.079 -15.532 -9.990 1.00 30.19 302 GLY A N 1
ATOM 2357 C CA . GLY A 1 302 ? 30.272 -15.324 -10.824 1.00 30.19 302 GLY A CA 1
ATOM 2358 C C . GLY A 1 302 ? 31.269 -16.490 -10.899 1.00 30.19 302 GLY A C 1
ATOM 2359 O O . GLY A 1 302 ? 32.258 -16.499 -10.174 1.00 30.19 302 GLY A O 1
ATOM 2360 N N . THR A 1 303 ? 31.089 -17.350 -11.916 1.00 27.62 303 THR A N 1
ATOM 2361 C CA . THR A 1 303 ? 32.005 -18.371 -12.511 1.00 27.62 303 THR A CA 1
ATOM 2362 C C . THR A 1 303 ? 31.794 -19.844 -12.078 1.00 27.62 303 THR A C 1
ATOM 2364 O O . THR A 1 303 ? 31.873 -20.147 -10.891 1.00 27.62 303 THR A O 1
ATOM 2367 N N . PRO A 1 304 ? 31.563 -20.789 -13.025 1.00 35.88 304 PRO A N 1
ATOM 2368 C CA . PRO A 1 304 ? 31.179 -22.175 -12.732 1.00 35.88 304 PRO A CA 1
ATOM 2369 C C . PRO A 1 304 ? 32.381 -23.104 -12.480 1.00 35.88 304 PRO A C 1
ATOM 2371 O O . PRO A 1 304 ? 33.376 -23.059 -13.204 1.00 35.88 304 PRO A O 1
ATOM 2374 N N . ALA A 1 305 ? 32.243 -24.016 -11.513 1.00 27.67 305 ALA A N 1
ATOM 2375 C CA . ALA A 1 305 ? 33.113 -25.182 -11.324 1.00 27.67 305 ALA A CA 1
ATOM 2376 C C . ALA A 1 305 ? 32.324 -26.489 -11.602 1.00 27.67 305 ALA A C 1
ATOM 2378 O O . ALA A 1 305 ? 31.113 -26.515 -11.376 1.00 27.67 305 ALA A O 1
ATOM 2379 N N . PRO A 1 306 ? 32.966 -27.551 -12.137 1.00 30.45 306 PRO A N 1
ATOM 2380 C CA . PRO A 1 306 ? 32.289 -28.753 -12.642 1.00 30.45 306 PRO A CA 1
ATOM 2381 C C . PRO A 1 306 ? 31.772 -29.667 -11.509 1.00 30.45 306 PRO A C 1
ATOM 2383 O O . PRO A 1 306 ? 32.221 -29.539 -10.370 1.0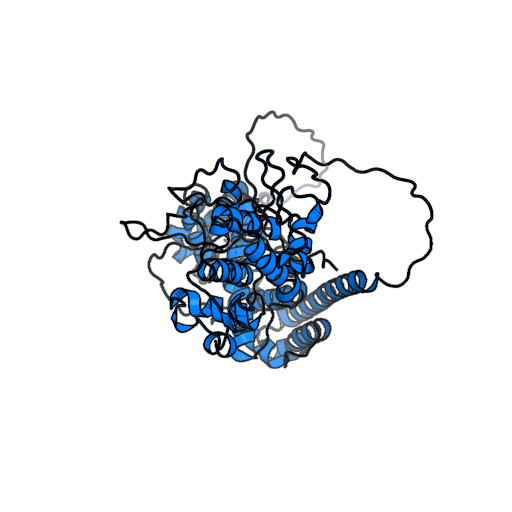0 30.45 306 PRO A O 1
ATOM 2386 N N . PRO A 1 307 ? 30.820 -30.578 -11.802 1.00 32.22 307 PRO A N 1
ATOM 2387 C CA . PRO A 1 307 ? 29.866 -31.074 -10.816 1.00 32.22 307 PRO A CA 1
ATOM 2388 C C . PRO A 1 307 ? 30.469 -32.131 -9.887 1.00 32.22 307 PRO A C 1
ATOM 2390 O O . PRO A 1 307 ? 31.122 -33.070 -10.342 1.00 32.22 307 PRO A O 1
ATOM 2393 N N . ALA A 1 308 ? 30.168 -32.005 -8.595 1.00 28.33 308 ALA A N 1
ATOM 2394 C CA . ALA A 1 308 ? 30.223 -33.098 -7.635 1.00 28.33 308 ALA A CA 1
ATOM 2395 C C . ALA A 1 308 ? 28.808 -33.341 -7.084 1.00 28.33 308 ALA A C 1
ATOM 2397 O O . ALA A 1 308 ? 28.059 -32.402 -6.822 1.00 28.33 308 ALA A O 1
ATOM 2398 N N . GLU A 1 309 ? 28.463 -34.620 -7.013 1.00 28.72 309 GLU A N 1
ATOM 2399 C CA . GLU A 1 309 ? 27.174 -35.229 -6.669 1.00 28.72 309 GLU A CA 1
ATOM 2400 C C . GLU A 1 309 ? 26.683 -34.830 -5.255 1.00 28.72 309 GLU A C 1
ATOM 2402 O O . GLU A 1 309 ? 27.521 -34.645 -4.368 1.00 28.72 309 GLU A O 1
ATOM 2407 N N . PRO A 1 310 ? 25.364 -34.673 -5.015 1.00 28.20 310 PRO A N 1
ATOM 2408 C CA . PRO A 1 310 ? 24.853 -34.180 -3.738 1.00 28.20 310 PRO A CA 1
ATOM 2409 C C . PRO A 1 310 ? 24.708 -35.298 -2.693 1.00 28.20 310 PRO A C 1
ATOM 2411 O O . PRO A 1 310 ? 24.077 -36.320 -2.956 1.00 28.20 310 PRO A O 1
ATOM 2414 N N . GLU A 1 311 ? 25.203 -35.056 -1.476 1.00 27.73 311 GLU A N 1
ATOM 2415 C CA . GLU A 1 311 ? 24.700 -35.714 -0.263 1.00 27.73 311 GLU A CA 1
ATOM 2416 C C . GLU A 1 311 ? 23.724 -34.768 0.463 1.00 27.73 311 GLU A C 1
ATOM 2418 O O . GLU A 1 311 ? 24.054 -33.616 0.753 1.00 27.73 311 GLU A O 1
ATOM 2423 N N . GLU A 1 312 ? 22.509 -35.263 0.727 1.00 36.88 312 GLU A N 1
ATOM 2424 C CA . GLU A 1 312 ? 21.464 -34.629 1.549 1.00 36.88 312 GLU A CA 1
ATOM 2425 C C . GLU A 1 312 ? 21.892 -34.466 3.016 1.00 36.88 312 GLU A C 1
ATOM 2427 O O . GLU A 1 312 ? 22.556 -35.342 3.576 1.00 36.88 312 GLU A O 1
ATOM 2432 N N . PRO A 1 313 ? 21.395 -33.415 3.698 1.00 26.22 313 PRO A N 1
ATOM 2433 C CA . PRO A 1 313 ? 20.607 -33.705 4.902 1.00 26.22 313 PRO A CA 1
ATOM 2434 C C . PRO A 1 313 ? 19.374 -32.798 5.137 1.00 26.22 313 PRO A C 1
ATOM 2436 O O . PRO A 1 313 ? 19.482 -31.585 5.289 1.00 26.22 313 PRO A O 1
ATOM 2439 N N . SER A 1 314 ? 18.220 -33.471 5.254 1.00 26.19 314 SER A N 1
ATOM 2440 C CA . SER A 1 314 ? 17.070 -33.308 6.179 1.00 26.19 314 SER A CA 1
ATOM 2441 C C . SER A 1 314 ? 16.441 -31.929 6.484 1.00 26.19 314 SER A C 1
ATOM 2443 O O . SER A 1 314 ? 17.013 -31.103 7.194 1.00 26.19 314 SER A O 1
ATOM 2445 N N . GLN A 1 315 ? 15.166 -31.793 6.079 1.00 28.45 315 GLN A N 1
ATOM 2446 C CA . GLN A 1 315 ? 14.181 -30.764 6.468 1.00 28.45 315 GLN A CA 1
ATOM 2447 C C . GLN A 1 315 ? 13.707 -30.865 7.938 1.00 28.45 315 GLN A C 1
ATOM 2449 O O . GLN A 1 315 ? 13.636 -31.972 8.476 1.00 28.45 315 GLN A O 1
ATOM 2454 N N . PRO A 1 316 ? 13.202 -29.762 8.531 1.00 26.27 316 PRO A N 1
ATOM 2455 C CA . PRO A 1 316 ? 12.093 -29.777 9.484 1.00 26.27 316 PRO A CA 1
ATOM 2456 C C . PRO A 1 316 ? 10.750 -29.449 8.795 1.00 26.27 316 PRO A C 1
ATOM 2458 O O . PRO A 1 316 ? 10.691 -28.654 7.859 1.00 26.27 316 PRO A O 1
ATOM 2461 N N . GLU A 1 317 ? 9.685 -30.097 9.267 1.00 28.95 317 GLU A N 1
ATOM 2462 C CA . GLU A 1 317 ? 8.366 -30.235 8.630 1.00 28.95 317 GLU A CA 1
ATOM 2463 C C . GLU A 1 317 ? 7.539 -28.939 8.491 1.00 28.95 317 GLU A C 1
ATOM 2465 O O . GLU A 1 317 ? 7.482 -28.097 9.387 1.00 28.95 317 GLU A O 1
ATOM 2470 N N . THR A 1 318 ? 6.829 -28.835 7.363 1.00 24.91 318 THR A N 1
ATOM 2471 C CA . THR A 1 318 ? 5.798 -27.840 7.029 1.00 24.91 318 THR A CA 1
ATOM 2472 C C . THR A 1 318 ? 4.396 -28.305 7.454 1.00 24.91 318 THR A C 1
ATOM 2474 O O . THR A 1 318 ? 4.068 -29.479 7.274 1.00 24.91 318 THR A O 1
ATOM 2477 N N . PRO A 1 319 ? 3.491 -27.411 7.905 1.00 27.09 319 PRO A N 1
ATOM 2478 C CA . PRO A 1 319 ? 2.057 -27.645 7.794 1.00 27.09 319 PRO A CA 1
ATOM 2479 C C . PRO A 1 319 ? 1.596 -27.375 6.352 1.00 27.09 319 PRO A C 1
ATOM 2481 O O . PRO A 1 319 ? 2.021 -26.421 5.703 1.00 27.09 319 PRO A O 1
ATOM 2484 N N . SER A 1 320 ? 0.727 -28.254 5.871 1.00 28.19 320 SER A N 1
ATOM 2485 C CA . SER A 1 320 ? 0.334 -28.498 4.482 1.00 28.19 320 SER A CA 1
ATOM 2486 C C . SER A 1 320 ? -0.211 -27.282 3.713 1.00 28.19 320 SER A C 1
ATOM 2488 O O . SER A 1 320 ? -1.219 -26.685 4.089 1.00 28.19 320 SER A O 1
ATOM 2490 N N . THR A 1 321 ? 0.409 -26.994 2.568 1.00 28.33 321 THR A N 1
ATOM 2491 C CA . THR A 1 321 ? -0.090 -26.129 1.484 1.00 28.33 321 THR A CA 1
ATOM 2492 C C . THR A 1 321 ? -1.080 -26.908 0.599 1.00 28.33 321 THR A C 1
ATOM 2494 O O . THR A 1 321 ? -0.813 -28.076 0.313 1.00 28.33 321 THR A O 1
ATOM 2497 N N . PRO A 1 322 ? -2.190 -26.317 0.113 1.00 32.38 322 PRO A N 1
ATOM 2498 C CA . PRO A 1 322 ? -2.968 -26.909 -0.972 1.00 32.38 322 PRO A CA 1
ATOM 2499 C C . PRO A 1 322 ? -2.145 -26.890 -2.268 1.00 32.38 322 PRO A C 1
ATOM 2501 O O . PRO A 1 322 ? -1.616 -25.857 -2.670 1.00 32.38 322 PRO A O 1
ATOM 2504 N N . GLU A 1 323 ? -2.025 -28.052 -2.895 1.00 29.86 323 GLU A N 1
ATOM 2505 C CA . GLU A 1 323 ? -1.190 -28.339 -4.060 1.00 29.86 323 GLU A CA 1
ATOM 2506 C C . GLU A 1 323 ? -1.640 -27.550 -5.310 1.00 29.86 323 GLU A C 1
ATOM 2508 O O . GLU A 1 323 ? -2.769 -27.698 -5.780 1.00 29.86 323 GLU A O 1
ATOM 2513 N N . VAL A 1 324 ? -0.747 -26.730 -5.883 1.00 33.66 324 VAL A N 1
ATOM 2514 C CA . VAL A 1 324 ? -0.851 -26.309 -7.291 1.00 33.66 324 VAL A CA 1
ATOM 2515 C C . VAL A 1 324 ? -0.347 -27.486 -8.135 1.00 33.66 324 VAL A C 1
ATOM 2517 O O . VAL A 1 324 ? 0.768 -27.949 -7.884 1.00 33.66 324 VAL A O 1
ATOM 2520 N N . PRO A 1 325 ? -1.110 -27.999 -9.119 1.00 32.53 325 PRO A N 1
ATOM 2521 C CA . PRO A 1 325 ? -0.676 -29.143 -9.911 1.00 32.53 325 PRO A CA 1
ATOM 2522 C C . PRO A 1 325 ? 0.634 -28.846 -10.647 1.00 32.53 325 PRO A C 1
ATOM 2524 O O . PRO A 1 325 ? 0.732 -27.883 -11.408 1.00 32.53 325 PRO A O 1
ATOM 2527 N N . ASN A 1 326 ? 1.624 -29.713 -10.445 1.00 36.94 326 ASN A N 1
ATOM 2528 C CA . ASN A 1 326 ? 2.871 -29.748 -11.198 1.00 36.94 326 ASN A CA 1
ATOM 2529 C C . ASN A 1 326 ? 2.593 -30.166 -12.657 1.00 36.94 326 ASN A C 1
ATOM 2531 O O . ASN A 1 326 ? 2.591 -31.355 -12.980 1.00 36.94 326 ASN A O 1
ATOM 2535 N N . ALA A 1 327 ? 2.326 -29.199 -13.536 1.00 35.09 327 ALA A N 1
ATOM 2536 C CA . ALA A 1 327 ? 2.343 -29.406 -14.981 1.00 35.09 327 ALA A CA 1
ATOM 2537 C C . ALA A 1 327 ? 3.780 -29.207 -15.487 1.00 35.09 327 ALA A C 1
ATOM 2539 O O . ALA A 1 327 ? 4.381 -28.157 -15.262 1.00 35.09 327 ALA A O 1
ATOM 2540 N N . GLY A 1 328 ? 4.349 -30.220 -16.150 1.00 40.44 328 GLY A N 1
ATOM 2541 C CA . GLY A 1 328 ? 5.650 -30.103 -16.813 1.00 40.44 328 GLY A CA 1
ATOM 2542 C C . GLY A 1 328 ? 5.680 -28.911 -17.775 1.00 40.44 328 GLY A C 1
ATOM 2543 O O . GLY A 1 328 ? 4.643 -28.518 -18.297 1.00 40.44 328 GLY A O 1
ATOM 2544 N N . ILE A 1 329 ? 6.856 -28.318 -18.001 1.00 47.28 329 ILE A N 1
ATOM 2545 C CA . ILE A 1 329 ? 7.001 -27.114 -18.836 1.00 47.28 329 ILE A CA 1
ATOM 2546 C C . ILE A 1 329 ? 6.552 -27.429 -20.276 1.00 47.28 329 ILE A C 1
ATOM 2548 O O . ILE A 1 329 ? 7.309 -27.993 -21.069 1.00 47.28 329 ILE A O 1
ATOM 2552 N N . GLU A 1 330 ? 5.306 -27.090 -20.611 1.00 61.38 330 GLU A N 1
ATOM 2553 C CA . GLU A 1 330 ? 4.747 -27.227 -21.956 1.00 61.38 330 GLU A CA 1
ATOM 2554 C C . GLU A 1 330 ? 5.428 -26.225 -22.900 1.00 61.38 330 GLU A C 1
ATOM 2556 O O . GLU A 1 330 ? 5.540 -25.033 -22.615 1.00 61.38 330 GLU A O 1
ATOM 2561 N N . THR A 1 331 ? 5.902 -26.701 -24.052 1.00 78.06 331 THR A N 1
ATOM 2562 C CA . THR A 1 331 ? 6.422 -25.829 -25.121 1.00 78.06 331 THR A CA 1
ATOM 2563 C C . THR A 1 331 ? 5.286 -25.459 -26.069 1.00 78.06 331 THR A C 1
ATOM 2565 O O . THR A 1 331 ? 4.386 -26.269 -26.279 1.00 78.06 331 THR A O 1
ATOM 2568 N N . LEU A 1 332 ? 5.309 -24.273 -26.695 1.00 83.56 332 LEU A N 1
ATOM 2569 C CA . LEU A 1 332 ? 4.196 -23.826 -27.557 1.00 83.56 332 LEU A CA 1
ATOM 2570 C C . LEU A 1 332 ? 3.825 -24.836 -28.656 1.00 83.56 332 LEU A C 1
ATOM 2572 O O . LEU A 1 332 ? 2.654 -24.979 -28.989 1.00 83.56 332 LEU A O 1
ATOM 2576 N N . SER A 1 333 ? 4.808 -25.566 -29.190 1.00 88.62 333 SER A N 1
ATOM 2577 C CA . SER A 1 333 ? 4.611 -26.591 -30.221 1.00 88.62 333 SER A CA 1
ATOM 2578 C C . SER A 1 333 ? 3.919 -27.869 -29.739 1.00 88.62 333 SER A C 1
ATOM 2580 O O . SER A 1 333 ? 3.643 -28.743 -30.555 1.00 88.62 333 SER A O 1
ATOM 2582 N N . SER A 1 334 ? 3.696 -28.017 -28.431 1.00 88.25 334 SER A N 1
ATOM 2583 C CA . SER A 1 334 ? 2.998 -29.172 -27.856 1.00 88.25 334 SER A CA 1
ATOM 2584 C C . SER A 1 334 ? 1.473 -29.041 -27.905 1.00 88.25 334 SER A C 1
ATOM 2586 O O . SER A 1 334 ? 0.782 -30.054 -27.825 1.00 88.25 334 SER A O 1
ATOM 2588 N N . PHE A 1 335 ? 0.949 -27.826 -28.097 1.00 91.75 335 PHE A N 1
ATOM 2589 C CA . PHE A 1 335 ? -0.488 -27.585 -28.190 1.00 91.75 335 PHE A CA 1
ATOM 2590 C C . PHE A 1 335 ? -1.057 -28.017 -29.545 1.00 91.75 335 PHE A C 1
ATOM 2592 O O . PHE A 1 335 ? -0.458 -27.785 -30.597 1.00 91.75 335 PHE A O 1
ATOM 2599 N N . ALA A 1 336 ? -2.251 -28.610 -29.521 1.00 94.25 336 ALA A N 1
ATOM 2600 C CA . ALA A 1 336 ? -2.920 -29.175 -30.692 1.00 94.25 336 ALA A CA 1
ATOM 2601 C C . ALA A 1 336 ? -3.251 -28.131 -31.775 1.00 94.25 336 ALA A C 1
ATOM 2603 O O . ALA A 1 336 ? -3.288 -28.459 -32.960 1.00 94.25 336 ALA A O 1
ATOM 2604 N N . ASP A 1 337 ? -3.458 -26.872 -31.382 1.00 94.25 337 ASP A N 1
ATOM 2605 C CA . ASP A 1 337 ? -3.753 -25.735 -32.258 1.00 94.25 337 ASP A CA 1
ATOM 2606 C C . ASP A 1 337 ? -2.510 -24.890 -32.609 1.00 94.25 337 ASP A C 1
ATOM 2608 O O . ASP A 1 337 ? -2.621 -23.769 -33.117 1.00 94.25 337 ASP A O 1
ATOM 2612 N N . TYR A 1 338 ? -1.302 -25.411 -32.368 1.00 92.44 338 TYR A N 1
ATOM 2613 C CA . TYR A 1 338 ? -0.069 -24.746 -32.777 1.00 92.44 338 TYR A CA 1
ATOM 2614 C C . TYR A 1 338 ? 0.110 -24.764 -34.303 1.00 92.44 338 TYR A C 1
ATOM 2616 O O . TYR A 1 338 ? 0.107 -25.813 -34.949 1.00 92.44 338 TYR A O 1
ATOM 2624 N N . VAL A 1 339 ? 0.354 -23.589 -34.889 1.00 91.56 339 VAL A N 1
ATOM 2625 C CA . VAL A 1 339 ? 0.626 -23.425 -36.321 1.00 91.56 339 VAL A CA 1
ATOM 2626 C C . VAL A 1 339 ? 2.003 -22.790 -36.489 1.00 91.56 339 VAL A C 1
ATOM 2628 O O . VAL A 1 339 ? 2.182 -21.605 -36.221 1.00 91.56 339 VAL A O 1
ATOM 2631 N N . ALA A 1 340 ? 2.976 -23.559 -36.987 1.00 86.38 340 ALA A N 1
ATOM 2632 C CA . ALA A 1 340 ? 4.382 -23.141 -37.086 1.00 86.38 340 ALA A CA 1
ATOM 2633 C C . ALA A 1 340 ? 4.625 -21.888 -37.956 1.00 86.38 340 ALA A C 1
ATOM 2635 O O . ALA A 1 340 ? 5.662 -21.242 -37.840 1.00 86.38 340 ALA A O 1
ATOM 2636 N N . THR A 1 341 ? 3.683 -21.540 -38.838 1.00 86.44 341 THR A N 1
ATOM 2637 C CA . THR A 1 341 ? 3.756 -20.351 -39.705 1.00 86.44 341 THR A CA 1
ATOM 2638 C C . THR A 1 341 ? 2.969 -19.153 -39.174 1.00 86.44 341 THR A C 1
ATOM 2640 O O . THR A 1 341 ? 2.949 -18.109 -39.825 1.00 86.44 341 THR A O 1
ATOM 2643 N N . ALA A 1 342 ? 2.269 -19.289 -38.046 1.00 88.00 342 ALA A N 1
ATOM 2644 C CA . ALA A 1 342 ? 1.519 -18.188 -37.457 1.00 88.00 342 ALA A CA 1
ATOM 2645 C C . ALA A 1 342 ? 2.457 -17.163 -36.803 1.00 88.00 342 ALA A C 1
ATOM 2647 O O . ALA A 1 342 ? 3.596 -17.462 -36.447 1.00 88.00 342 ALA A O 1
ATOM 2648 N N . TRP A 1 343 ? 1.976 -15.933 -36.624 1.00 85.25 343 TRP A N 1
ATOM 2649 C CA . TRP A 1 343 ? 2.795 -14.820 -36.130 1.00 85.25 343 TRP A CA 1
ATOM 2650 C C . TRP A 1 343 ? 3.392 -15.088 -34.737 1.00 85.25 343 TRP A C 1
ATOM 2652 O O . TRP A 1 343 ? 4.535 -14.713 -34.483 1.00 85.25 343 TRP A O 1
ATOM 2662 N N . TYR A 1 344 ? 2.657 -15.794 -33.874 1.00 83.31 344 TYR A N 1
ATOM 2663 C CA . TYR A 1 344 ? 3.107 -16.195 -32.539 1.00 83.31 344 TYR A CA 1
ATOM 2664 C C . TYR A 1 344 ? 4.171 -17.303 -32.565 1.00 83.31 344 TYR A C 1
ATOM 2666 O O . TYR A 1 344 ? 4.879 -17.490 -31.584 1.00 83.31 344 TYR A O 1
ATOM 2674 N N . ALA A 1 345 ? 4.297 -18.045 -33.668 1.00 77.44 345 ALA A N 1
ATOM 2675 C CA . ALA A 1 345 ? 5.334 -19.057 -33.862 1.00 77.44 345 ALA A CA 1
ATOM 2676 C C . ALA A 1 345 ? 6.598 -18.469 -34.511 1.00 77.44 345 ALA A C 1
ATOM 2678 O O . ALA A 1 345 ? 7.702 -18.927 -34.231 1.00 77.44 345 ALA A O 1
ATOM 2679 N N . VAL A 1 346 ? 6.440 -17.438 -35.350 1.00 72.12 346 VAL A N 1
ATOM 2680 C CA . VAL A 1 346 ? 7.553 -16.719 -35.996 1.00 72.12 346 VAL A CA 1
ATOM 2681 C C . VAL A 1 346 ? 8.320 -15.842 -34.999 1.00 72.12 346 VAL A C 1
ATOM 2683 O O . VAL A 1 346 ? 9.522 -15.649 -35.162 1.00 72.12 346 VAL A O 1
ATOM 2686 N N . ASN A 1 347 ? 7.647 -15.332 -33.964 1.00 72.94 347 ASN A N 1
ATOM 2687 C CA . ASN A 1 347 ? 8.278 -14.628 -32.848 1.00 72.94 347 ASN A CA 1
ATOM 2688 C C . ASN A 1 347 ? 7.763 -15.192 -31.510 1.00 72.94 347 ASN A C 1
ATOM 2690 O O . ASN A 1 347 ? 6.849 -14.618 -30.911 1.00 72.94 347 ASN A O 1
ATOM 2694 N N . PRO A 1 348 ? 8.287 -16.356 -31.084 1.00 76.88 348 PRO A N 1
ATOM 2695 C CA . PRO A 1 348 ? 7.713 -17.119 -29.986 1.00 76.88 348 PRO A CA 1
ATOM 2696 C C . PRO A 1 348 ? 8.183 -16.656 -28.610 1.00 76.88 348 PRO A C 1
ATOM 2698 O O . PRO A 1 348 ? 7.594 -17.100 -27.630 1.00 76.88 348 PRO A O 1
ATOM 2701 N N . ASP A 1 349 ? 9.214 -15.815 -28.512 1.00 78.00 349 ASP A N 1
ATOM 2702 C CA . ASP A 1 349 ? 9.915 -15.532 -27.253 1.00 78.00 349 ASP A CA 1
ATOM 2703 C C . ASP A 1 349 ? 8.975 -14.985 -26.178 1.00 78.00 349 ASP A C 1
ATOM 2705 O O . ASP A 1 349 ? 8.934 -15.510 -25.068 1.00 78.00 349 ASP A O 1
ATOM 2709 N N . ASP A 1 350 ? 8.164 -13.982 -26.526 1.00 84.69 350 ASP A N 1
ATOM 2710 C CA . ASP A 1 350 ? 7.203 -13.375 -25.605 1.00 84.69 350 ASP A CA 1
ATOM 2711 C C . ASP A 1 350 ? 6.167 -14.414 -25.131 1.00 84.69 350 ASP A C 1
ATOM 2713 O O . ASP A 1 350 ? 5.965 -14.606 -23.938 1.00 84.69 350 ASP A O 1
ATOM 2717 N N . LEU A 1 351 ? 5.531 -15.149 -26.047 1.00 87.06 351 LEU A N 1
ATOM 2718 C CA . LEU A 1 351 ? 4.474 -16.088 -25.663 1.00 87.06 351 LEU A CA 1
ATOM 2719 C C . LEU A 1 351 ? 5.018 -17.344 -24.958 1.00 87.06 351 LEU A C 1
ATOM 2721 O O . LEU A 1 351 ? 4.390 -17.861 -24.036 1.00 87.06 351 LEU A O 1
ATOM 2725 N N . SER A 1 352 ? 6.202 -17.810 -25.357 1.00 81.38 352 SER A N 1
ATOM 2726 C CA . SER A 1 352 ? 6.903 -18.917 -24.698 1.00 81.38 352 SER A CA 1
ATOM 2727 C C . SER A 1 352 ? 7.294 -18.532 -23.280 1.00 81.38 352 SER A C 1
ATOM 2729 O O . SER A 1 352 ? 7.181 -19.365 -22.388 1.00 81.38 352 SER A O 1
ATOM 2731 N N . TYR A 1 353 ? 7.696 -17.275 -23.062 1.00 80.44 353 TYR A N 1
ATOM 2732 C CA . TYR A 1 353 ? 7.973 -16.739 -21.735 1.00 80.44 353 TYR A CA 1
ATOM 2733 C C . TYR A 1 353 ? 6.736 -16.827 -20.836 1.00 80.44 353 TYR A C 1
ATOM 2735 O O . TYR A 1 353 ? 6.822 -17.340 -19.724 1.00 80.44 353 TYR A O 1
ATOM 2743 N N . THR A 1 354 ? 5.562 -16.413 -21.321 1.00 84.44 354 THR A N 1
ATOM 2744 C CA . THR A 1 354 ? 4.320 -16.479 -20.532 1.00 84.44 354 THR A CA 1
ATOM 2745 C C . THR A 1 354 ? 3.950 -17.902 -20.115 1.00 84.44 354 THR A C 1
ATOM 2747 O O . THR A 1 354 ? 3.459 -18.109 -19.005 1.00 84.44 354 THR A O 1
ATOM 2750 N N . VAL A 1 355 ? 4.165 -18.879 -21.001 1.00 82.19 355 VAL A N 1
ATOM 2751 C CA . VAL A 1 355 ? 3.868 -20.291 -20.720 1.00 82.19 355 VAL A CA 1
ATOM 2752 C C . VAL A 1 355 ? 4.911 -20.896 -19.784 1.00 82.19 355 VAL A C 1
ATOM 2754 O O . VAL A 1 355 ? 4.550 -21.527 -18.794 1.00 82.19 355 VAL A O 1
ATOM 2757 N N . SER A 1 356 ? 6.201 -20.653 -20.028 1.00 77.94 356 SER A N 1
ATOM 2758 C CA . SER A 1 356 ? 7.276 -21.221 -19.208 1.00 77.94 356 SER A CA 1
ATOM 2759 C C . SER A 1 356 ? 7.315 -20.673 -17.781 1.00 77.94 356 SER A C 1
ATOM 2761 O O . SER A 1 356 ? 7.765 -21.377 -16.882 1.00 77.94 356 SER A O 1
ATOM 2763 N N . HIS A 1 357 ? 6.809 -19.456 -17.558 1.00 74.81 357 HIS A N 1
ATOM 2764 C CA . HIS A 1 357 ? 6.671 -18.852 -16.227 1.00 74.81 357 HIS A CA 1
ATOM 2765 C C . HIS A 1 357 ? 5.348 -19.225 -15.536 1.00 74.81 357 HIS A C 1
ATOM 2767 O O . HIS A 1 357 ? 5.050 -18.725 -14.456 1.00 74.81 357 HIS A O 1
ATOM 2773 N N . GLY A 1 358 ? 4.532 -20.089 -16.150 1.00 79.44 358 GLY A N 1
ATOM 2774 C CA . GLY A 1 358 ? 3.283 -20.577 -15.564 1.00 79.44 358 GLY A CA 1
ATOM 2775 C C . GLY A 1 358 ? 2.154 -19.543 -15.517 1.00 79.44 358 GLY A C 1
ATOM 2776 O O . GLY A 1 358 ? 1.108 -19.802 -14.923 1.00 79.44 358 GLY A O 1
ATOM 2777 N N . PHE A 1 359 ? 2.311 -18.379 -16.155 1.00 88.19 359 PHE A N 1
ATOM 2778 C CA . PHE A 1 359 ? 1.261 -17.357 -16.191 1.00 88.19 359 PHE A CA 1
ATOM 2779 C C . PHE A 1 359 ? 0.090 -17.807 -17.075 1.00 88.19 359 PHE A C 1
ATOM 2781 O O . PHE A 1 359 ? -1.078 -17.579 -16.748 1.00 88.19 359 PHE A O 1
ATOM 2788 N N . MET A 1 360 ? 0.385 -18.515 -18.170 1.00 92.06 360 MET A N 1
ATOM 2789 C CA . MET A 1 360 ? -0.606 -19.114 -19.065 1.00 92.06 360 MET A CA 1
ATOM 2790 C C . MET A 1 360 ? -0.358 -20.607 -19.270 1.00 92.06 360 MET A C 1
ATOM 2792 O O . MET A 1 360 ? 0.774 -21.069 -19.276 1.00 92.06 360 MET A O 1
ATOM 2796 N N . SER A 1 361 ? -1.444 -21.338 -19.498 1.00 85.31 361 SER A N 1
ATOM 2797 C CA . SER A 1 361 ? -1.465 -22.767 -19.816 1.00 85.31 361 SER A CA 1
ATOM 2798 C C . SER A 1 361 ? -2.476 -23.034 -20.937 1.00 85.31 361 SER A C 1
ATOM 2800 O O . SER A 1 361 ? -3.281 -22.148 -21.272 1.00 85.31 361 SER A O 1
ATOM 2802 N N . GLY A 1 362 ? -2.468 -24.254 -21.481 1.00 85.12 362 GLY A N 1
ATOM 2803 C CA . GLY A 1 362 ? -3.568 -24.752 -22.311 1.00 85.12 362 GLY A CA 1
ATOM 2804 C C . GLY A 1 362 ? -4.905 -24.796 -21.563 1.00 85.12 362 GLY A C 1
ATOM 2805 O O . GLY A 1 362 ? -4.963 -24.617 -20.339 1.00 85.12 362 GLY A O 1
ATOM 2806 N N . TYR A 1 363 ? -5.993 -25.013 -22.301 1.00 83.12 363 TYR A N 1
ATOM 2807 C CA . TYR A 1 363 ? -7.305 -25.231 -21.697 1.00 83.12 363 TYR A CA 1
ATOM 2808 C C . TYR A 1 363 ? -7.351 -26.572 -20.957 1.00 83.12 363 TYR A C 1
ATOM 2810 O O . TYR A 1 363 ? -6.935 -27.607 -21.474 1.00 83.12 363 TYR A O 1
ATOM 2818 N N . ALA A 1 364 ? -7.917 -26.560 -19.750 1.00 79.75 364 ALA A N 1
ATOM 2819 C CA . ALA A 1 364 ? -8.106 -27.752 -18.922 1.00 79.75 364 ALA A CA 1
ATOM 2820 C C . ALA A 1 364 ? -9.364 -28.563 -19.314 1.00 79.75 364 ALA A C 1
ATOM 2822 O O . ALA A 1 364 ? -9.980 -29.205 -18.470 1.00 79.75 364 ALA A O 1
ATOM 2823 N N . ASP A 1 365 ? -9.764 -28.522 -20.588 1.00 80.12 365 ASP A N 1
ATOM 2824 C CA . ASP A 1 365 ? -10.960 -29.185 -21.134 1.00 80.12 365 ASP A CA 1
ATOM 2825 C C . ASP A 1 365 ? -10.637 -30.490 -21.892 1.00 80.12 365 ASP A C 1
ATOM 2827 O O . ASP A 1 365 ? -11.521 -31.129 -22.463 1.00 80.12 365 ASP A O 1
ATOM 2831 N N . GLY A 1 366 ? -9.361 -30.891 -21.907 1.00 83.25 366 GLY A N 1
ATOM 2832 C CA . GLY A 1 366 ? -8.880 -32.083 -22.606 1.00 83.25 366 GLY A CA 1
ATOM 2833 C C . GLY A 1 366 ? -8.714 -31.914 -24.119 1.00 83.25 366 GLY A C 1
ATOM 2834 O O . GLY A 1 366 ? -8.334 -32.876 -24.784 1.00 83.25 366 GLY A O 1
ATOM 2835 N N . SER A 1 367 ? -8.950 -30.718 -24.672 1.00 88.69 367 SER A N 1
ATOM 2836 C CA . SER A 1 367 ? -8.720 -30.427 -26.097 1.00 88.69 367 SER A CA 1
ATOM 2837 C C . SER A 1 367 ? -7.237 -30.458 -26.482 1.00 88.69 367 SER A C 1
ATOM 2839 O O . SER A 1 367 ? -6.900 -30.724 -27.635 1.00 88.69 367 SER A O 1
ATOM 2841 N N . GLY A 1 368 ? -6.351 -30.178 -25.520 1.00 87.31 368 GLY A N 1
ATOM 2842 C CA . GLY A 1 368 ? -4.928 -29.951 -25.773 1.00 87.31 368 GLY A CA 1
ATOM 2843 C C . GLY A 1 368 ? -4.646 -28.630 -26.497 1.00 87.31 368 GLY A C 1
ATOM 2844 O O . GLY A 1 368 ? -3.539 -28.439 -26.995 1.00 87.31 368 GLY A O 1
ATOM 2845 N N . GLU A 1 369 ? -5.625 -27.727 -26.593 1.00 92.31 369 GLU A N 1
ATOM 2846 C CA . GLU A 1 369 ? -5.479 -26.433 -27.261 1.00 92.31 369 GLU A CA 1
ATOM 2847 C C . GLU A 1 369 ? -5.003 -25.336 -26.295 1.00 92.31 369 GLU A C 1
ATOM 2849 O O . GLU A 1 369 ? -5.414 -25.268 -25.134 1.00 92.31 369 GLU A O 1
ATOM 2854 N N . PHE A 1 370 ? -4.187 -24.411 -26.803 1.00 91.19 370 PHE A N 1
ATOM 2855 C CA . PHE A 1 370 ? -3.852 -23.154 -26.127 1.00 91.19 370 PHE A CA 1
ATOM 2856 C C . PHE A 1 370 ? -4.889 -22.055 -26.396 1.00 91.19 370 PHE A C 1
ATOM 2858 O O . PHE A 1 370 ? -5.103 -21.163 -25.566 1.00 91.19 370 PHE A O 1
ATOM 2865 N N . GLY A 1 371 ? -5.525 -22.109 -27.569 1.00 93.69 371 GLY A N 1
ATOM 2866 C CA . GLY A 1 371 ? -6.463 -21.114 -28.064 1.00 93.69 371 GLY A CA 1
ATOM 2867 C C . GLY A 1 371 ? -5.781 -19.867 -28.618 1.00 93.69 371 GLY A C 1
ATOM 2868 O O . GLY A 1 371 ? -6.285 -18.775 -28.374 1.00 93.69 371 GLY A O 1
ATOM 2869 N N . PHE A 1 372 ? -4.656 -19.990 -29.336 1.00 92.44 372 PHE A N 1
ATOM 2870 C CA . PHE A 1 372 ? -3.799 -18.850 -29.730 1.00 92.44 372 PHE A CA 1
ATOM 2871 C C . PHE A 1 372 ? -4.578 -17.660 -30.319 1.00 92.44 372 PHE A C 1
ATOM 2873 O O . PHE A 1 372 ? -4.407 -16.521 -29.881 1.00 92.44 372 PHE A O 1
ATOM 2880 N N . GLU A 1 373 ? -5.470 -17.930 -31.271 1.00 92.38 373 GLU A N 1
ATOM 2881 C CA . GLU A 1 373 ? -6.288 -16.919 -31.957 1.00 92.38 373 GLU A CA 1
ATOM 2882 C C . GLU A 1 373 ? -7.706 -16.781 -31.377 1.00 92.38 373 GLU A C 1
ATOM 2884 O O . GLU A 1 373 ? -8.507 -15.987 -31.870 1.00 92.38 373 GLU A O 1
ATOM 2889 N N . LYS A 1 374 ? -8.047 -17.539 -30.326 1.00 93.81 374 LYS A N 1
ATOM 2890 C CA . LYS A 1 374 ? -9.346 -17.409 -29.660 1.00 93.81 374 LYS A CA 1
ATOM 2891 C C . LYS A 1 374 ? -9.377 -16.127 -28.833 1.00 93.81 374 LYS A C 1
ATOM 2893 O O . LYS A 1 374 ? -8.370 -15.720 -28.246 1.00 93.81 374 LYS A O 1
ATOM 2898 N N . ALA A 1 375 ? -10.552 -15.503 -28.778 1.00 92.56 375 ALA A N 1
ATOM 2899 C CA . ALA A 1 375 ? -10.795 -14.352 -27.921 1.00 92.56 375 ALA A CA 1
ATOM 2900 C C . ALA A 1 375 ? -10.531 -14.712 -26.452 1.00 92.56 375 ALA A C 1
ATOM 2902 O O . ALA A 1 375 ? -10.941 -15.778 -25.991 1.00 92.56 375 ALA A O 1
ATOM 2903 N N . ILE A 1 376 ? -9.852 -13.823 -25.727 1.00 97.06 376 ILE A N 1
ATOM 2904 C CA . ILE A 1 376 ? -9.610 -13.990 -24.292 1.00 97.06 376 ILE A CA 1
ATOM 2905 C C . ILE A 1 376 ? -10.702 -13.285 -23.483 1.00 97.06 376 ILE A C 1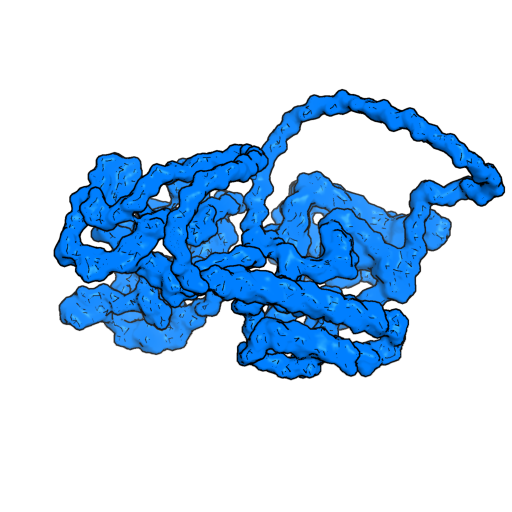
ATOM 2907 O O . ILE A 1 376 ? -11.125 -12.174 -23.821 1.00 97.06 376 ILE A O 1
ATOM 2911 N N . THR A 1 377 ? -11.166 -13.931 -22.414 1.00 96.31 377 THR A N 1
ATOM 2912 C CA . THR A 1 377 ? -12.157 -13.343 -21.503 1.00 96.31 377 THR A CA 1
ATOM 2913 C C . THR A 1 377 ? -11.496 -12.515 -20.405 1.00 96.31 377 THR A C 1
ATOM 2915 O O . THR A 1 377 ? -10.316 -12.690 -20.087 1.00 96.31 377 THR A O 1
ATOM 2918 N N . ARG A 1 378 ? -12.262 -11.612 -19.790 1.00 96.69 378 ARG A N 1
ATOM 2919 C CA . ARG A 1 378 ? -11.806 -10.802 -18.652 1.00 96.69 378 ARG A CA 1
ATOM 2920 C C . ARG A 1 378 ? -11.389 -11.666 -17.460 1.00 96.69 378 ARG A C 1
ATOM 2922 O O . ARG A 1 378 ? -10.353 -11.389 -16.860 1.00 96.69 378 ARG A O 1
ATOM 2929 N N . GLY A 1 379 ? -12.131 -12.736 -17.164 1.00 93.25 379 GLY A N 1
ATOM 2930 C CA . GLY A 1 379 ? -11.775 -13.702 -16.120 1.00 93.25 379 GLY A CA 1
ATOM 2931 C C . GLY A 1 379 ? -10.436 -14.388 -16.400 1.00 93.25 379 GLY A C 1
ATOM 2932 O O . GLY A 1 379 ? -9.584 -14.468 -15.520 1.00 93.25 379 GLY A O 1
ATOM 2933 N N . GLN A 1 380 ? -10.182 -14.784 -17.653 1.00 95.06 380 GLN A N 1
ATOM 2934 C CA . GLN A 1 380 ? -8.894 -15.364 -18.047 1.00 95.06 380 GLN A CA 1
ATOM 2935 C C . GLN A 1 380 ? -7.735 -14.371 -17.908 1.00 95.06 380 GLN A C 1
ATOM 2937 O O . GLN A 1 380 ? -6.678 -14.755 -17.418 1.00 95.06 380 GLN A O 1
ATOM 2942 N N . VAL A 1 381 ? -7.919 -13.106 -18.305 1.00 98.19 381 VAL A N 1
ATOM 2943 C CA . VAL A 1 381 ? -6.892 -12.063 -18.119 1.00 98.19 381 VAL A CA 1
ATOM 2944 C C . VAL A 1 381 ? -6.553 -11.898 -16.645 1.00 98.19 381 VAL A C 1
ATOM 2946 O O . VAL A 1 381 ? -5.380 -11.897 -16.284 1.00 98.19 381 VAL A O 1
ATOM 2949 N N . VAL A 1 382 ? -7.565 -11.801 -15.787 1.00 97.00 382 VAL A N 1
ATOM 2950 C CA . VAL A 1 382 ? -7.348 -11.610 -14.354 1.00 97.00 382 VAL A CA 1
ATOM 2951 C C . VAL A 1 382 ? -6.643 -12.809 -13.716 1.00 97.00 382 VAL A C 1
ATOM 2953 O O . VAL A 1 382 ? -5.737 -12.601 -12.917 1.00 97.00 382 VAL A O 1
ATOM 2956 N N . VAL A 1 383 ? -6.947 -14.042 -14.129 1.00 94.75 383 VAL A N 1
ATOM 2957 C CA . VAL A 1 383 ? -6.199 -15.237 -13.693 1.00 94.75 383 VAL A CA 1
ATOM 2958 C C . VAL A 1 383 ? -4.722 -15.162 -14.085 1.00 94.75 383 VAL A C 1
ATOM 2960 O O . VAL A 1 383 ? -3.860 -15.532 -13.290 1.00 94.75 383 VAL A O 1
ATOM 2963 N N . ILE A 1 384 ? -4.405 -14.662 -15.282 1.00 97.38 384 ILE A N 1
ATOM 2964 C CA . ILE A 1 384 ? -3.012 -14.496 -15.723 1.00 97.38 384 ILE A CA 1
ATOM 2965 C C . ILE A 1 384 ? -2.289 -13.480 -14.834 1.00 97.38 384 ILE A C 1
ATOM 2967 O O . ILE A 1 384 ? -1.202 -13.765 -14.340 1.00 97.38 384 ILE A O 1
ATOM 2971 N N . LEU A 1 385 ? -2.908 -12.322 -14.586 1.00 96.69 385 LEU A N 1
ATOM 2972 C CA . LEU A 1 385 ? -2.349 -11.289 -13.708 1.00 96.69 385 LEU A CA 1
ATOM 2973 C C . LEU A 1 385 ? -2.193 -11.790 -12.266 1.00 96.69 385 LEU A C 1
ATOM 2975 O O . LEU A 1 385 ? -1.185 -11.530 -11.621 1.00 96.69 385 LEU A O 1
ATOM 2979 N N . TRP A 1 386 ? -3.157 -12.560 -11.772 1.00 96.81 386 TRP A N 1
ATOM 2980 C CA . TRP A 1 386 ? -3.105 -13.168 -10.447 1.00 96.81 386 TRP A CA 1
ATOM 2981 C C . TRP A 1 386 ? -1.943 -14.157 -10.312 1.00 96.81 386 TRP A C 1
ATOM 2983 O O . TRP A 1 386 ? -1.209 -14.115 -9.327 1.00 96.81 386 TRP A O 1
ATOM 2993 N N . ARG A 1 387 ? -1.700 -14.984 -11.336 1.00 89.12 387 ARG A N 1
ATOM 2994 C CA . ARG A 1 387 ? -0.528 -15.873 -11.400 1.00 89.12 387 ARG A CA 1
ATOM 2995 C C . ARG A 1 387 ? 0.783 -15.099 -11.443 1.00 89.12 387 ARG A C 1
ATOM 2997 O O . ARG A 1 387 ? 1.713 -15.468 -10.734 1.00 89.12 387 ARG A O 1
ATOM 3004 N N . MET A 1 388 ? 0.848 -14.002 -12.202 1.00 89.25 388 MET A N 1
ATOM 3005 C CA . MET A 1 388 ? 2.019 -13.110 -12.193 1.00 89.25 388 MET A CA 1
ATOM 3006 C C . MET A 1 388 ? 2.302 -12.540 -10.800 1.00 89.25 388 MET A C 1
ATOM 3008 O O . MET A 1 388 ? 3.463 -12.333 -10.454 1.00 89.25 388 MET A O 1
ATOM 3012 N N . ALA A 1 389 ? 1.255 -12.306 -10.005 1.00 79.25 389 ALA A N 1
ATOM 3013 C CA . ALA A 1 389 ? 1.358 -11.836 -8.628 1.00 79.25 389 ALA A CA 1
ATOM 3014 C C . ALA A 1 389 ? 1.636 -12.958 -7.607 1.00 79.25 389 ALA A C 1
ATOM 3016 O O . ALA A 1 389 ? 1.748 -12.671 -6.418 1.00 79.25 389 ALA A O 1
ATOM 3017 N N . GLY A 1 390 ? 1.745 -14.220 -8.041 1.00 80.25 390 GLY A N 1
ATOM 3018 C CA . GLY A 1 390 ? 2.000 -15.369 -7.165 1.00 80.25 390 GLY A CA 1
ATOM 3019 C C . GLY A 1 390 ? 0.745 -15.993 -6.547 1.00 80.25 390 GLY A C 1
ATOM 3020 O O . GLY A 1 390 ? 0.826 -16.608 -5.489 1.00 80.25 390 GLY A O 1
ATOM 3021 N N . CYS A 1 391 ? -0.412 -15.831 -7.188 1.00 81.69 391 CYS A N 1
ATOM 3022 C CA . CYS A 1 391 ? -1.708 -16.338 -6.728 1.00 81.69 391 CYS A CA 1
ATOM 3023 C C . CYS A 1 391 ? -2.110 -15.924 -5.287 1.00 81.69 391 CYS A C 1
ATOM 3025 O O . CYS A 1 391 ? -2.581 -16.765 -4.514 1.00 81.69 391 CYS A O 1
ATOM 3027 N N . PRO A 1 392 ? -1.945 -14.649 -4.886 1.00 67.75 392 PRO A N 1
ATOM 3028 C CA . PRO A 1 392 ? -2.271 -14.189 -3.537 1.00 67.75 392 PRO A CA 1
ATOM 3029 C C . PRO A 1 392 ? -3.767 -14.316 -3.233 1.00 67.75 392 PRO A C 1
ATOM 3031 O O . PRO A 1 392 ? -4.617 -13.975 -4.054 1.00 67.75 392 PRO A O 1
ATOM 3034 N N . LYS A 1 393 ? -4.103 -14.761 -2.025 1.00 77.88 393 LYS A N 1
ATOM 3035 C CA . LYS A 1 393 ? -5.486 -14.734 -1.543 1.00 77.88 393 LYS A CA 1
ATOM 3036 C C . LYS A 1 393 ? -5.878 -13.312 -1.141 1.00 77.88 393 LYS A C 1
ATOM 3038 O O . LYS A 1 393 ? -5.052 -12.552 -0.638 1.00 77.88 393 LYS A O 1
ATOM 3043 N N . ALA A 1 394 ? -7.140 -12.979 -1.353 1.00 70.50 394 ALA A N 1
ATOM 3044 C CA . ALA A 1 394 ? -7.775 -11.768 -0.855 1.00 70.50 394 ALA A CA 1
ATOM 3045 C C . ALA A 1 394 ? -9.193 -12.115 -0.392 1.00 70.50 394 ALA A C 1
ATOM 3047 O O . ALA A 1 394 ? -9.693 -13.177 -0.754 1.00 70.50 394 ALA A O 1
ATOM 3048 N N . ASP A 1 395 ? -9.806 -11.229 0.390 1.00 77.06 395 ASP A N 1
ATOM 3049 C CA . ASP A 1 395 ? -11.223 -11.304 0.750 1.00 77.06 395 ASP A CA 1
ATOM 3050 C C . ASP A 1 395 ? -11.913 -10.015 0.279 1.00 77.06 395 ASP A C 1
ATOM 3052 O O . ASP A 1 395 ? -11.737 -8.944 0.862 1.00 77.06 395 ASP A O 1
ATOM 3056 N N . ALA A 1 396 ? -12.567 -10.084 -0.880 1.00 75.31 396 ALA A N 1
ATOM 3057 C CA . ALA A 1 396 ? -13.159 -8.940 -1.581 1.00 75.31 396 ALA A CA 1
ATOM 3058 C C . ALA A 1 396 ? -14.293 -9.370 -2.532 1.00 75.31 396 ALA A C 1
ATOM 3060 O O . ALA A 1 396 ? -14.393 -8.906 -3.679 1.00 75.31 396 ALA A O 1
ATOM 3061 N N . ARG A 1 397 ? -15.160 -10.279 -2.069 1.00 85.88 397 ARG A N 1
ATOM 3062 C CA . ARG A 1 397 ? -16.330 -10.745 -2.830 1.00 85.88 397 ARG A CA 1
ATOM 3063 C C . ARG A 1 397 ? -17.435 -9.698 -2.853 1.00 85.88 397 ARG A C 1
ATOM 3065 O O . ARG A 1 397 ? -18.191 -9.561 -1.899 1.00 85.88 397 ARG A O 1
ATOM 3072 N N . ASP A 1 398 ? -17.552 -8.974 -3.960 1.00 83.19 398 ASP A N 1
ATOM 3073 C CA . ASP A 1 398 ? -18.607 -7.966 -4.123 1.00 83.19 398 ASP A CA 1
ATOM 3074 C C . ASP A 1 398 ? -19.031 -7.768 -5.591 1.00 83.19 398 ASP A C 1
ATOM 3076 O O . ASP A 1 398 ? -19.683 -6.786 -5.931 1.00 83.19 398 ASP A O 1
ATOM 3080 N N . PHE A 1 399 ? -18.629 -8.645 -6.520 1.00 86.44 399 PHE A N 1
ATOM 3081 C CA . PHE A 1 399 ? -19.196 -8.655 -7.872 1.00 86.44 399 PHE A CA 1
ATOM 3082 C C . PHE A 1 399 ? -20.380 -9.614 -7.918 1.00 86.44 399 PHE A C 1
ATOM 3084 O O . PHE A 1 399 ? -20.237 -10.797 -7.624 1.00 86.44 399 PHE A O 1
ATOM 3091 N N . ILE A 1 400 ? -21.556 -9.105 -8.278 1.00 89.94 400 ILE A N 1
ATOM 3092 C CA . ILE A 1 400 ? -22.807 -9.876 -8.183 1.00 89.94 400 ILE A CA 1
ATOM 3093 C C . ILE A 1 400 ? -23.007 -10.856 -9.344 1.00 89.94 400 ILE A C 1
ATOM 3095 O O . ILE A 1 400 ? -23.873 -11.722 -9.277 1.00 89.94 400 ILE A O 1
ATOM 3099 N N . ASP A 1 401 ? -22.233 -10.703 -10.415 1.00 90.88 401 ASP A N 1
ATOM 3100 C CA . ASP A 1 401 ? -22.257 -11.531 -11.622 1.00 90.88 401 ASP A CA 1
ATOM 3101 C C . ASP A 1 401 ? -21.080 -12.520 -11.691 1.00 90.88 401 ASP A C 1
ATOM 3103 O O . ASP A 1 401 ? -20.828 -13.111 -12.740 1.00 90.88 401 ASP A O 1
ATOM 3107 N N . VAL A 1 402 ? -20.343 -12.685 -10.588 1.00 91.94 402 VAL A N 1
ATOM 3108 C CA . VAL A 1 402 ? -19.201 -13.597 -10.488 1.00 91.94 402 VAL A CA 1
ATOM 3109 C C . VAL A 1 402 ? -19.595 -14.814 -9.664 1.00 91.94 402 VAL A C 1
ATOM 3111 O O . VAL A 1 402 ? -19.931 -14.699 -8.487 1.00 91.94 402 VAL A O 1
ATOM 3114 N N . ASP A 1 403 ? -19.508 -15.989 -10.282 1.00 89.00 403 ASP A N 1
ATOM 3115 C CA . ASP A 1 403 ? -19.445 -17.250 -9.548 1.00 89.00 403 ASP A CA 1
ATOM 3116 C C . ASP A 1 403 ? -18.024 -17.420 -8.991 1.00 89.00 403 ASP A C 1
ATOM 3118 O O . ASP A 1 403 ? -17.068 -17.608 -9.743 1.00 89.00 403 ASP A O 1
ATOM 3122 N N . TYR A 1 404 ? -17.866 -17.269 -7.677 1.00 87.69 404 TYR A N 1
ATOM 3123 C CA . TYR A 1 404 ? -16.556 -17.304 -7.022 1.00 87.69 404 TYR A CA 1
ATOM 3124 C C . TYR A 1 404 ? -15.995 -18.722 -6.844 1.00 87.69 404 TYR A C 1
ATOM 3126 O O . TYR A 1 404 ? -14.830 -18.850 -6.470 1.00 87.69 404 TYR A O 1
ATOM 3134 N N . ASP A 1 405 ? -16.782 -19.762 -7.127 1.00 85.25 405 ASP A N 1
ATOM 3135 C CA . ASP A 1 405 ? -16.318 -21.153 -7.086 1.00 85.25 405 ASP A CA 1
ATOM 3136 C C . ASP A 1 405 ? -15.678 -21.591 -8.424 1.00 85.25 405 ASP A C 1
ATOM 3138 O O . ASP A 1 405 ? -15.054 -22.651 -8.509 1.00 85.25 405 ASP A O 1
ATOM 3142 N N . GLU A 1 406 ? -15.784 -20.759 -9.466 1.00 88.25 406 GLU A N 1
ATOM 3143 C CA . GLU A 1 406 ? -15.148 -20.969 -10.768 1.00 88.25 406 GLU A CA 1
ATOM 3144 C C . GLU A 1 406 ? -13.645 -20.645 -10.761 1.00 88.25 406 GLU A C 1
ATOM 3146 O O . GLU A 1 406 ? -13.121 -19.942 -9.894 1.00 88.25 406 GLU A O 1
ATOM 3151 N N . PHE A 1 407 ? -12.928 -21.101 -11.796 1.00 83.69 407 PHE A N 1
ATOM 3152 C CA . PHE A 1 407 ? -11.459 -20.998 -11.897 1.00 83.69 407 PHE A CA 1
ATOM 3153 C C . PHE A 1 407 ? -10.892 -19.566 -11.802 1.00 83.69 407 PHE A C 1
ATOM 3155 O O . PHE A 1 407 ? -9.687 -19.388 -11.608 1.00 83.69 407 PHE A O 1
ATOM 3162 N N . TYR A 1 408 ? -11.731 -18.546 -11.996 1.00 88.62 408 TYR A N 1
ATOM 3163 C CA . TYR A 1 408 ? -11.372 -17.132 -11.915 1.00 88.62 408 TYR A CA 1
ATOM 3164 C C . TYR A 1 408 ? -11.754 -16.465 -10.586 1.00 88.62 408 TYR A C 1
ATOM 3166 O O . TYR A 1 408 ? -11.377 -15.312 -10.387 1.00 88.62 408 TYR A O 1
ATOM 3174 N N . GLY A 1 409 ? -12.500 -17.134 -9.698 1.00 88.69 409 GLY A N 1
ATOM 3175 C CA . GLY A 1 409 ? -13.117 -16.520 -8.518 1.00 88.69 409 GLY A CA 1
ATOM 3176 C C . GLY A 1 409 ? -12.103 -15.848 -7.597 1.00 88.69 409 GLY A C 1
ATOM 3177 O O . GLY A 1 409 ? -12.155 -14.633 -7.401 1.00 88.69 409 GLY A O 1
ATOM 3178 N N . ASP A 1 410 ? -11.113 -16.618 -7.138 1.00 84.88 410 ASP A N 1
ATOM 3179 C CA . ASP A 1 410 ? -9.999 -16.123 -6.314 1.00 84.88 410 ASP A CA 1
ATOM 3180 C C . ASP A 1 410 ? -9.220 -14.985 -6.999 1.00 84.88 410 ASP A C 1
ATOM 3182 O O . ASP A 1 410 ? -8.799 -14.014 -6.368 1.00 84.88 410 ASP A O 1
ATOM 3186 N N . ALA A 1 411 ? -9.017 -15.097 -8.314 1.00 91.31 411 ALA A N 1
ATOM 3187 C CA . ALA A 1 411 ? -8.253 -14.118 -9.073 1.00 91.31 411 ALA A CA 1
ATOM 3188 C C . ALA A 1 411 ? -9.001 -12.782 -9.183 1.00 91.31 411 ALA A C 1
ATOM 3190 O O . ALA A 1 411 ? -8.390 -11.720 -9.076 1.00 91.31 411 ALA A O 1
ATOM 3191 N N . ILE A 1 412 ? -10.319 -12.819 -9.392 1.00 94.69 412 ILE A N 1
ATOM 3192 C CA . ILE A 1 412 ? -11.179 -11.630 -9.454 1.00 94.69 412 ILE A CA 1
ATOM 3193 C C . ILE A 1 412 ? -11.262 -10.954 -8.094 1.00 94.69 412 ILE A C 1
ATOM 3195 O O . ILE A 1 412 ? -11.167 -9.729 -8.014 1.00 94.69 412 ILE A O 1
ATOM 3199 N N . GLU A 1 413 ? -11.414 -11.750 -7.043 1.00 89.88 413 GLU A N 1
ATOM 3200 C CA . GLU A 1 413 ? -11.382 -11.291 -5.663 1.00 89.88 413 GLU A CA 1
ATOM 3201 C C . GLU A 1 413 ? -10.085 -10.528 -5.367 1.00 89.88 413 GLU A C 1
ATOM 3203 O O . GLU A 1 413 ? -10.118 -9.350 -4.999 1.00 89.88 413 GLU A O 1
ATOM 3208 N N . TRP A 1 414 ? -8.934 -11.130 -5.670 1.00 94.06 414 TRP A N 1
ATOM 3209 C CA . TRP A 1 414 ? -7.648 -10.451 -5.555 1.00 94.06 414 TRP A CA 1
ATOM 3210 C C . TRP A 1 414 ? -7.558 -9.191 -6.417 1.00 94.06 414 TRP A C 1
ATOM 3212 O O . TRP A 1 414 ? -7.190 -8.126 -5.921 1.00 94.06 414 TRP A O 1
ATOM 3222 N N . ALA A 1 415 ? -7.900 -9.279 -7.702 1.00 92.88 415 ALA A N 1
ATOM 3223 C CA . ALA A 1 415 ? -7.744 -8.160 -8.624 1.00 92.88 415 ALA A CA 1
ATOM 3224 C C . ALA A 1 415 ? -8.610 -6.964 -8.225 1.00 92.88 415 ALA A C 1
ATOM 3226 O O . ALA A 1 415 ? -8.225 -5.818 -8.474 1.00 92.88 415 ALA A O 1
ATOM 3227 N N . ARG A 1 416 ? -9.764 -7.217 -7.600 1.00 87.38 416 ARG A N 1
ATOM 3228 C CA . ARG A 1 416 ? -10.597 -6.179 -7.003 1.00 87.38 416 ARG A CA 1
ATOM 3229 C C . ARG A 1 416 ? -9.927 -5.577 -5.775 1.00 87.38 416 ARG A C 1
ATOM 3231 O O . ARG A 1 416 ? -9.801 -4.358 -5.711 1.00 87.38 416 ARG A O 1
ATOM 3238 N N . TYR A 1 417 ? -9.465 -6.419 -4.850 1.00 85.62 417 TYR A N 1
ATOM 3239 C CA . TYR A 1 417 ? -8.790 -6.000 -3.619 1.00 85.62 417 TYR A CA 1
ATOM 3240 C C . TYR A 1 417 ? -7.601 -5.071 -3.899 1.00 85.62 417 TYR A C 1
ATOM 3242 O O . TYR A 1 417 ? -7.487 -3.998 -3.311 1.00 85.62 417 TYR A O 1
ATOM 3250 N N . VAL A 1 418 ? -6.746 -5.431 -4.862 1.00 79.69 418 VAL A N 1
ATOM 3251 C CA . VAL A 1 418 ? -5.581 -4.609 -5.228 1.00 79.69 418 VAL A CA 1
ATOM 3252 C C . VAL A 1 418 ? -5.907 -3.468 -6.199 1.00 79.69 418 VAL A C 1
ATOM 3254 O O . VAL A 1 418 ? -5.025 -2.689 -6.554 1.00 79.69 418 VAL A O 1
ATOM 3257 N N . GLY A 1 419 ? -7.155 -3.345 -6.655 1.00 85.88 419 GLY A N 1
ATOM 3258 C CA . GLY A 1 419 ? -7.582 -2.290 -7.576 1.00 85.88 419 GLY A CA 1
ATOM 3259 C C . GLY A 1 419 ? -7.055 -2.439 -9.008 1.00 85.88 419 GLY A C 1
ATOM 3260 O O . GLY A 1 419 ? -7.000 -1.453 -9.745 1.00 85.88 419 GLY A O 1
ATOM 3261 N N . VAL A 1 420 ? -6.676 -3.652 -9.422 1.00 91.12 420 VAL A N 1
ATOM 3262 C CA . VAL A 1 420 ? -6.404 -3.981 -10.834 1.00 91.12 420 VAL A CA 1
ATOM 3263 C C . VAL A 1 420 ? -7.690 -3.856 -11.654 1.00 91.12 420 VAL A C 1
ATOM 3265 O O . VAL A 1 420 ? -7.661 -3.374 -12.791 1.00 91.12 420 VAL A O 1
ATOM 3268 N N . VAL A 1 421 ? -8.829 -4.223 -11.056 1.00 91.06 421 VAL A N 1
ATOM 3269 C CA . VAL A 1 421 ? -10.163 -4.096 -11.653 1.00 91.06 421 VAL A CA 1
ATOM 3270 C C . VAL A 1 421 ? -11.105 -3.336 -10.723 1.00 91.06 421 VAL A C 1
ATOM 3272 O O . VAL A 1 421 ? -11.049 -3.489 -9.508 1.00 91.06 421 VAL A O 1
ATOM 3275 N N . SER A 1 422 ? -11.985 -2.517 -11.300 1.00 78.19 422 SER A N 1
ATOM 3276 C CA . SER A 1 422 ? -12.967 -1.723 -10.540 1.00 78.19 422 SER A CA 1
ATOM 3277 C C . SER A 1 422 ? -14.417 -2.137 -10.789 1.00 78.19 422 SER A C 1
ATOM 3279 O O . SER A 1 422 ? -15.277 -1.730 -10.028 1.00 78.19 422 SER A O 1
ATOM 3281 N N . GLY A 1 423 ? -14.688 -2.941 -11.823 1.00 80.56 423 GLY A N 1
ATOM 3282 C CA . GLY A 1 423 ? -16.047 -3.290 -12.249 1.00 80.56 423 GLY A CA 1
ATOM 3283 C C . GLY A 1 423 ? -16.712 -2.261 -13.164 1.00 80.56 423 GLY A C 1
ATOM 3284 O O . GLY A 1 423 ? -16.200 -1.166 -13.392 1.00 80.56 423 GLY A O 1
ATOM 3285 N N . PHE A 1 424 ? -17.861 -2.640 -13.707 1.00 76.69 424 PHE A N 1
ATOM 3286 C CA . PHE A 1 424 ? -18.771 -1.809 -14.478 1.00 76.69 424 PHE A CA 1
ATOM 3287 C C . PHE A 1 424 ? -19.903 -1.300 -13.590 1.00 76.69 424 PHE A C 1
ATOM 3289 O O . PHE A 1 424 ? -20.345 -1.983 -12.664 1.00 76.69 424 PHE A O 1
ATOM 3296 N N . SER A 1 425 ? -20.391 -0.107 -13.921 1.00 74.62 425 SER A N 1
ATOM 3297 C CA . SER A 1 425 ? -21.568 0.482 -13.290 1.00 74.62 425 SER A CA 1
ATOM 3298 C C . SER A 1 425 ? -22.810 -0.325 -13.647 1.00 74.62 425 SER A C 1
ATOM 3300 O O . SER A 1 425 ? -23.110 -0.508 -14.826 1.00 74.62 425 SER A O 1
ATOM 3302 N N . ASN A 1 426 ? -23.556 -0.758 -12.638 1.00 73.88 426 ASN A N 1
ATOM 3303 C CA . ASN A 1 426 ? -24.890 -1.318 -12.811 1.00 73.88 426 ASN A CA 1
ATOM 3304 C C . ASN A 1 426 ? -25.945 -0.195 -12.952 1.00 73.88 426 ASN A C 1
ATOM 3306 O O . ASN A 1 426 ? -25.616 0.997 -12.936 1.00 73.88 426 ASN A O 1
ATOM 3310 N N . GLU A 1 427 ? -27.225 -0.569 -13.054 1.00 70.88 427 GLU A N 1
ATOM 3311 C CA . GLU A 1 427 ? -28.348 0.379 -13.157 1.00 70.88 427 GLU A CA 1
ATOM 3312 C C . GLU A 1 427 ? -28.473 1.322 -11.944 1.00 70.88 427 GLU A C 1
ATOM 3314 O O . GLU A 1 427 ? -29.002 2.425 -12.080 1.00 70.88 427 GLU A O 1
ATOM 3319 N N . SER A 1 428 ? -27.959 0.928 -10.772 1.00 67.19 428 SER A N 1
ATOM 3320 C CA . SER A 1 428 ? -27.944 1.749 -9.554 1.00 67.19 428 SER A CA 1
ATOM 3321 C C . SER A 1 428 ? -26.706 2.642 -9.417 1.00 67.19 428 SER A C 1
ATOM 3323 O O . SER A 1 428 ? -26.586 3.353 -8.422 1.00 67.19 428 SER A O 1
ATOM 3325 N N . GLY A 1 429 ? -25.783 2.625 -10.385 1.00 69.88 429 GLY A N 1
ATOM 3326 C CA . GLY A 1 429 ? -24.537 3.396 -10.326 1.00 69.88 429 GLY A CA 1
ATOM 3327 C C . GLY A 1 429 ? -23.411 2.731 -9.523 1.00 69.88 429 GLY A C 1
ATOM 3328 O O . GLY A 1 429 ? -22.352 3.331 -9.350 1.00 69.88 429 GLY A O 1
ATOM 3329 N N . SER A 1 430 ? -23.617 1.510 -9.021 1.00 74.19 430 SER A N 1
ATOM 3330 C CA . SER A 1 430 ? -22.620 0.757 -8.251 1.00 74.19 430 SER A CA 1
ATOM 3331 C C . SER A 1 430 ? -21.693 -0.011 -9.191 1.00 74.19 430 SER A C 1
ATOM 3333 O O . SER A 1 430 ? -22.158 -0.652 -10.131 1.00 74.19 430 SER A O 1
ATOM 3335 N N . LEU A 1 431 ? -20.383 0.014 -8.932 1.00 77.69 431 LEU A N 1
ATOM 3336 C CA . LEU A 1 431 ? -19.378 -0.688 -9.741 1.00 77.69 431 LEU A CA 1
ATOM 3337 C C . LEU A 1 431 ? -19.242 -2.173 -9.347 1.00 77.69 431 LEU A C 1
ATOM 3339 O O . LEU A 1 431 ? -18.156 -2.640 -9.020 1.00 77.69 431 LEU A O 1
ATOM 3343 N N . ASN A 1 432 ? -20.349 -2.917 -9.324 1.00 84.00 432 ASN A N 1
ATOM 3344 C CA . ASN A 1 432 ? -20.385 -4.295 -8.823 1.00 84.00 432 ASN A CA 1
ATOM 3345 C C . ASN A 1 432 ? -20.698 -5.357 -9.894 1.00 84.00 432 ASN A C 1
ATOM 3347 O O . ASN A 1 432 ? -21.096 -6.467 -9.550 1.00 84.00 432 ASN A O 1
ATOM 3351 N N . ILE A 1 433 ? -20.443 -5.053 -11.171 1.00 89.81 433 ILE A N 1
ATOM 3352 C CA . ILE A 1 433 ? -20.491 -6.013 -12.290 1.00 89.81 433 ILE A CA 1
ATOM 3353 C C . ILE A 1 433 ? -19.082 -6.221 -12.855 1.00 89.81 433 ILE A C 1
ATOM 3355 O O . ILE A 1 433 ? -18.411 -5.246 -13.181 1.00 89.81 433 ILE A O 1
ATOM 3359 N N . PHE A 1 434 ? -18.613 -7.456 -13.017 1.00 92.31 434 PHE A N 1
ATOM 3360 C CA . PHE A 1 434 ? -17.280 -7.737 -13.558 1.00 92.31 434 PHE A CA 1
ATOM 3361 C C . PHE A 1 434 ? -17.283 -8.251 -15.001 1.00 92.31 434 PHE A C 1
ATOM 3363 O O . PHE A 1 434 ? -16.422 -7.835 -15.782 1.00 92.31 434 PHE A O 1
ATOM 3370 N N . GLY A 1 435 ? -18.209 -9.139 -15.351 1.00 91.75 435 GLY A N 1
ATOM 3371 C CA . GLY A 1 435 ? -18.317 -9.822 -16.637 1.00 91.75 435 GLY A CA 1
ATOM 3372 C C . GLY A 1 435 ? -17.189 -10.827 -16.892 1.00 91.75 435 GLY A C 1
ATOM 3373 O O . GLY A 1 435 ? -16.408 -10.604 -17.821 1.00 91.75 435 GLY A O 1
ATOM 3374 N N . PRO A 1 436 ? -17.053 -11.917 -16.108 1.00 89.88 436 PRO A N 1
ATOM 3375 C CA . PRO A 1 436 ? -15.915 -12.838 -16.218 1.00 89.88 436 PRO A CA 1
ATOM 3376 C C . PRO A 1 436 ? -15.805 -13.538 -17.582 1.00 89.88 436 PRO A C 1
ATOM 3378 O O . PRO A 1 436 ? -14.692 -13.701 -18.092 1.00 89.88 436 PRO A O 1
ATOM 3381 N N . ASP A 1 437 ? -16.937 -13.856 -18.214 1.00 89.62 437 ASP A N 1
ATOM 3382 C CA . ASP A 1 437 ? -17.000 -14.506 -19.532 1.00 89.62 437 ASP A CA 1
ATOM 3383 C C . ASP A 1 437 ? -16.997 -13.525 -20.710 1.00 89.62 437 ASP A C 1
ATOM 3385 O O . ASP A 1 437 ? -16.904 -13.929 -21.872 1.00 89.62 437 ASP A O 1
ATOM 3389 N N . MET A 1 438 ? -17.075 -12.219 -20.440 1.00 89.56 438 MET A N 1
ATOM 3390 C CA . MET A 1 438 ? -17.021 -11.219 -21.499 1.00 89.56 438 MET A CA 1
ATOM 3391 C C . MET A 1 438 ? -15.618 -11.181 -22.100 1.00 89.56 438 MET A C 1
ATOM 3393 O O . MET A 1 438 ? -14.610 -11.088 -21.392 1.00 89.56 438 MET A O 1
ATOM 3397 N N . THR A 1 439 ? -15.546 -11.222 -23.428 1.00 92.00 439 THR A N 1
ATOM 3398 C CA . THR A 1 439 ? -14.289 -11.015 -24.150 1.00 92.00 439 THR A CA 1
ATOM 3399 C C . THR A 1 439 ? -13.791 -9.593 -23.942 1.00 92.00 439 THR A C 1
ATOM 3401 O O . THR A 1 439 ? -14.589 -8.658 -23.966 1.00 92.00 439 THR A O 1
ATOM 3404 N N . ILE A 1 440 ? -12.481 -9.424 -23.790 1.00 95.44 440 ILE A N 1
ATOM 3405 C CA . ILE A 1 440 ? -11.879 -8.116 -23.526 1.00 95.44 440 ILE A CA 1
ATOM 3406 C C . ILE A 1 440 ? -11.394 -7.445 -24.818 1.00 95.44 440 ILE A C 1
ATOM 3408 O O . ILE A 1 440 ? -10.840 -8.092 -25.713 1.00 95.44 440 ILE A O 1
ATOM 3412 N N . THR A 1 441 ? -11.569 -6.132 -24.915 1.00 96.44 441 THR A N 1
ATOM 3413 C CA . THR A 1 441 ? -10.948 -5.323 -25.971 1.00 96.44 441 THR A CA 1
ATOM 3414 C C . THR A 1 441 ? -9.481 -5.030 -25.656 1.00 96.44 441 THR A C 1
ATOM 3416 O O . THR A 1 441 ? -9.026 -5.107 -24.512 1.00 96.44 441 THR A O 1
ATOM 3419 N N . ARG A 1 442 ? -8.706 -4.649 -26.672 1.00 97.12 442 ARG A N 1
ATOM 3420 C CA . ARG A 1 442 ? -7.281 -4.316 -26.507 1.00 97.12 442 ARG A CA 1
ATOM 3421 C C . ARG A 1 442 ? -7.056 -3.130 -25.564 1.00 97.12 442 ARG A C 1
ATOM 3423 O O . ARG A 1 442 ? -6.088 -3.146 -24.807 1.00 97.12 442 ARG A O 1
ATOM 3430 N N . GLN A 1 443 ? -7.944 -2.135 -25.571 1.00 96.44 443 GLN A N 1
ATOM 3431 C CA . GLN A 1 443 ? -7.842 -0.980 -24.674 1.00 96.44 443 GLN A CA 1
ATOM 3432 C C . GLN A 1 443 ? -8.231 -1.298 -23.224 1.00 96.44 443 GLN A C 1
ATOM 3434 O O . GLN A 1 443 ? -7.595 -0.796 -22.302 1.00 96.44 443 GLN A O 1
ATOM 3439 N N . GLU A 1 444 ? -9.205 -2.182 -22.998 1.00 95.62 444 GLU A N 1
ATOM 3440 C CA . GLU A 1 444 ? -9.520 -2.670 -21.648 1.00 95.62 444 GLU A CA 1
ATOM 3441 C C . GLU A 1 444 ? -8.377 -3.517 -21.082 1.00 95.62 444 GLU A C 1
ATOM 3443 O O . GLU A 1 444 ? -8.013 -3.361 -19.917 1.00 95.62 444 GLU A O 1
ATOM 3448 N N . LEU A 1 445 ? -7.763 -4.367 -21.915 1.00 98.12 445 LEU A N 1
ATOM 3449 C CA . LEU A 1 445 ? -6.576 -5.126 -21.529 1.00 98.12 445 LEU A CA 1
ATOM 3450 C C . LEU A 1 445 ? -5.418 -4.186 -21.166 1.00 98.12 445 LEU A C 1
ATOM 3452 O O . LEU A 1 445 ? -4.776 -4.384 -20.139 1.00 98.12 445 LEU A O 1
ATOM 3456 N N . ALA A 1 446 ? -5.180 -3.133 -21.954 1.00 98.00 446 ALA A N 1
ATOM 3457 C CA . ALA A 1 446 ? -4.172 -2.123 -21.631 1.00 98.00 446 ALA A CA 1
ATOM 3458 C C . ALA A 1 446 ? -4.444 -1.445 -20.279 1.00 98.00 446 ALA A C 1
ATOM 3460 O O . ALA A 1 446 ? -3.510 -1.248 -19.506 1.00 98.00 446 ALA A O 1
ATOM 3461 N N . VAL A 1 447 ? -5.709 -1.134 -19.966 1.00 97.88 447 VAL A N 1
ATOM 3462 C CA . VAL A 1 447 ? -6.094 -0.577 -18.659 1.00 97.88 447 VAL A CA 1
ATOM 3463 C C . VAL A 1 447 ? -5.810 -1.560 -17.527 1.00 97.88 447 VAL A C 1
ATOM 3465 O O . VAL A 1 447 ? -5.205 -1.157 -16.539 1.00 97.88 447 VAL A O 1
ATOM 3468 N N . MET A 1 448 ? -6.159 -2.844 -17.666 1.00 97.88 448 MET A N 1
ATOM 3469 C CA . MET A 1 448 ? -5.847 -3.846 -16.636 1.00 97.88 448 MET A CA 1
ATOM 3470 C C . MET A 1 448 ? -4.335 -4.006 -16.424 1.00 97.88 448 MET A C 1
ATOM 3472 O O . MET A 1 448 ? -3.885 -4.081 -15.284 1.00 97.88 448 MET A O 1
ATOM 3476 N N . LEU A 1 449 ? -3.539 -3.998 -17.498 1.00 98.31 449 LEU A N 1
ATOM 3477 C CA . LEU A 1 449 ? -2.076 -4.082 -17.420 1.00 98.31 449 LEU A CA 1
ATOM 3478 C C . LEU A 1 449 ? -1.451 -2.825 -16.802 1.00 98.31 449 LEU A C 1
ATOM 3480 O O . LEU A 1 449 ? -0.535 -2.937 -15.991 1.00 98.31 449 LEU A O 1
ATOM 3484 N N . MET A 1 450 ? -1.955 -1.636 -17.145 1.00 98.00 450 MET A N 1
ATOM 3485 C CA . MET A 1 450 ? -1.524 -0.377 -16.530 1.00 98.00 450 MET A CA 1
ATOM 3486 C C . MET A 1 450 ? -1.889 -0.342 -15.046 1.00 98.00 450 MET A C 1
ATOM 3488 O O . MET A 1 450 ? -1.059 0.021 -14.218 1.00 98.00 450 MET A O 1
ATOM 3492 N N . ASN A 1 451 ? -3.103 -0.763 -14.687 1.00 95.00 451 ASN A N 1
ATOM 3493 C CA . ASN A 1 451 ? -3.514 -0.855 -13.293 1.00 95.00 451 ASN A CA 1
ATOM 3494 C C . ASN A 1 451 ? -2.664 -1.879 -12.544 1.00 95.00 451 ASN A C 1
ATOM 3496 O O . ASN A 1 451 ? -2.235 -1.590 -11.437 1.00 95.00 451 ASN A O 1
ATOM 3500 N N . TYR A 1 452 ? -2.347 -3.030 -13.139 1.00 97.06 452 TYR A N 1
ATOM 3501 C CA . TYR A 1 452 ? -1.398 -3.973 -12.549 1.00 97.06 452 TYR A CA 1
ATOM 3502 C C . TYR A 1 452 ? -0.042 -3.310 -12.306 1.00 97.06 452 TYR A C 1
ATOM 3504 O O . TYR A 1 452 ? 0.460 -3.330 -11.185 1.00 97.06 452 TYR A O 1
ATOM 3512 N N . ALA A 1 453 ? 0.530 -2.659 -13.318 1.00 90.94 453 ALA A N 1
ATOM 3513 C CA . ALA A 1 453 ? 1.810 -1.974 -13.190 1.00 90.94 453 ALA A CA 1
ATOM 3514 C C . ALA A 1 453 ? 1.791 -0.886 -12.108 1.00 90.94 453 ALA A C 1
ATOM 3516 O O . ALA A 1 453 ? 2.726 -0.793 -11.324 1.00 90.94 453 ALA A O 1
ATOM 3517 N N . SER A 1 454 ? 0.715 -0.104 -12.021 1.00 88.19 454 SER A N 1
ATOM 3518 C CA . SER A 1 454 ? 0.573 0.980 -11.047 1.00 88.19 454 SER A CA 1
ATOM 3519 C C . SER A 1 454 ? 0.261 0.481 -9.632 1.00 88.19 454 SER A C 1
ATOM 3521 O O . SER A 1 454 ? 0.812 0.983 -8.655 1.00 88.19 454 SER A O 1
ATOM 3523 N N . LYS A 1 455 ? -0.634 -0.499 -9.489 1.00 83.06 455 LYS A N 1
ATOM 3524 C CA . LYS A 1 455 ? -1.174 -0.939 -8.193 1.00 83.06 455 LYS A CA 1
ATOM 3525 C C . LYS A 1 455 ? -0.390 -2.082 -7.573 1.00 83.06 455 LYS A C 1
ATOM 3527 O O . LYS A 1 455 ? -0.199 -2.097 -6.362 1.00 83.06 455 LYS A O 1
ATOM 3532 N N . VAL A 1 456 ? 0.066 -3.017 -8.398 1.00 85.12 456 VAL A N 1
ATOM 3533 C CA . VAL A 1 456 ? 0.843 -4.183 -7.966 1.00 85.12 456 VAL A CA 1
ATOM 3534 C C . VAL A 1 456 ? 2.327 -3.891 -8.145 1.00 85.12 456 VAL A C 1
ATOM 3536 O O . VAL A 1 456 ? 3.081 -3.971 -7.184 1.00 85.12 456 VAL A O 1
ATOM 3539 N N . GLY A 1 457 ? 2.727 -3.453 -9.342 1.00 74.25 457 GLY A N 1
ATOM 3540 C CA . GLY A 1 457 ? 4.115 -3.098 -9.654 1.00 74.25 457 GLY A CA 1
ATOM 3541 C C . GLY A 1 457 ? 4.589 -1.765 -9.067 1.00 74.25 457 GLY A C 1
ATOM 3542 O O . GLY A 1 457 ? 5.783 -1.487 -9.096 1.00 74.25 457 GLY A O 1
ATOM 3543 N N . ARG A 1 458 ? 3.670 -0.935 -8.546 1.00 82.12 458 ARG A N 1
ATOM 3544 C CA . ARG A 1 458 ? 3.950 0.400 -7.978 1.00 82.12 458 ARG A CA 1
ATOM 3545 C C . ARG A 1 458 ? 4.731 1.327 -8.919 1.00 82.12 458 ARG A C 1
ATOM 3547 O O . ARG A 1 458 ? 5.452 2.211 -8.469 1.00 82.12 458 ARG A O 1
ATOM 3554 N N . LEU A 1 459 ? 4.567 1.140 -10.226 1.00 78.44 459 LEU A N 1
ATOM 3555 C CA . LEU A 1 459 ? 5.244 1.922 -11.252 1.00 78.44 459 LEU A CA 1
ATOM 3556 C C . LEU A 1 459 ? 4.500 3.223 -11.551 1.00 78.44 459 LEU A C 1
ATOM 3558 O O . LEU A 1 459 ? 3.266 3.265 -11.555 1.00 78.44 459 LEU A O 1
ATOM 3562 N N . ASP A 1 460 ? 5.257 4.267 -11.894 1.00 86.00 460 ASP A N 1
ATOM 3563 C CA . ASP A 1 460 ? 4.679 5.416 -12.581 1.00 86.00 460 ASP A CA 1
ATOM 3564 C C . ASP A 1 460 ? 4.232 4.992 -13.985 1.00 86.00 460 ASP A C 1
ATOM 3566 O O . ASP A 1 460 ? 5.021 4.540 -14.826 1.00 86.00 460 ASP A O 1
ATOM 3570 N N . THR A 1 461 ? 2.934 5.138 -14.225 1.00 93.50 461 THR A N 1
ATOM 3571 C CA . THR A 1 461 ? 2.304 4.843 -15.506 1.00 93.50 461 THR A CA 1
ATOM 3572 C C . THR A 1 461 ? 1.941 6.102 -16.288 1.00 93.50 461 THR A C 1
ATOM 3574 O O . THR A 1 461 ? 1.060 6.068 -17.148 1.00 93.50 461 THR A O 1
ATOM 3577 N N . SER A 1 462 ? 2.598 7.229 -15.996 1.00 90.50 462 SER A N 1
ATOM 3578 C CA . SER A 1 462 ? 2.451 8.461 -16.762 1.00 90.50 462 SER A CA 1
ATOM 3579 C C . SER A 1 462 ? 2.905 8.284 -18.219 1.00 90.50 462 SER A C 1
ATOM 3581 O O . SER A 1 462 ? 3.834 7.540 -18.540 1.00 90.50 462 SER A O 1
ATOM 3583 N N . SER A 1 463 ? 2.205 8.960 -19.130 1.00 93.38 463 SER A N 1
ATOM 3584 C CA . SER A 1 463 ? 2.511 8.985 -20.560 1.00 93.38 463 SER A CA 1
ATOM 3585 C C . SER A 1 463 ? 2.180 10.359 -21.122 1.00 93.38 463 SER A C 1
ATOM 3587 O O . SER A 1 463 ? 1.158 10.956 -20.780 1.00 93.38 463 SER A O 1
ATOM 3589 N N . ASN A 1 464 ? 3.036 10.855 -22.014 1.00 91.50 464 ASN A N 1
ATOM 3590 C CA . ASN A 1 464 ? 2.774 12.088 -22.760 1.00 91.50 464 ASN A CA 1
ATOM 3591 C C . ASN A 1 464 ? 1.950 11.847 -24.039 1.00 91.50 464 ASN A C 1
ATOM 3593 O O . ASN A 1 464 ? 1.675 12.793 -24.775 1.00 91.50 464 ASN A O 1
ATOM 3597 N N . LEU A 1 465 ? 1.565 10.591 -24.302 1.00 94.94 465 LEU A N 1
ATOM 3598 C CA . LEU A 1 465 ? 0.731 10.141 -25.417 1.00 94.94 465 LEU A CA 1
ATOM 3599 C C . LEU A 1 465 ? 1.330 10.367 -26.818 1.00 94.94 465 LEU A C 1
ATOM 3601 O O . LEU A 1 465 ? 0.672 10.058 -27.812 1.00 94.94 465 LEU A O 1
ATOM 3605 N N . ALA A 1 466 ? 2.551 10.892 -26.953 1.00 95.12 466 ALA A N 1
ATOM 3606 C CA . ALA A 1 466 ? 3.088 11.339 -28.240 1.00 95.12 466 ALA A CA 1
ATOM 3607 C C . ALA A 1 466 ? 3.273 10.182 -29.238 1.00 95.12 466 ALA A C 1
ATOM 3609 O O . ALA A 1 466 ? 2.894 10.297 -30.408 1.00 95.12 466 ALA A O 1
ATOM 3610 N N . ALA A 1 467 ? 3.806 9.047 -28.773 1.00 93.12 467 ALA A N 1
ATOM 3611 C CA . ALA A 1 467 ? 4.001 7.870 -29.615 1.00 93.12 467 ALA A CA 1
ATOM 3612 C C . ALA A 1 467 ? 2.658 7.246 -30.016 1.00 93.12 467 ALA A C 1
ATOM 3614 O O . ALA A 1 467 ? 2.398 7.042 -31.203 1.00 93.12 467 ALA A O 1
ATOM 3615 N N . ALA A 1 468 ? 1.771 7.014 -29.044 1.00 93.94 468 ALA A N 1
ATOM 3616 C CA . ALA A 1 468 ? 0.468 6.404 -29.289 1.00 93.94 468 ALA A CA 1
ATOM 3617 C C . ALA A 1 468 ? -0.436 7.269 -30.178 1.00 93.94 468 ALA A C 1
ATOM 3619 O O . ALA A 1 468 ? -1.081 6.742 -31.082 1.00 93.94 468 ALA A O 1
ATOM 3620 N N . SER A 1 469 ? -0.431 8.593 -29.988 1.00 95.75 469 SER A N 1
ATOM 3621 C CA . SER A 1 469 ? -1.245 9.523 -30.783 1.00 95.75 469 SER A CA 1
ATOM 3622 C C . SER A 1 469 ? -0.848 9.614 -32.254 1.00 95.75 469 SER A C 1
ATOM 3624 O O . SER A 1 469 ? -1.666 10.003 -33.088 1.00 95.75 469 SER A O 1
ATOM 3626 N N . SER A 1 470 ? 0.372 9.189 -32.588 1.00 95.00 470 SER A N 1
ATOM 3627 C CA . SER A 1 470 ? 0.864 9.104 -33.965 1.00 95.00 470 SER A CA 1
ATOM 3628 C C . SER A 1 470 ? 0.529 7.767 -34.645 1.00 95.00 470 SER A C 1
ATOM 3630 O O . SER A 1 470 ? 0.750 7.619 -35.848 1.00 95.00 470 SER A O 1
ATOM 3632 N N . MET A 1 471 ? 0.012 6.776 -33.906 1.00 94.31 471 MET A N 1
ATOM 3633 C CA . MET A 1 471 ? -0.327 5.460 -34.451 1.00 94.31 471 MET A CA 1
ATOM 3634 C C . MET A 1 471 ? -1.726 5.431 -35.073 1.00 94.31 471 MET A C 1
ATOM 3636 O O . MET A 1 471 ? -2.679 6.049 -34.592 1.00 94.31 471 MET A O 1
ATOM 3640 N N . SER A 1 472 ? -1.877 4.626 -36.127 1.00 94.94 472 SER A N 1
ATOM 3641 C CA . SER A 1 472 ? -3.180 4.386 -36.750 1.00 94.94 472 SER A CA 1
ATOM 3642 C C . SER A 1 472 ? -4.146 3.733 -35.754 1.00 94.94 472 SER A C 1
ATOM 3644 O O . SER A 1 472 ? -3.812 2.733 -35.113 1.00 94.94 472 SER A O 1
ATOM 3646 N N . GLY A 1 473 ? -5.357 4.282 -35.646 1.00 92.44 473 GLY A N 1
ATOM 3647 C CA . GLY A 1 473 ? -6.394 3.822 -34.715 1.00 92.44 473 GLY A CA 1
ATOM 3648 C C . GLY A 1 473 ? -6.414 4.539 -33.360 1.00 92.44 473 GLY A C 1
ATOM 3649 O O . GLY A 1 473 ? -7.275 4.229 -32.544 1.00 92.44 473 GLY A O 1
ATOM 3650 N N . TRP A 1 474 ? -5.532 5.517 -33.107 1.00 95.38 474 TRP A N 1
ATOM 3651 C CA . TRP A 1 474 ? -5.565 6.307 -31.865 1.00 95.38 474 TRP A CA 1
ATOM 3652 C C . TRP A 1 474 ? -6.890 7.048 -31.644 1.00 95.38 474 TRP A C 1
ATOM 3654 O O . TRP A 1 474 ? -7.394 7.122 -30.530 1.00 95.38 474 TRP A O 1
ATOM 3664 N N . ASN A 1 475 ? -7.498 7.558 -32.715 1.00 94.88 475 ASN A N 1
ATOM 3665 C CA . ASN A 1 475 ? -8.774 8.272 -32.661 1.00 94.88 475 ASN A CA 1
ATOM 3666 C C . ASN A 1 475 ? -9.973 7.399 -32.236 1.00 94.88 475 ASN A C 1
ATOM 3668 O O . ASN A 1 475 ? -11.050 7.942 -32.016 1.00 94.88 475 ASN A O 1
ATOM 3672 N N . GLN A 1 476 ? -9.797 6.078 -32.148 1.00 95.50 476 GLN A N 1
ATOM 3673 C CA . GLN A 1 476 ? -10.794 5.127 -31.644 1.00 95.50 476 GLN A CA 1
ATOM 3674 C C . GLN A 1 476 ? -10.590 4.809 -30.153 1.00 95.50 476 GLN A C 1
ATOM 3676 O O . GLN A 1 476 ? -11.399 4.106 -29.562 1.00 95.50 476 GLN A O 1
ATOM 3681 N N . VAL A 1 477 ? -9.500 5.282 -29.535 1.00 96.94 477 VAL A N 1
ATOM 3682 C CA . VAL A 1 477 ? -9.233 5.037 -28.114 1.00 96.94 477 VAL A CA 1
ATOM 3683 C C . VAL A 1 477 ? -10.210 5.862 -27.283 1.00 96.94 477 VAL A C 1
ATOM 3685 O O . VAL A 1 477 ? -10.225 7.095 -27.369 1.00 96.94 477 VAL A O 1
ATOM 3688 N N . GLY A 1 478 ? -10.999 5.185 -26.449 1.00 93.06 478 GLY A N 1
ATOM 3689 C CA . GLY A 1 478 ? -11.889 5.850 -25.503 1.00 93.06 478 GLY A CA 1
ATOM 3690 C C . GLY A 1 478 ? -11.094 6.753 -24.561 1.00 93.06 478 GLY A C 1
ATOM 3691 O O . GLY A 1 478 ? -10.009 6.383 -24.118 1.00 93.06 478 GLY A O 1
ATOM 3692 N N . SER A 1 479 ? -11.622 7.931 -24.224 1.00 93.75 479 SER A N 1
ATOM 3693 C CA . SER A 1 479 ? -10.929 8.901 -23.355 1.00 93.75 479 SER A CA 1
ATOM 3694 C C . SER A 1 479 ? -10.456 8.290 -22.030 1.00 93.75 479 SER A C 1
ATOM 3696 O O . SER A 1 479 ? -9.359 8.589 -21.568 1.00 93.75 479 SER A O 1
ATOM 3698 N N . TRP A 1 480 ? -11.239 7.367 -21.470 1.00 89.25 480 TRP A N 1
ATOM 3699 C CA . TRP A 1 480 ? -10.932 6.616 -20.249 1.00 89.25 480 TRP A CA 1
ATOM 3700 C C . TRP A 1 480 ? -9.738 5.651 -20.386 1.00 89.25 480 TRP A C 1
ATOM 3702 O O . TRP A 1 480 ? -9.119 5.308 -19.384 1.00 89.25 480 TRP A O 1
ATOM 3712 N N . ALA A 1 481 ? -9.386 5.234 -21.606 1.00 95.31 481 ALA A N 1
ATOM 3713 C CA . ALA A 1 481 ? -8.284 4.315 -21.888 1.00 95.31 481 ALA A CA 1
ATOM 3714 C C . ALA A 1 481 ? -7.038 5.009 -22.461 1.00 95.31 481 ALA A C 1
ATOM 3716 O O . ALA A 1 481 ? -6.006 4.361 -22.633 1.00 95.31 481 ALA A O 1
ATOM 3717 N N . GLN A 1 482 ? -7.100 6.311 -22.768 1.00 96.56 482 GLN A N 1
ATOM 3718 C CA . GLN A 1 482 ? -6.003 7.023 -23.436 1.00 96.56 482 GLN A CA 1
ATOM 3719 C C . GLN A 1 482 ? -4.697 6.970 -22.644 1.00 96.56 482 GLN A C 1
ATOM 3721 O O . GLN A 1 482 ? -3.655 6.696 -23.233 1.00 96.56 482 GLN A O 1
ATOM 3726 N N . ALA A 1 483 ? -4.752 7.163 -21.324 1.00 95.56 483 ALA A N 1
ATOM 3727 C CA . ALA A 1 483 ? -3.569 7.065 -20.470 1.00 95.56 483 ALA A CA 1
ATOM 3728 C C . ALA A 1 483 ? -2.925 5.670 -20.557 1.00 95.56 483 ALA A C 1
ATOM 3730 O O . ALA A 1 483 ? -1.729 5.557 -20.817 1.00 95.56 483 ALA A O 1
ATOM 3731 N N . ALA A 1 484 ? -3.735 4.614 -20.444 1.00 97.62 484 ALA A N 1
ATOM 3732 C CA . ALA A 1 484 ? -3.262 3.234 -20.498 1.00 97.62 484 ALA A CA 1
ATOM 3733 C C . ALA A 1 484 ? -2.709 2.843 -21.866 1.00 97.62 484 ALA A C 1
ATOM 3735 O O . ALA A 1 484 ? -1.653 2.223 -21.951 1.00 97.62 484 ALA A O 1
ATOM 3736 N N . MET A 1 485 ? -3.386 3.236 -22.944 1.00 98.00 485 MET A N 1
ATOM 3737 C CA . MET A 1 485 ? -2.921 2.983 -24.306 1.00 98.00 485 MET A CA 1
ATOM 3738 C C . MET A 1 485 ? -1.641 3.760 -24.619 1.00 98.00 485 MET A C 1
ATOM 3740 O O . MET A 1 485 ? -0.737 3.207 -25.241 1.00 98.00 485 MET A O 1
ATOM 3744 N N . GLY A 1 486 ? -1.545 5.013 -24.166 1.00 97.81 486 GLY A N 1
ATOM 3745 C CA . GLY A 1 486 ? -0.336 5.828 -24.271 1.00 97.81 486 GLY A CA 1
ATOM 3746 C C . GLY A 1 486 ? 0.852 5.163 -23.593 1.00 97.81 486 GLY A C 1
ATOM 3747 O O . GLY A 1 486 ? 1.856 4.863 -24.237 1.00 97.81 486 GLY A O 1
ATOM 3748 N N . TRP A 1 487 ? 0.688 4.838 -22.313 1.00 98.19 487 TRP A N 1
ATOM 3749 C CA . TRP A 1 487 ? 1.718 4.186 -21.515 1.00 98.19 487 TRP A CA 1
ATOM 3750 C C . TRP A 1 487 ? 2.118 2.814 -22.072 1.00 98.19 487 TRP A C 1
ATOM 3752 O O . TRP A 1 487 ? 3.306 2.515 -22.192 1.00 98.19 487 TRP A O 1
ATOM 3762 N N . ALA A 1 488 ? 1.151 1.989 -22.485 1.00 98.19 488 ALA A N 1
ATOM 3763 C CA . ALA A 1 488 ? 1.433 0.668 -23.038 1.00 98.19 488 ALA A CA 1
ATOM 3764 C C . ALA A 1 488 ? 2.228 0.739 -24.354 1.00 98.19 488 ALA A C 1
ATOM 3766 O O . ALA A 1 488 ? 3.043 -0.145 -24.625 1.00 98.19 488 ALA A O 1
ATOM 3767 N N . VAL A 1 489 ? 2.027 1.782 -25.167 1.00 97.75 489 VAL A N 1
ATOM 3768 C CA . VAL A 1 489 ? 2.841 2.033 -26.367 1.00 97.75 489 VAL A CA 1
ATOM 3769 C C . VAL A 1 489 ? 4.233 2.538 -25.992 1.00 97.75 489 VAL A C 1
ATOM 3771 O O . VAL A 1 489 ? 5.218 2.016 -26.514 1.00 97.75 489 VAL A O 1
ATOM 3774 N N . ASP A 1 490 ? 4.337 3.489 -25.059 1.00 96.38 490 ASP A N 1
ATOM 3775 C CA . ASP A 1 490 ? 5.624 4.037 -24.603 1.00 96.38 490 ASP A CA 1
ATOM 3776 C C . ASP A 1 490 ? 6.536 2.938 -24.034 1.00 96.38 490 ASP A C 1
ATOM 3778 O O . ASP A 1 490 ? 7.739 2.906 -24.302 1.00 96.38 490 ASP A O 1
ATOM 3782 N N . LYS A 1 491 ? 5.950 1.983 -23.302 1.00 95.19 491 LYS A N 1
ATOM 3783 C CA . LYS A 1 491 ? 6.641 0.813 -22.743 1.00 95.19 491 LYS A CA 1
ATOM 3784 C C . LYS A 1 491 ? 6.760 -0.365 -23.708 1.00 95.19 491 LYS A C 1
ATOM 3786 O O . LYS A 1 491 ? 7.281 -1.407 -23.331 1.00 95.19 491 LYS A O 1
ATOM 3791 N N . LYS A 1 492 ? 6.287 -0.226 -24.952 1.00 94.94 492 LYS A N 1
ATOM 3792 C CA . LYS A 1 492 ? 6.285 -1.276 -25.990 1.00 94.94 492 LYS A CA 1
ATOM 3793 C C . LYS A 1 492 ? 5.531 -2.559 -25.613 1.00 94.94 492 LYS A C 1
ATOM 3795 O O . LYS A 1 492 ? 5.617 -3.552 -26.339 1.00 94.94 492 LYS A O 1
ATOM 3800 N N . ILE A 1 493 ? 4.713 -2.522 -24.559 1.00 96.62 493 ILE A N 1
ATOM 3801 C CA . ILE A 1 493 ? 3.721 -3.560 -24.250 1.00 96.62 493 ILE A CA 1
ATOM 3802 C C . ILE A 1 493 ? 2.791 -3.725 -25.462 1.00 96.62 493 ILE A C 1
ATOM 3804 O O . ILE A 1 493 ? 2.511 -4.844 -25.887 1.00 96.62 493 ILE A O 1
ATOM 3808 N N . ILE A 1 494 ? 2.397 -2.611 -26.093 1.00 95.25 494 ILE A N 1
ATOM 3809 C CA . ILE A 1 494 ? 1.679 -2.586 -27.371 1.00 95.25 494 ILE A CA 1
ATOM 3810 C C . ILE A 1 494 ? 2.576 -1.997 -28.459 1.00 95.25 494 ILE A C 1
ATOM 3812 O O . ILE A 1 494 ? 2.983 -0.844 -28.399 1.00 95.25 494 ILE A O 1
ATOM 3816 N N . THR A 1 495 ? 2.806 -2.769 -29.520 1.00 88.31 495 THR A N 1
ATOM 3817 C CA . THR A 1 495 ? 3.507 -2.311 -30.738 1.00 88.31 495 THR A CA 1
ATOM 3818 C C . THR A 1 495 ? 2.575 -2.156 -31.945 1.00 88.31 495 THR A C 1
ATOM 3820 O O . THR A 1 495 ? 3.012 -1.792 -33.033 1.00 88.31 495 THR A O 1
ATOM 3823 N N . GLY A 1 496 ? 1.279 -2.425 -31.759 1.00 85.19 496 GLY A N 1
ATOM 3824 C CA . GLY A 1 496 ? 0.274 -2.469 -32.821 1.00 85.19 496 GLY A CA 1
ATOM 3825 C C . GLY A 1 496 ? 0.254 -3.795 -33.591 1.00 85.19 496 GLY A C 1
ATOM 3826 O O . GLY A 1 496 ? 1.206 -4.571 -33.564 1.00 85.19 496 GLY A O 1
ATOM 3827 N N . SER A 1 497 ? -0.865 -4.060 -34.265 1.00 84.62 497 SER A N 1
ATOM 3828 C CA . SER A 1 497 ? -1.040 -5.195 -35.178 1.00 84.62 497 SER A CA 1
ATOM 3829 C C . SER A 1 497 ? -0.838 -4.721 -36.611 1.00 84.62 497 SER A C 1
ATOM 3831 O O . SER A 1 497 ? -1.483 -3.763 -37.039 1.00 84.62 497 SER A O 1
ATOM 3833 N N . VAL A 1 498 ? 0.061 -5.363 -37.356 1.00 83.06 498 VAL A N 1
ATOM 3834 C CA . VAL A 1 498 ? 0.346 -4.968 -38.740 1.00 83.06 498 VAL A CA 1
ATOM 3835 C C . VAL A 1 498 ? -0.788 -5.435 -39.650 1.00 83.06 498 VAL A C 1
ATOM 3837 O O . VAL A 1 498 ? -0.983 -6.632 -39.841 1.00 83.06 498 VAL A O 1
ATOM 3840 N N . GLN A 1 499 ? -1.510 -4.489 -40.247 1.00 76.94 499 GLN A N 1
ATOM 3841 C CA . GLN A 1 499 ? -2.500 -4.746 -41.293 1.00 76.94 499 GLN A CA 1
ATOM 3842 C C . GLN A 1 499 ? -2.161 -3.896 -42.517 1.00 76.94 499 GLN A C 1
ATOM 3844 O O . GLN A 1 499 ? -1.959 -2.688 -42.409 1.00 76.94 499 GLN A O 1
ATOM 3849 N N . GLY A 1 500 ? -2.031 -4.531 -43.686 1.00 75.50 500 GLY A N 1
ATOM 3850 C CA . GLY A 1 500 ? -1.661 -3.827 -44.922 1.00 75.50 500 GLY A CA 1
ATOM 3851 C C . GLY A 1 500 ? -0.303 -3.109 -44.856 1.00 75.50 500 GLY A C 1
ATOM 3852 O O . GLY A 1 500 ? -0.126 -2.088 -45.511 1.00 75.50 500 GLY A O 1
ATOM 3853 N N . GLY A 1 501 ? 0.637 -3.605 -44.040 1.00 82.00 501 GLY A N 1
ATOM 3854 C CA . GLY A 1 501 ? 1.963 -3.001 -43.846 1.00 82.00 501 GLY A CA 1
ATOM 3855 C C . GLY A 1 501 ? 2.015 -1.846 -42.838 1.00 82.00 501 GLY A C 1
ATOM 3856 O O . GLY A 1 501 ? 3.087 -1.290 -42.620 1.00 82.00 501 GLY A O 1
ATOM 3857 N N . VAL A 1 502 ? 0.893 -1.502 -42.195 1.00 83.12 502 VAL A N 1
ATOM 3858 C CA . VAL A 1 502 ? 0.808 -0.428 -41.194 1.00 83.12 502 VAL A CA 1
ATOM 3859 C C . VAL A 1 502 ? 0.463 -1.020 -39.830 1.00 83.12 502 VAL A C 1
ATOM 3861 O O . VAL A 1 502 ? -0.482 -1.798 -39.710 1.00 83.12 502 VAL A O 1
ATOM 3864 N N . ALA A 1 503 ? 1.213 -0.650 -38.792 1.00 88.19 503 ALA A N 1
ATOM 3865 C CA . ALA A 1 503 ? 0.896 -1.026 -37.417 1.00 88.19 503 ALA A CA 1
ATOM 3866 C C . ALA A 1 503 ? -0.322 -0.234 -36.913 1.00 88.19 503 ALA A C 1
ATOM 3868 O O . ALA A 1 503 ? -0.310 0.999 -36.901 1.00 88.19 503 ALA A O 1
ATOM 3869 N N . GLN A 1 504 ? -1.372 -0.942 -36.497 1.00 90.75 504 GLN A N 1
ATOM 3870 C CA . GLN A 1 504 ? -2.606 -0.350 -35.979 1.00 90.75 504 GLN A CA 1
ATOM 3871 C C . GLN A 1 504 ? -2.844 -0.716 -34.512 1.00 90.75 504 GLN A C 1
ATOM 3873 O O . GLN A 1 504 ? -2.589 -1.848 -34.099 1.00 90.75 504 GLN A O 1
ATOM 3878 N N . LEU A 1 505 ? -3.364 0.228 -33.722 1.00 92.94 505 LEU A N 1
ATOM 3879 C CA . LEU A 1 505 ? -3.678 0.004 -32.305 1.00 92.94 505 LEU A CA 1
ATOM 3880 C C . LEU A 1 505 ? -4.873 -0.936 -32.106 1.00 92.94 505 LEU A C 1
ATOM 3882 O O . LEU A 1 505 ? -4.812 -1.813 -31.239 1.00 92.94 505 LEU A O 1
ATOM 3886 N N . LEU A 1 506 ? -5.914 -0.769 -32.932 1.00 92.50 506 LEU A N 1
ATOM 3887 C CA . LEU A 1 506 ? -7.180 -1.515 -32.887 1.00 92.50 506 LEU A CA 1
ATOM 3888 C C . LEU A 1 506 ? -7.802 -1.549 -31.473 1.00 92.50 506 LEU A C 1
ATOM 3890 O O . LEU A 1 506 ? -8.067 -2.633 -30.960 1.00 92.50 506 LEU A O 1
ATOM 3894 N N . PRO A 1 507 ? -8.000 -0.398 -30.802 1.00 94.06 507 PRO A N 1
ATOM 3895 C CA . PRO A 1 507 ? -8.316 -0.358 -29.370 1.00 94.06 507 PRO A CA 1
ATOM 3896 C C . PRO A 1 507 ? -9.622 -1.070 -28.993 1.00 94.06 507 PRO A C 1
ATOM 3898 O O . PRO A 1 507 ? -9.667 -1.732 -27.961 1.00 94.06 507 PRO A O 1
ATOM 3901 N N . GLU A 1 508 ? -10.647 -0.993 -29.842 1.00 92.81 508 GLU A N 1
ATOM 3902 C CA . GLU A 1 508 ? -11.947 -1.655 -29.645 1.00 92.81 508 GLU A CA 1
ATOM 3903 C C . GLU A 1 508 ? -11.968 -3.112 -30.140 1.00 92.81 508 GLU A C 1
ATOM 3905 O O . GLU A 1 508 ? -12.938 -3.832 -29.922 1.00 92.81 508 GLU A O 1
ATOM 3910 N N . GLY A 1 509 ? -10.905 -3.567 -30.811 1.00 91.94 509 GLY A N 1
ATOM 3911 C CA . GLY A 1 509 ? -10.805 -4.944 -31.280 1.00 91.94 509 GLY A CA 1
ATOM 3912 C C . GLY A 1 509 ? -10.676 -5.920 -30.113 1.00 91.94 509 GLY A C 1
ATOM 3913 O O . GLY A 1 509 ? -9.950 -5.652 -29.153 1.00 91.94 509 GLY A O 1
ATOM 3914 N N . THR A 1 510 ? -11.350 -7.066 -30.207 1.00 93.06 510 THR A N 1
ATOM 3915 C CA . THR A 1 510 ? -11.226 -8.158 -29.235 1.00 93.06 510 THR A CA 1
ATOM 3916 C C . THR A 1 510 ? -9.792 -8.689 -29.202 1.00 93.06 510 THR A C 1
ATOM 3918 O O . THR A 1 510 ? -9.220 -9.004 -30.247 1.00 93.06 510 THR A O 1
ATOM 3921 N N . ALA A 1 511 ? -9.206 -8.793 -28.009 1.00 94.94 511 ALA A N 1
ATOM 3922 C CA . ALA A 1 511 ? -7.875 -9.360 -27.830 1.00 94.94 511 ALA A CA 1
ATOM 3923 C C . ALA A 1 511 ? -7.915 -10.895 -27.919 1.00 94.94 511 ALA A C 1
ATOM 3925 O O . ALA A 1 511 ? -8.827 -11.538 -27.392 1.00 94.94 511 ALA A O 1
ATOM 3926 N N . THR A 1 512 ? -6.909 -11.492 -28.559 1.00 96.50 512 THR A N 1
ATOM 3927 C CA . THR A 1 512 ? -6.723 -12.953 -28.556 1.00 96.50 512 THR A CA 1
ATOM 3928 C C . THR A 1 512 ? -5.870 -13.403 -27.369 1.00 96.50 512 THR A C 1
ATOM 3930 O O . THR A 1 512 ? -5.117 -12.602 -26.802 1.00 96.50 512 THR A O 1
ATOM 3933 N N . ARG A 1 513 ? -5.930 -14.690 -26.998 1.00 96.88 513 ARG A N 1
ATOM 3934 C CA . ARG A 1 513 ? -5.061 -15.247 -25.941 1.00 96.88 513 ARG A CA 1
ATOM 3935 C C . ARG A 1 513 ? -3.578 -15.057 -26.247 1.00 96.88 513 ARG A C 1
ATOM 3937 O O . ARG A 1 513 ? -2.842 -14.653 -25.353 1.00 96.88 513 ARG A O 1
ATOM 3944 N N . ALA A 1 514 ? -3.135 -15.277 -27.488 1.00 93.75 514 ALA A N 1
ATOM 3945 C CA . ALA A 1 514 ? -1.733 -15.063 -27.855 1.00 93.75 514 ALA A CA 1
ATOM 3946 C C . ALA A 1 514 ? -1.319 -13.587 -27.726 1.00 93.75 514 ALA A C 1
ATOM 3948 O O . ALA A 1 514 ? -0.235 -13.293 -27.228 1.00 93.75 514 ALA A O 1
ATOM 3949 N N . GLN A 1 515 ? -2.186 -12.643 -28.114 1.00 95.00 515 GLN A N 1
ATOM 3950 C CA . GLN A 1 515 ? -1.912 -11.212 -27.938 1.00 95.00 515 GLN A CA 1
ATOM 3951 C C . GLN A 1 515 ? -1.809 -10.826 -26.459 1.00 95.00 515 GLN A C 1
ATOM 3953 O O . GLN A 1 515 ? -0.897 -10.087 -26.091 1.00 95.00 515 GLN A O 1
ATOM 3958 N N . ALA A 1 516 ? -2.705 -11.343 -25.614 1.00 97.25 516 ALA A N 1
ATOM 3959 C CA . ALA A 1 516 ? -2.644 -11.114 -24.176 1.00 97.25 516 ALA A CA 1
ATOM 3960 C C . ALA A 1 516 ? -1.368 -11.695 -23.560 1.00 97.25 516 ALA A C 1
ATOM 3962 O O . ALA A 1 516 ? -0.706 -10.996 -22.798 1.00 97.25 516 ALA A O 1
ATOM 3963 N N . GLY A 1 517 ? -0.975 -12.911 -23.951 1.00 94.38 517 GLY A N 1
ATOM 3964 C CA . GLY A 1 517 ? 0.274 -13.523 -23.501 1.00 94.38 517 GLY A CA 1
ATOM 3965 C C . GLY A 1 517 ? 1.497 -12.680 -23.855 1.00 94.38 517 GLY A C 1
ATOM 3966 O O . GLY A 1 517 ? 2.298 -12.364 -22.983 1.00 94.38 517 GLY A O 1
ATOM 3967 N N . VAL A 1 518 ? 1.580 -12.192 -25.095 1.00 94.12 518 VAL A N 1
ATOM 3968 C CA . VAL A 1 518 ? 2.671 -11.302 -25.524 1.00 94.12 518 VAL A CA 1
ATOM 3969 C C . VAL A 1 518 ? 2.720 -10.008 -24.710 1.00 94.12 518 VAL A C 1
ATOM 3971 O O . VAL A 1 518 ? 3.787 -9.597 -24.257 1.00 94.12 518 VAL A O 1
ATOM 3974 N N . MET A 1 519 ? 1.570 -9.366 -24.496 1.00 97.31 519 MET A N 1
ATOM 3975 C CA . MET A 1 519 ? 1.495 -8.134 -23.706 1.00 97.31 519 MET A CA 1
ATOM 3976 C C . MET A 1 519 ? 1.887 -8.380 -22.242 1.00 97.31 519 MET A C 1
ATOM 3978 O O . MET A 1 519 ? 2.596 -7.568 -21.655 1.00 97.31 519 MET A O 1
ATOM 3982 N N . VAL A 1 520 ? 1.483 -9.519 -21.676 1.00 96.50 520 VAL A N 1
ATOM 3983 C CA . VAL A 1 520 ? 1.851 -9.956 -20.324 1.00 96.50 520 VAL A CA 1
ATOM 3984 C C . VAL A 1 520 ? 3.346 -10.231 -20.205 1.00 96.50 520 VAL A C 1
ATOM 3986 O O . VAL A 1 520 ? 3.962 -9.779 -19.246 1.00 96.50 520 VAL A O 1
ATOM 3989 N N . ALA A 1 521 ? 3.947 -10.921 -21.175 1.00 89.56 521 ALA A N 1
ATOM 3990 C CA . ALA A 1 521 ? 5.379 -11.191 -21.164 1.00 89.56 521 ALA A CA 1
ATOM 3991 C C . ALA A 1 521 ? 6.190 -9.901 -21.172 1.00 89.56 521 ALA A C 1
ATOM 3993 O O . ALA A 1 521 ? 7.111 -9.763 -20.380 1.00 89.56 521 ALA A O 1
ATOM 3994 N N . ARG A 1 522 ? 5.812 -8.930 -22.008 1.00 95.56 522 ARG A N 1
ATOM 3995 C CA . ARG A 1 522 ? 6.480 -7.623 -22.062 1.00 95.56 522 ARG A CA 1
ATOM 3996 C C . ARG A 1 522 ? 6.262 -6.813 -20.797 1.00 95.56 522 ARG A C 1
ATOM 3998 O O . ARG A 1 522 ? 7.200 -6.205 -20.302 1.00 95.56 522 ARG A O 1
ATOM 4005 N N . LEU A 1 523 ? 5.046 -6.827 -20.247 1.00 95.44 523 LEU A N 1
ATOM 4006 C CA . LEU A 1 523 ? 4.790 -6.207 -18.951 1.00 95.44 523 LEU A CA 1
ATOM 4007 C C . LEU A 1 523 ? 5.707 -6.814 -17.879 1.00 95.44 523 LEU A C 1
ATOM 4009 O O . LEU A 1 523 ? 6.368 -6.083 -17.153 1.00 95.44 523 LEU A O 1
ATOM 4013 N N . TYR A 1 524 ? 5.764 -8.138 -17.781 1.00 85.75 524 TYR A N 1
ATOM 4014 C CA . TYR A 1 524 ? 6.556 -8.793 -16.750 1.00 85.75 524 TYR A CA 1
ATOM 4015 C C . TYR A 1 524 ? 8.059 -8.594 -16.973 1.00 85.75 524 TYR A C 1
ATOM 4017 O O . TYR A 1 524 ? 8.722 -8.038 -16.110 1.00 85.75 524 TYR A O 1
ATOM 4025 N N . ARG A 1 525 ? 8.571 -8.972 -18.148 1.00 88.19 525 ARG A N 1
ATOM 4026 C CA . ARG A 1 525 ? 10.001 -9.007 -18.487 1.00 88.19 525 ARG A CA 1
ATOM 4027 C C . ARG A 1 525 ? 10.628 -7.632 -18.733 1.00 88.19 525 ARG A C 1
ATOM 4029 O O . ARG A 1 525 ? 11.796 -7.427 -18.438 1.00 88.19 525 ARG A O 1
ATOM 4036 N N . ASP A 1 526 ? 9.899 -6.717 -19.368 1.00 86.31 526 ASP A N 1
ATOM 4037 C CA . ASP A 1 526 ? 10.496 -5.466 -19.864 1.00 86.31 526 ASP A CA 1
ATOM 4038 C C . ASP A 1 526 ? 10.110 -4.250 -19.016 1.00 86.31 526 ASP A C 1
ATOM 4040 O O . ASP A 1 526 ? 10.660 -3.163 -19.206 1.00 86.31 526 ASP A O 1
ATOM 4044 N N . VAL A 1 527 ? 9.122 -4.404 -18.129 1.00 84.94 527 VAL A N 1
ATOM 4045 C CA . VAL A 1 527 ? 8.559 -3.292 -17.356 1.00 84.94 527 VAL A CA 1
ATOM 4046 C C . VAL A 1 527 ? 8.606 -3.542 -15.851 1.00 84.94 527 VAL A C 1
ATOM 4048 O O . VAL A 1 527 ? 8.867 -2.592 -15.120 1.00 84.94 527 VAL A O 1
ATOM 4051 N N . LEU A 1 528 ? 8.353 -4.769 -15.385 1.00 69.25 528 LEU A N 1
ATOM 4052 C CA . LEU A 1 528 ? 8.297 -5.091 -13.953 1.00 69.25 528 LEU A CA 1
ATOM 4053 C C . LEU A 1 528 ? 9.571 -5.738 -13.396 1.00 69.25 528 LEU A C 1
ATOM 4055 O O . LEU A 1 528 ? 9.825 -5.574 -12.204 1.00 69.25 528 LEU A O 1
ATOM 4059 N N . SER A 1 529 ? 10.307 -6.504 -14.208 1.00 59.62 529 SER A N 1
ATOM 4060 C CA . SER A 1 529 ? 11.474 -7.289 -13.775 1.00 59.62 529 SER A CA 1
ATOM 4061 C C . SER A 1 529 ? 12.810 -6.584 -13.922 1.00 59.62 529 SER A C 1
ATOM 4063 O O . SER A 1 529 ? 12.954 -5.818 -14.903 1.00 59.62 529 SER A O 1
#

Sequence (529 aa):
MQLSHRAVVVGCALAVSLGAAPQVVLAAEADVAAAAQDQAGRLPEPAAYDKADFYEDAADGRSIELLASSLSPVYLSDEMKYFTKYESHSNYDQGFSYGDGYNALGYYQFDRRYSLVGFMTDVYNYDPATYSMFAAVIARGNELSDGTVSLYDSETGKLTEIGQLAEDAWHAAYAANPREFSALQDAWAYNNYYAVSERWLRNNLGIDMTQRADCVKGLVWSMTNLFGTGGVRDFFNYASLRSDMTDREMVNALVDAIVNNIVAEYPNQTQYHKGWISRYERERADCLAYIEADEAQDGGSGTPAPPAEPEEPSQPETPSTPEVPNAGIETLSSFADYVATAWYAVNPDDLSYTVSHGFMSGYADGSGEFGFEKAITRGQVVVILWRMAGCPKADARDFIDVDYDEFYGDAIEWARYVGVVSGFSNESGSLNIFGPDMTITRQELAVMLMNYASKVGRLDTSSNLAAASSMSGWNQVGSWAQAAMGWAVDKKIITGSVQGGVAQLLPEGTATRAQAGVMVARLYRDVLS

pLDDT: mean 79.3, std 22.81, range [24.36, 98.75]

Foldseek 3Di:
DDLPFFWDFADDDDDDDDDDDDDDDDDDDDDDDDDDDDDPDFADAADPAALPVQCPPQDPDPPPPDDQQPQDFGTGTCLLLVLLCVVQVQFQLFAQDSPNLSQFGGSLRQGLQHGLLVLLVNVCSVPVVLLVLCVVLNVCSVVSNPPVDRLADPVNNHGDPSSVSSSVSSNSSCVSPVRRSSRSVVRRLCVSFLVLLQVCCCPPVVAHCPPADSNLSSLSRSLCSRNNSPRSVQLVVQLSDDNPDDSLSSLCSSLCSCLVCVCVSCVPPVVCNVVVNVSSVVSSVVSVVVVVVSVVVVPPPDDDDDDDDDDDDDDDDDDDDDDDDDDDQDALVQAPPDDCPDPCNVVVPLLSLLSRLVLADCDPPPNSHRQQFNFDFLLSLLSSLCVLLVVHAAAAPQAPQDDLVDPSNRSVSVCCVLVLDQADQDPVRHRRHRGRRDGDFLLRLLSSLLSCCCRVLVDPLAAPLPQVVPAAASVVRDPVSSSSSRSCVVLVLDPADQDPNGRHSRRRDGDTSNNSSSSSSSSVPRPRD

Secondary structure (DSSP, 8-state):
---TTS----------------------------S-S--SSPPPPPPS--GGGG-TTS-------S-----------HHHHGGGGGTTTT-TT----GGGTT-EETTTTEETTTTHHHHHHHHHHH-TTTTTTHHHHHHTHHHHH-TTS-SEETTTTEE-HHHHHHHHHHHHHHHH-HHHHHHHHHHHHIIIIIHHHHHHIIIII----TTS-HHHHHHHHHHHHHHHHHHHHHHHHHTT--TT--HHHHHHHHHHHHHHHHHHH-TT-HHHHHHHHHHHHHHHHHHHHHHHHHHHHHHT--------PPPP--PPPPPPPPPPP------GGGSTT--TTSHHHHS-HHHHHHHHTTS----TTTT----TTSBPBHHHHHHHHHHHTT---------TT--TTSTTHHHHHHHHHTTS---B--TTS---B--TTSBPBHHHHHHHHHHIIIIIS--------HHHHTSBTGGGS-GGGHHHHHHHHHTTS---EEETTEEE--TTSBPBHHHHHHHHHHIIIIII-

Radius of gyration: 28.1 Å; chains: 1; bounding box: 62×60×102 Å